Protein AF-A0A9F7TJH6-F1 (afdb_monomer_lite)

Radius of gyration: 40.75 Å; chains: 1; bounding box: 95×87×110 Å

Structure (mmCIF, N/CA/C/O backbone):
data_AF-A0A9F7TJH6-F1
#
_entry.id   AF-A0A9F7TJH6-F1
#
loop_
_atom_site.group_PDB
_atom_site.id
_atom_site.type_symbol
_atom_site.label_atom_id
_atom_site.label_alt_id
_atom_site.label_comp_id
_atom_site.label_asym_id
_atom_site.label_entity_id
_atom_site.label_seq_id
_atom_site.pdbx_PDB_ins_code
_atom_site.Cartn_x
_atom_site.Cartn_y
_atom_site.Cartn_z
_atom_site.occupancy
_atom_site.B_iso_or_equiv
_atom_site.auth_seq_id
_atom_site.auth_comp_id
_atom_site.auth_asym_id
_atom_site.auth_atom_id
_atom_site.pdbx_PDB_model_num
ATOM 1 N N . MET A 1 1 ? 22.920 -51.702 -57.831 1.00 30.45 1 MET A N 1
ATOM 2 C CA . MET A 1 1 ? 23.800 -52.426 -58.777 1.00 30.45 1 MET A CA 1
ATOM 3 C C . MET A 1 1 ? 25.203 -51.847 -58.667 1.00 30.45 1 MET A C 1
ATOM 5 O O . MET A 1 1 ? 25.343 -50.676 -58.365 1.00 30.45 1 MET A O 1
ATOM 9 N N . SER A 1 2 ? 26.194 -52.725 -58.776 1.00 23.16 2 SER A N 1
ATOM 10 C CA . SER A 1 2 ? 27.581 -52.628 -58.297 1.00 23.16 2 SER A CA 1
ATOM 11 C C . SER A 1 2 ? 28.558 -51.893 -59.240 1.00 23.16 2 SER A C 1
ATOM 13 O O . SER A 1 2 ? 28.279 -51.818 -60.434 1.00 23.16 2 SER A O 1
ATOM 15 N N . LYS A 1 3 ? 29.750 -51.573 -58.682 1.00 22.14 3 LYS A N 1
ATOM 16 C CA . LYS A 1 3 ? 31.091 -51.320 -59.286 1.00 22.14 3 LYS A CA 1
ATOM 17 C C . LYS A 1 3 ? 31.429 -49.854 -59.597 1.00 22.14 3 LYS A C 1
ATOM 19 O O . LYS A 1 3 ? 30.578 -49.139 -60.091 1.00 22.14 3 LYS A O 1
ATOM 24 N N . ARG A 1 4 ? 32.663 -49.354 -59.441 1.00 22.66 4 ARG A N 1
ATOM 25 C CA . ARG A 1 4 ? 33.934 -49.752 -58.782 1.00 22.66 4 ARG A CA 1
ATOM 26 C C . ARG A 1 4 ? 34.872 -48.527 -58.894 1.00 22.66 4 ARG A C 1
ATOM 28 O O . ARG A 1 4 ? 34.669 -47.695 -59.770 1.00 22.66 4 ARG A O 1
ATOM 35 N N . CYS A 1 5 ? 35.889 -48.490 -58.035 1.00 21.67 5 CYS A N 1
ATOM 36 C CA . CYS A 1 5 ? 37.024 -47.562 -57.986 1.00 21.67 5 CYS A CA 1
ATOM 37 C C . CYS A 1 5 ? 37.679 -47.192 -59.327 1.00 21.67 5 CYS A C 1
ATOM 39 O O . CYS A 1 5 ? 37.836 -48.039 -60.207 1.00 21.67 5 CYS A O 1
ATOM 41 N N . GLY A 1 6 ? 38.222 -45.973 -59.356 1.00 22.81 6 GLY A N 1
ATOM 42 C CA . GLY A 1 6 ? 39.451 -45.618 -60.060 1.00 22.81 6 GLY A CA 1
ATOM 43 C C . GLY A 1 6 ? 40.259 -44.656 -59.185 1.00 22.81 6 GLY A C 1
ATOM 44 O O . GLY A 1 6 ? 39.892 -43.493 -59.057 1.00 22.81 6 GLY A O 1
ATOM 45 N N . GLU A 1 7 ? 41.310 -45.163 -58.542 1.00 25.50 7 GLU A N 1
ATOM 46 C CA . GLU A 1 7 ? 42.389 -44.361 -57.958 1.00 25.50 7 GLU A CA 1
ATOM 47 C C . GLU A 1 7 ? 43.263 -43.802 -59.089 1.00 25.50 7 GLU A C 1
ATOM 49 O O . GLU A 1 7 ? 43.573 -44.531 -60.032 1.00 25.50 7 GLU A O 1
ATOM 54 N N . ASN A 1 8 ? 43.668 -42.531 -58.990 1.00 24.45 8 ASN A N 1
ATOM 55 C CA . ASN A 1 8 ? 45.073 -42.118 -59.106 1.00 24.45 8 ASN A CA 1
ATOM 56 C C . ASN A 1 8 ? 45.243 -40.605 -58.865 1.00 24.45 8 ASN A C 1
ATOM 58 O O . ASN A 1 8 ? 44.713 -39.779 -59.599 1.00 24.45 8 ASN A O 1
ATOM 62 N N . SER A 1 9 ? 46.010 -40.304 -57.811 1.00 25.22 9 SER A N 1
ATOM 63 C CA . SER A 1 9 ? 47.042 -39.262 -57.684 1.00 25.22 9 SER A CA 1
ATOM 64 C C . SER A 1 9 ? 46.888 -37.936 -58.450 1.00 25.22 9 SER A C 1
ATOM 66 O O . SER A 1 9 ? 47.016 -37.902 -59.671 1.00 25.22 9 SER A O 1
ATOM 68 N N . CYS A 1 10 ? 46.830 -36.820 -57.719 1.00 22.69 10 CYS A N 1
ATOM 69 C CA . CYS A 1 10 ? 47.971 -35.904 -57.549 1.00 22.69 10 CYS A CA 1
ATOM 70 C C . CYS A 1 10 ? 47.529 -34.600 -56.870 1.00 22.69 10 CYS A C 1
ATOM 72 O O . CYS A 1 10 ? 46.511 -34.012 -57.223 1.00 22.69 10 CYS A O 1
ATOM 74 N N . ASN A 1 11 ? 48.354 -34.160 -55.919 1.00 30.48 11 ASN A N 1
ATOM 75 C CA . ASN A 1 11 ? 48.380 -32.829 -55.321 1.00 30.48 11 ASN A CA 1
ATOM 76 C C . ASN A 1 11 ? 48.094 -31.717 -56.336 1.00 30.48 11 ASN A C 1
ATOM 78 O O . ASN A 1 11 ? 48.874 -31.533 -57.267 1.00 30.48 11 ASN A O 1
ATOM 82 N N . LEU A 1 12 ? 47.072 -30.904 -56.078 1.00 25.84 12 LEU A N 1
ATOM 83 C CA . LEU A 1 12 ? 47.042 -29.517 -56.528 1.00 25.84 12 LEU A CA 1
ATOM 84 C C . LEU A 1 12 ? 46.387 -28.677 -55.429 1.00 25.84 12 LEU A C 1
ATOM 86 O O . LEU A 1 12 ? 45.175 -28.724 -55.230 1.00 25.84 12 LEU A O 1
ATOM 90 N N . GLY A 1 13 ? 47.225 -27.934 -54.702 1.00 24.25 13 GLY A N 1
ATOM 91 C CA . GLY A 1 13 ? 46.782 -26.869 -53.815 1.00 24.25 13 GLY A CA 1
ATOM 92 C C . GLY A 1 13 ? 45.976 -25.848 -54.614 1.00 24.25 13 GLY A C 1
ATOM 93 O O . GLY A 1 13 ? 46.418 -25.366 -55.660 1.00 24.25 13 GLY A O 1
ATOM 94 N N . ALA A 1 14 ? 44.769 -25.556 -54.140 1.00 23.94 14 ALA A N 1
ATOM 95 C CA . ALA A 1 14 ? 43.930 -24.518 -54.707 1.00 23.94 14 ALA A CA 1
ATOM 96 C C . ALA A 1 14 ? 44.483 -23.151 -54.280 1.00 23.94 14 ALA A C 1
ATOM 98 O O . ALA A 1 14 ? 44.287 -22.703 -53.157 1.00 23.94 14 ALA A O 1
ATOM 99 N N . ALA A 1 15 ? 45.196 -22.504 -55.198 1.00 23.12 15 ALA A N 1
ATOM 100 C CA . ALA A 1 15 ? 45.537 -21.092 -55.129 1.00 23.12 15 ALA A CA 1
ATOM 101 C C . ALA A 1 15 ? 44.259 -20.240 -55.239 1.00 23.12 15 ALA A C 1
ATOM 103 O O . ALA A 1 15 ? 43.569 -20.294 -56.261 1.00 23.12 15 ALA A O 1
ATOM 104 N N . ILE A 1 16 ? 43.960 -19.428 -54.224 1.00 24.97 16 ILE A N 1
ATOM 105 C CA . ILE A 1 16 ? 42.951 -18.365 -54.322 1.00 24.97 16 ILE A CA 1
ATOM 106 C C . ILE A 1 16 ? 43.626 -17.155 -54.979 1.00 24.97 16 ILE A C 1
ATOM 108 O O . ILE A 1 16 ? 44.626 -16.649 -54.488 1.00 24.97 16 ILE A O 1
ATOM 112 N N . LYS A 1 17 ? 43.108 -16.718 -56.132 1.00 22.62 17 LYS A N 1
ATOM 113 C CA . LYS A 1 17 ? 43.511 -15.473 -56.802 1.00 22.62 17 LYS A CA 1
ATOM 114 C C . LYS A 1 17 ? 42.584 -14.344 -56.364 1.00 22.62 17 LYS A C 1
ATOM 116 O O . LYS A 1 17 ? 41.395 -14.407 -56.671 1.00 22.62 17 LYS A O 1
ATOM 121 N N . PHE A 1 18 ? 43.134 -13.277 -55.794 1.00 23.39 18 PHE A N 1
ATOM 122 C CA . PHE A 1 18 ? 42.458 -11.983 -55.730 1.00 23.39 18 PHE A CA 1
ATOM 123 C C . PHE A 1 18 ? 42.784 -11.190 -57.001 1.00 23.39 18 PHE A C 1
ATOM 125 O O . PHE A 1 18 ? 43.944 -11.004 -57.368 1.00 23.39 18 PHE A O 1
ATOM 132 N N . ARG A 1 19 ? 41.749 -10.797 -57.748 1.00 23.97 19 ARG A N 1
ATOM 133 C CA . ARG A 1 19 ? 41.868 -9.972 -58.956 1.00 23.97 19 ARG A CA 1
ATOM 134 C C . ARG A 1 19 ? 41.352 -8.577 -58.616 1.00 23.97 19 ARG A C 1
ATOM 136 O O . ARG A 1 19 ? 40.186 -8.437 -58.262 1.00 23.97 19 ARG A O 1
ATOM 143 N N . ARG A 1 20 ? 42.215 -7.570 -58.752 1.00 24.77 20 ARG A N 1
ATOM 144 C CA . ARG A 1 20 ? 41.845 -6.151 -58.789 1.00 24.77 20 ARG A CA 1
ATOM 145 C C . ARG A 1 20 ? 41.092 -5.882 -60.098 1.00 24.77 20 ARG A C 1
ATOM 147 O O . ARG A 1 20 ? 41.568 -6.292 -61.158 1.00 24.77 20 ARG A O 1
ATOM 154 N N . CYS A 1 21 ? 39.941 -5.226 -60.024 1.00 26.42 21 CYS A N 1
ATOM 155 C CA . CYS A 1 21 ? 39.325 -4.559 -61.168 1.00 26.42 21 CYS A CA 1
ATOM 156 C C . CYS A 1 21 ? 39.413 -3.057 -60.906 1.00 26.42 21 CYS A C 1
ATOM 158 O O . CYS A 1 21 ? 38.741 -2.558 -60.008 1.00 26.42 21 CYS A O 1
ATOM 160 N N . ASP A 1 22 ? 40.265 -2.389 -61.677 1.00 32.59 22 ASP A N 1
ATOM 161 C CA . ASP A 1 22 ? 40.228 -0.946 -61.887 1.00 32.59 22 ASP A CA 1
ATOM 162 C C . ASP A 1 22 ? 39.278 -0.667 -63.065 1.00 32.59 22 ASP A C 1
ATOM 164 O O . ASP A 1 22 ? 39.278 -1.434 -64.029 1.00 32.59 22 ASP A O 1
ATOM 168 N N . ASP A 1 23 ? 38.459 0.382 -62.959 1.00 31.50 23 ASP A N 1
ATOM 169 C CA . ASP A 1 23 ? 38.243 1.365 -64.029 1.00 31.50 23 ASP A CA 1
ATOM 170 C C . ASP A 1 23 ? 37.479 2.594 -63.492 1.00 31.50 23 ASP A C 1
ATOM 172 O O . ASP A 1 23 ? 36.639 2.511 -62.592 1.00 31.50 23 ASP A O 1
ATOM 176 N N . ASP A 1 24 ? 37.871 3.729 -64.062 1.00 30.55 24 ASP A N 1
ATOM 177 C CA . ASP A 1 24 ? 37.655 5.131 -63.713 1.00 30.55 24 ASP A CA 1
ATOM 178 C C . ASP A 1 24 ? 36.195 5.633 -63.678 1.00 30.55 24 ASP A C 1
ATOM 180 O O . ASP A 1 24 ? 35.386 5.299 -64.538 1.00 30.55 24 ASP A O 1
ATOM 184 N N . ASP A 1 25 ? 35.902 6.567 -62.758 1.00 26.56 25 ASP A N 1
ATOM 185 C CA . ASP A 1 25 ? 35.490 7.919 -63.171 1.00 26.56 25 ASP A CA 1
ATOM 186 C C . ASP A 1 25 ? 35.606 8.956 -62.033 1.00 26.56 25 ASP A C 1
ATOM 188 O O . ASP A 1 25 ? 35.144 8.782 -60.903 1.00 26.56 25 ASP A O 1
ATOM 192 N N . LEU A 1 26 ? 36.266 10.063 -62.374 1.00 24.58 26 LEU A N 1
ATOM 193 C CA . LEU A 1 26 ? 36.592 11.215 -61.539 1.00 24.58 26 LEU A CA 1
ATOM 194 C C . LEU A 1 26 ? 35.361 12.053 -61.157 1.00 24.58 26 LEU A C 1
ATOM 196 O O . LEU A 1 26 ? 34.583 12.457 -62.016 1.00 24.58 26 LEU A O 1
ATOM 200 N N . CYS A 1 27 ? 35.324 12.531 -59.909 1.00 23.00 27 CYS A N 1
ATOM 201 C CA . CYS A 1 27 ? 35.014 13.942 -59.668 1.00 23.00 27 CYS A CA 1
ATOM 202 C C . CYS A 1 27 ? 35.788 14.462 -58.449 1.00 23.00 27 CYS A C 1
ATOM 204 O O . CYS A 1 27 ? 35.629 13.996 -57.323 1.00 23.00 27 CYS A O 1
ATOM 206 N N . THR A 1 28 ? 36.662 15.427 -58.710 1.00 23.83 28 THR A N 1
ATOM 207 C CA . THR A 1 28 ? 37.531 16.123 -57.764 1.00 23.83 28 THR A CA 1
ATOM 208 C C . THR A 1 28 ? 36.760 17.096 -56.870 1.00 23.83 28 THR A C 1
ATOM 210 O O . THR A 1 28 ? 35.855 17.793 -57.324 1.00 23.83 28 THR A O 1
ATOM 213 N N . PHE A 1 29 ? 37.201 17.231 -55.617 1.00 21.52 29 PHE A N 1
ATOM 214 C CA . PHE A 1 29 ? 37.131 18.497 -54.887 1.00 21.52 29 PHE A CA 1
ATOM 215 C C . PHE A 1 29 ? 38.401 18.641 -54.041 1.00 21.52 29 PHE A C 1
ATOM 217 O O . PHE A 1 29 ? 38.622 17.904 -53.083 1.00 21.52 29 PHE A O 1
ATOM 224 N N . GLU A 1 30 ? 39.277 19.559 -54.450 1.00 28.44 30 GLU A N 1
ATOM 225 C CA . GLU A 1 30 ? 40.434 19.982 -53.665 1.00 28.44 30 GLU A CA 1
ATOM 226 C C . GLU A 1 30 ? 39.974 20.780 -52.441 1.00 28.44 30 GLU A C 1
ATOM 228 O O . GLU A 1 30 ? 39.186 21.718 -52.566 1.00 28.44 30 GLU A O 1
ATOM 233 N N . GLN A 1 31 ? 40.593 20.534 -51.286 1.00 26.06 31 GLN A N 1
ATOM 234 C CA . GLN A 1 31 ? 40.914 21.638 -50.388 1.00 26.06 31 GLN A CA 1
ATOM 235 C C . GLN A 1 31 ? 42.221 21.367 -49.639 1.00 26.06 31 GLN A C 1
ATOM 237 O O . GLN A 1 31 ? 42.333 20.466 -48.812 1.00 26.06 31 GLN A O 1
ATOM 242 N N . ARG A 1 32 ? 43.230 22.183 -49.961 1.00 32.03 32 ARG A N 1
ATOM 243 C CA . ARG A 1 32 ? 44.466 22.336 -49.190 1.00 32.03 32 ARG A CA 1
ATOM 244 C C . ARG A 1 32 ? 44.118 22.840 -47.787 1.00 32.03 32 ARG A C 1
ATOM 246 O O . ARG A 1 32 ? 43.429 23.850 -47.667 1.00 32.03 32 ARG A O 1
ATOM 253 N N . CYS A 1 33 ? 44.683 22.227 -46.751 1.00 26.80 33 CYS A N 1
ATOM 254 C CA . CYS A 1 33 ? 44.879 22.898 -45.469 1.00 26.80 33 CYS A CA 1
ATOM 255 C C . CYS A 1 33 ? 46.350 22.780 -45.062 1.00 26.80 33 CYS A C 1
ATOM 257 O O . CYS A 1 33 ? 46.987 21.743 -45.231 1.00 26.80 33 CYS A O 1
ATOM 259 N N . THR A 1 34 ? 46.888 23.912 -44.636 1.00 31.19 34 THR A N 1
ATOM 260 C CA . THR A 1 34 ? 48.297 24.241 -44.441 1.00 31.19 34 THR A CA 1
ATOM 261 C C . THR A 1 34 ? 48.883 23.605 -43.180 1.00 31.19 34 THR A C 1
ATOM 263 O O . THR A 1 34 ? 48.194 23.358 -42.195 1.00 31.19 34 THR A O 1
ATOM 266 N N . THR A 1 35 ? 50.195 23.379 -43.200 1.00 32.41 35 THR A N 1
ATOM 267 C CA . THR A 1 35 ? 51.009 22.698 -42.176 1.00 32.41 35 THR A CA 1
ATOM 268 C C . THR A 1 35 ? 50.968 23.343 -40.775 1.00 32.41 35 THR A C 1
ATOM 270 O O . THR A 1 35 ? 51.407 22.732 -39.805 1.00 32.41 35 THR A O 1
ATOM 273 N N . GLU A 1 36 ? 50.389 24.538 -40.635 1.00 33.50 36 GLU A N 1
ATOM 274 C CA . GLU A 1 36 ? 50.160 25.218 -39.349 1.00 33.50 36 GLU A CA 1
ATOM 275 C C . GLU A 1 36 ? 48.972 24.629 -38.563 1.00 33.50 36 GLU A C 1
ATOM 277 O O . GLU A 1 36 ? 48.973 24.657 -37.332 1.00 33.50 36 GLU A O 1
ATOM 282 N N . THR A 1 37 ? 48.006 23.992 -39.236 1.00 35.41 37 THR A N 1
ATOM 283 C CA . THR A 1 37 ? 46.837 23.376 -38.583 1.00 35.41 37 THR A CA 1
ATOM 284 C C . THR A 1 37 ? 47.195 22.041 -37.911 1.00 35.41 37 THR A C 1
ATOM 286 O O . THR A 1 37 ? 46.639 21.703 -36.870 1.00 35.41 37 THR A O 1
ATOM 289 N N . LEU A 1 38 ? 48.190 21.314 -38.439 1.00 33.00 38 LEU A N 1
ATOM 290 C CA . LEU A 1 38 ? 48.708 20.060 -37.866 1.00 33.00 38 LEU A CA 1
ATOM 291 C C . LEU A 1 38 ? 49.582 20.293 -36.625 1.00 33.00 38 LEU A C 1
ATOM 293 O O . LEU A 1 38 ? 49.484 19.532 -35.668 1.00 33.00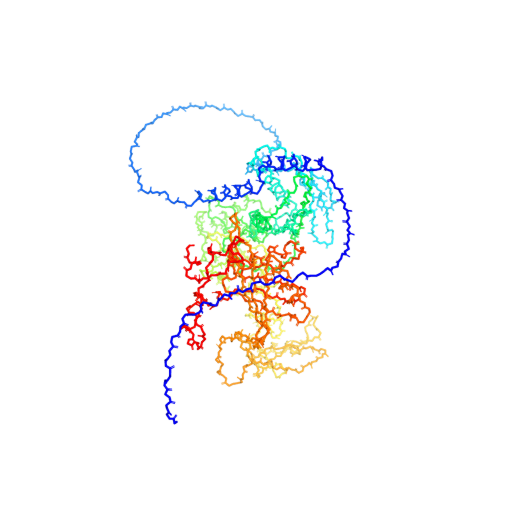 38 LEU A O 1
ATOM 297 N N . GLN A 1 39 ? 50.377 21.368 -36.582 1.00 34.69 39 GLN A N 1
ATOM 298 C CA . GLN A 1 39 ? 51.119 21.743 -35.367 1.00 34.69 39 GLN A CA 1
ATOM 299 C C . GLN A 1 39 ? 50.205 22.335 -34.283 1.00 34.69 39 GLN A C 1
ATOM 301 O O . GLN A 1 39 ? 50.457 22.128 -33.096 1.00 34.69 39 GLN A O 1
ATOM 306 N N . GLY A 1 40 ? 49.111 23.000 -34.676 1.00 33.59 40 GLY A N 1
ATOM 307 C CA . GLY A 1 40 ? 48.028 23.375 -33.766 1.00 33.59 40 GLY A CA 1
ATOM 308 C C . GLY A 1 40 ? 47.312 22.153 -33.185 1.00 33.59 40 GLY A C 1
ATOM 309 O O . GLY A 1 40 ? 47.139 22.075 -31.973 1.00 33.59 40 GLY A O 1
ATOM 310 N N . LEU A 1 41 ? 46.978 21.157 -34.013 1.00 32.38 41 LEU A N 1
ATOM 311 C CA . LEU A 1 41 ? 46.355 19.900 -33.577 1.00 32.38 41 LEU A CA 1
ATOM 312 C C . LEU A 1 41 ? 47.273 19.059 -32.687 1.00 32.38 41 LEU A C 1
ATOM 314 O O . LEU A 1 41 ? 46.792 18.546 -31.689 1.00 32.38 41 LEU A O 1
ATOM 318 N N . ILE A 1 42 ? 48.578 18.978 -32.968 1.00 35.91 42 ILE A N 1
ATOM 319 C CA . ILE A 1 42 ? 49.533 18.253 -32.110 1.00 35.91 42 ILE A CA 1
ATOM 320 C C . ILE A 1 42 ? 49.691 18.946 -30.751 1.00 35.91 42 ILE A C 1
ATOM 322 O O . ILE A 1 42 ? 49.640 18.262 -29.739 1.00 35.91 42 ILE A O 1
ATOM 326 N N . ARG A 1 43 ? 49.767 20.286 -30.686 1.00 35.53 43 ARG A N 1
ATOM 327 C CA . ARG A 1 43 ? 49.758 21.001 -29.391 1.00 35.53 43 ARG A CA 1
ATOM 328 C C . ARG A 1 43 ? 48.430 20.862 -28.653 1.00 35.53 43 ARG A C 1
ATOM 330 O O . ARG A 1 43 ? 48.429 20.717 -27.442 1.00 35.53 43 ARG A O 1
ATOM 337 N N . THR A 1 44 ? 47.312 20.835 -29.379 1.00 34.72 44 THR A N 1
ATOM 338 C CA . THR A 1 44 ? 45.990 20.583 -28.783 1.00 34.72 44 THR A CA 1
ATOM 339 C C . THR A 1 44 ? 45.891 19.142 -28.277 1.00 34.72 44 THR A C 1
ATOM 341 O O . THR A 1 44 ? 45.330 18.913 -27.217 1.00 34.72 44 THR A O 1
ATOM 344 N N . MET A 1 45 ? 46.485 18.171 -28.978 1.00 31.73 45 MET A N 1
ATOM 345 C CA . MET A 1 45 ? 46.561 16.769 -28.557 1.00 31.73 45 MET A CA 1
ATOM 346 C C . MET A 1 45 ? 47.536 16.554 -27.392 1.00 31.73 45 MET A C 1
ATOM 348 O O . MET A 1 45 ? 47.252 15.730 -26.533 1.00 31.73 45 MET A O 1
ATOM 352 N N . GLU A 1 46 ? 48.641 17.300 -27.313 1.00 36.97 46 GLU A N 1
ATOM 353 C CA . GLU A 1 46 ? 49.577 17.284 -26.178 1.00 36.97 46 GLU A CA 1
ATOM 354 C C . GLU A 1 46 ? 49.003 17.995 -24.936 1.00 36.97 46 GLU A C 1
ATOM 356 O O . GLU A 1 46 ? 49.215 17.517 -23.820 1.00 36.97 46 GLU A O 1
ATOM 361 N N . ASP A 1 47 ? 48.213 19.063 -25.110 1.00 34.19 47 ASP A N 1
ATOM 362 C CA . ASP A 1 47 ? 47.447 19.703 -24.027 1.00 34.19 47 ASP A CA 1
ATOM 363 C C . ASP A 1 47 ? 46.256 18.834 -23.573 1.00 34.19 47 ASP A C 1
ATOM 365 O O . ASP A 1 47 ? 45.977 18.755 -22.375 1.00 34.19 47 ASP A O 1
ATOM 369 N N . LEU A 1 48 ? 45.616 18.095 -24.490 1.00 34.03 48 LEU A N 1
ATOM 370 C CA . LEU A 1 48 ? 44.614 17.067 -24.168 1.00 34.03 48 LEU A CA 1
ATOM 371 C C . LEU A 1 48 ? 45.236 15.850 -23.457 1.00 34.03 48 LEU A C 1
ATOM 373 O O . LEU A 1 48 ? 44.574 15.246 -22.622 1.00 34.03 48 LEU A O 1
ATOM 377 N N . ASN A 1 49 ? 46.513 15.529 -23.704 1.00 34.78 49 ASN A N 1
ATOM 378 C CA . ASN A 1 49 ? 47.238 14.454 -23.007 1.00 34.78 49 ASN A CA 1
ATOM 379 C C . ASN A 1 49 ? 47.829 14.871 -21.643 1.00 34.78 49 ASN A C 1
ATOM 381 O O . ASN A 1 49 ? 48.349 14.019 -20.920 1.00 34.78 49 ASN A O 1
ATOM 385 N N . ARG A 1 50 ? 47.768 16.158 -21.262 1.00 36.38 50 ARG A N 1
ATOM 386 C CA . ARG A 1 50 ? 48.086 16.624 -19.893 1.00 36.38 50 ARG A CA 1
ATOM 387 C C . ARG A 1 50 ? 46.875 16.698 -18.971 1.00 36.38 50 ARG A C 1
ATOM 389 O O . ARG A 1 50 ? 47.055 16.865 -17.765 1.00 36.38 50 ARG A O 1
ATOM 396 N N . GLN A 1 51 ? 45.666 16.539 -19.497 1.00 38.44 51 GLN A N 1
ATOM 397 C CA . GLN A 1 51 ? 44.493 16.270 -18.679 1.00 38.44 51 GLN A CA 1
ATOM 398 C C . GLN A 1 51 ? 44.384 14.758 -18.502 1.00 38.44 51 GLN A C 1
ATOM 400 O O . GLN A 1 51 ? 43.875 14.052 -19.367 1.00 38.44 51 GLN A O 1
ATOM 405 N N . GLN A 1 52 ? 44.920 14.257 -17.383 1.00 34.78 52 GLN A N 1
ATOM 406 C CA . GLN A 1 52 ? 44.609 12.910 -16.905 1.00 34.78 52 GLN A CA 1
ATOM 407 C C . GLN A 1 52 ? 43.098 12.697 -16.993 1.00 34.78 52 GLN A C 1
ATOM 409 O O . GLN A 1 52 ? 42.328 13.557 -16.557 1.00 34.78 52 GLN A O 1
ATOM 414 N N . SER A 1 53 ? 42.702 11.581 -17.608 1.00 32.94 53 SER A N 1
ATOM 415 C CA . SER A 1 53 ? 41.307 11.273 -17.878 1.00 32.94 53 SER A CA 1
ATOM 416 C C . SER A 1 53 ? 40.500 11.383 -16.581 1.00 32.94 53 SER A C 1
ATOM 418 O O . SER A 1 53 ? 40.813 10.774 -15.553 1.00 32.94 53 SER A O 1
ATOM 420 N N . THR A 1 54 ? 39.462 12.214 -16.618 1.00 38.62 54 THR A N 1
ATOM 421 C CA . THR A 1 54 ? 38.480 12.361 -15.537 1.00 38.62 54 THR A CA 1
ATOM 422 C C . THR A 1 54 ? 37.708 11.063 -15.297 1.00 38.62 54 THR A C 1
ATOM 424 O O . THR A 1 54 ? 37.074 10.893 -14.260 1.00 38.62 54 THR A O 1
ATOM 427 N N . THR A 1 55 ? 37.787 10.127 -16.244 1.00 36.00 55 THR A N 1
ATOM 428 C CA . THR A 1 55 ? 37.215 8.788 -16.178 1.00 36.00 55 THR A CA 1
ATOM 429 C C . THR A 1 55 ? 37.957 7.912 -15.171 1.00 36.00 55 THR A C 1
ATOM 431 O O . THR A 1 55 ? 37.296 7.267 -14.363 1.00 36.00 55 THR A O 1
ATOM 434 N N . ASP A 1 56 ? 39.294 7.955 -15.134 1.00 35.84 56 ASP A N 1
ATOM 435 C CA . ASP A 1 56 ? 40.098 7.201 -14.156 1.00 35.84 56 ASP A CA 1
ATOM 436 C C . ASP A 1 56 ? 39.910 7.745 -12.733 1.00 35.84 56 ASP A C 1
ATOM 438 O O . ASP A 1 56 ? 39.755 6.991 -11.778 1.00 35.84 56 ASP A O 1
ATOM 442 N N . THR A 1 57 ? 39.801 9.067 -12.592 1.00 38.06 57 THR A N 1
ATOM 443 C CA . THR A 1 57 ? 39.609 9.732 -11.294 1.00 38.06 57 THR A CA 1
ATOM 444 C C . THR A 1 57 ? 38.210 9.485 -10.707 1.00 38.06 57 THR A C 1
ATOM 446 O O . THR A 1 57 ? 38.071 9.317 -9.495 1.00 38.06 57 THR A O 1
ATOM 449 N N . LEU A 1 58 ? 37.164 9.390 -11.538 1.00 37.16 58 LEU A N 1
ATOM 450 C CA . LEU A 1 58 ? 35.808 9.058 -11.078 1.00 37.16 58 LEU A CA 1
ATOM 451 C C . LEU A 1 58 ? 35.633 7.559 -10.769 1.00 37.16 58 LEU A C 1
ATOM 453 O O . LEU A 1 58 ? 34.915 7.205 -9.831 1.00 37.16 58 LEU A O 1
ATOM 457 N N . LEU A 1 59 ? 36.299 6.685 -11.535 1.00 41.53 59 LEU A N 1
ATOM 458 C CA . LEU A 1 59 ? 36.342 5.243 -11.272 1.00 41.53 59 LEU A CA 1
ATOM 459 C C . LEU A 1 59 ? 37.110 4.949 -9.972 1.00 41.53 59 LEU A C 1
ATOM 461 O O . LEU A 1 59 ? 36.663 4.122 -9.179 1.00 41.53 59 LEU A O 1
ATOM 465 N N . ASP A 1 60 ? 38.195 5.681 -9.703 1.00 40.69 60 ASP A N 1
ATOM 466 C CA . ASP A 1 60 ? 38.929 5.631 -8.433 1.00 40.69 60 ASP A CA 1
ATOM 467 C C . ASP A 1 60 ? 38.095 6.169 -7.258 1.00 40.69 60 ASP A C 1
ATOM 469 O O . ASP A 1 60 ? 38.106 5.575 -6.182 1.00 40.69 60 ASP A O 1
ATOM 473 N N . LEU A 1 61 ? 37.282 7.215 -7.458 1.00 36.84 61 LEU A N 1
ATOM 474 C CA . LEU A 1 61 ? 36.313 7.709 -6.464 1.00 36.84 61 LEU A CA 1
ATOM 475 C C . LEU A 1 61 ? 35.249 6.660 -6.105 1.00 36.84 61 LEU A C 1
ATOM 477 O O . LEU A 1 61 ? 34.973 6.440 -4.925 1.00 36.84 61 LEU A O 1
ATOM 481 N N . LEU A 1 62 ? 34.677 5.985 -7.105 1.00 41.91 62 LEU A N 1
ATOM 482 C CA . LEU A 1 62 ? 33.698 4.910 -6.902 1.00 41.91 62 LEU A CA 1
ATOM 483 C C . LEU A 1 62 ? 34.330 3.685 -6.225 1.00 41.91 62 LEU A C 1
ATOM 485 O O . LEU A 1 62 ? 33.701 3.061 -5.370 1.00 41.91 62 LEU A O 1
ATOM 489 N N . ASN A 1 63 ? 35.589 3.373 -6.540 1.00 41.88 63 ASN A N 1
ATOM 490 C CA . ASN A 1 63 ? 36.340 2.295 -5.895 1.00 41.88 63 ASN A CA 1
ATOM 491 C C . ASN A 1 63 ? 36.739 2.634 -4.442 1.00 41.88 63 ASN A C 1
ATOM 493 O O . ASN A 1 63 ? 36.674 1.758 -3.579 1.00 41.88 63 ASN A O 1
ATOM 497 N N . ILE A 1 64 ? 37.069 3.894 -4.132 1.00 38.91 64 ILE A N 1
ATOM 498 C CA . ILE A 1 64 ? 37.362 4.364 -2.765 1.00 38.91 64 ILE A CA 1
ATOM 499 C C . ILE A 1 64 ? 36.095 4.343 -1.898 1.00 38.91 64 ILE A C 1
ATOM 501 O O . ILE A 1 64 ? 36.124 3.773 -0.807 1.00 38.91 64 ILE A O 1
ATOM 505 N N . VAL A 1 65 ? 34.964 4.857 -2.394 1.00 39.12 65 VAL A N 1
ATOM 506 C CA . VAL A 1 65 ? 33.664 4.819 -1.687 1.00 39.12 65 VAL A CA 1
ATOM 507 C C . VAL A 1 65 ? 33.207 3.376 -1.438 1.00 39.12 65 VAL A C 1
ATOM 509 O O . VAL A 1 65 ? 32.732 3.052 -0.348 1.00 39.12 65 VAL A O 1
ATOM 512 N N . ARG A 1 66 ? 33.434 2.479 -2.404 1.00 38.75 66 ARG A N 1
ATOM 513 C CA . ARG A 1 66 ? 33.164 1.042 -2.272 1.00 38.75 66 ARG A CA 1
ATOM 514 C C . ARG A 1 66 ? 34.063 0.366 -1.229 1.00 38.75 66 ARG A C 1
ATOM 516 O O . ARG A 1 66 ? 33.560 -0.407 -0.420 1.00 38.75 66 ARG A O 1
ATOM 523 N N . SER A 1 67 ? 35.351 0.716 -1.169 1.00 35.91 67 SER A N 1
ATOM 524 C CA . SER A 1 67 ? 36.272 0.190 -0.146 1.00 35.91 67 SER A CA 1
ATOM 525 C C . SER A 1 67 ? 35.958 0.673 1.277 1.00 35.91 67 SER A C 1
ATOM 527 O O . SER A 1 67 ? 36.195 -0.052 2.237 1.00 35.91 67 SER A O 1
ATOM 529 N N . MET A 1 68 ? 35.361 1.859 1.440 1.00 32.75 68 MET A N 1
ATOM 530 C CA . MET A 1 68 ? 34.927 2.368 2.749 1.00 32.75 68 MET A CA 1
ATOM 531 C C . MET A 1 68 ? 33.652 1.681 3.267 1.00 32.75 68 MET A C 1
ATOM 533 O O . MET A 1 68 ? 33.473 1.562 4.480 1.00 32.75 68 MET A O 1
ATOM 537 N N . ALA A 1 69 ? 32.788 1.194 2.370 1.00 33.31 69 ALA A N 1
ATOM 538 C CA . ALA A 1 69 ? 31.579 0.442 2.717 1.00 33.31 69 ALA A CA 1
ATOM 539 C C . ALA A 1 69 ? 31.871 -1.011 3.148 1.00 33.31 69 ALA A C 1
ATOM 541 O O . ALA A 1 69 ? 31.116 -1.587 3.930 1.00 33.31 69 ALA A O 1
ATOM 542 N N . GLU A 1 70 ? 32.985 -1.593 2.696 1.00 32.31 70 GLU A N 1
ATOM 543 C CA . GLU A 1 70 ? 33.395 -2.970 3.023 1.00 32.31 70 GLU A CA 1
ATOM 544 C C . GLU A 1 70 ? 34.103 -3.094 4.394 1.00 32.31 70 GLU A C 1
ATOM 546 O O . GLU A 1 70 ? 34.217 -4.190 4.937 1.00 32.31 70 GLU A O 1
ATOM 551 N N . VAL A 1 71 ? 34.500 -1.981 5.028 1.00 30.89 71 VAL A N 1
ATOM 552 C CA . VAL A 1 71 ? 35.210 -1.975 6.330 1.00 30.89 71 VAL A CA 1
ATOM 553 C C . VAL A 1 71 ? 34.279 -2.166 7.546 1.00 30.89 71 VAL A C 1
ATOM 555 O O . VAL A 1 71 ? 34.756 -2.398 8.655 1.00 30.89 71 VAL A O 1
ATOM 558 N N . GLN A 1 72 ? 32.950 -2.137 7.385 1.00 29.83 72 GLN A N 1
ATOM 559 C CA . GLN A 1 72 ? 32.008 -2.282 8.514 1.00 29.83 72 GLN A CA 1
ATOM 560 C C . GLN A 1 72 ? 31.424 -3.692 8.715 1.00 29.83 72 GLN A C 1
ATOM 562 O O . GLN A 1 72 ? 30.582 -3.880 9.595 1.00 29.83 72 GLN A O 1
ATOM 567 N N . THR A 1 73 ? 31.883 -4.707 7.975 1.00 29.75 73 THR A N 1
ATOM 568 C CA . THR A 1 73 ? 31.378 -6.086 8.109 1.00 29.75 73 THR A CA 1
ATOM 569 C C . THR A 1 73 ? 32.491 -7.135 8.166 1.00 29.75 73 THR A C 1
ATOM 571 O O . THR A 1 73 ? 32.573 -8.000 7.304 1.00 29.75 73 THR A O 1
ATOM 574 N N . GLU A 1 74 ? 33.316 -7.109 9.212 1.00 26.17 74 GLU A N 1
ATOM 575 C CA . GLU A 1 74 ? 34.164 -8.243 9.620 1.00 26.17 74 GLU A CA 1
ATOM 576 C C . GLU A 1 74 ? 34.017 -8.430 11.146 1.00 26.17 74 GLU A C 1
ATOM 578 O O . GLU A 1 74 ? 34.218 -7.473 11.902 1.00 26.17 74 GLU A O 1
ATOM 583 N N . PRO A 1 75 ? 33.633 -9.619 11.652 1.00 26.16 75 PRO A N 1
ATOM 584 C CA . PRO A 1 75 ? 33.649 -9.891 13.082 1.00 26.16 75 PRO A CA 1
ATOM 585 C C . PRO A 1 75 ? 35.091 -10.153 13.538 1.00 26.16 75 PRO A C 1
ATOM 587 O O . PRO A 1 75 ? 35.769 -11.040 13.026 1.00 26.16 75 PRO A O 1
ATOM 590 N N . LEU A 1 76 ? 35.550 -9.394 14.535 1.00 25.62 76 LEU A N 1
ATOM 591 C CA . LEU A 1 76 ? 36.862 -9.571 15.164 1.00 25.62 76 LEU A CA 1
ATOM 592 C C . LEU A 1 76 ? 37.081 -11.021 15.663 1.00 25.62 76 LEU A C 1
ATOM 594 O O . LEU A 1 76 ? 36.182 -11.588 16.295 1.00 25.62 76 LEU A O 1
ATOM 598 N N . PRO A 1 77 ? 38.278 -11.613 15.465 1.00 25.28 77 PRO A N 1
ATOM 599 C CA . PRO A 1 77 ? 38.617 -12.920 16.015 1.00 25.28 77 PRO A CA 1
ATOM 600 C C . PRO A 1 77 ? 38.719 -12.892 17.545 1.00 25.28 77 PRO A C 1
ATOM 602 O O . PRO A 1 77 ? 39.399 -12.051 18.133 1.00 25.28 77 PRO A O 1
ATOM 605 N N . ASN A 1 78 ? 38.101 -13.884 18.187 1.00 28.92 78 ASN A N 1
ATOM 606 C CA . ASN A 1 78 ? 38.311 -14.212 19.595 1.00 28.92 78 ASN A CA 1
ATOM 607 C C . ASN A 1 78 ? 39.738 -14.739 19.821 1.00 28.92 78 ASN A C 1
ATOM 609 O O . ASN A 1 78 ? 39.967 -15.946 19.761 1.00 28.92 78 ASN A O 1
ATOM 613 N N . SER A 1 79 ? 40.685 -13.859 20.138 1.00 26.12 79 SER A N 1
ATOM 614 C CA . SER A 1 79 ? 41.895 -14.239 20.875 1.00 26.12 79 SER A CA 1
ATOM 615 C C . SER A 1 79 ? 42.619 -13.010 21.417 1.00 26.12 79 SER A C 1
ATOM 617 O O . SER A 1 79 ? 43.291 -12.322 20.656 1.00 26.12 79 SER A O 1
ATOM 619 N N . LEU A 1 80 ? 42.479 -12.768 22.725 1.00 24.03 80 LEU A N 1
ATOM 620 C CA . LEU A 1 80 ? 43.518 -12.336 23.679 1.00 24.03 80 LEU A CA 1
ATOM 621 C C . LEU A 1 80 ? 42.834 -11.714 24.902 1.00 24.03 80 LEU A C 1
ATOM 623 O O . LEU A 1 80 ? 42.609 -10.511 24.994 1.00 24.03 80 LEU A O 1
ATOM 627 N N . LEU A 1 81 ? 42.480 -12.594 25.837 1.00 24.66 81 LEU A N 1
ATOM 628 C CA . LEU A 1 81 ? 42.418 -12.239 27.245 1.00 24.66 81 LEU A CA 1
ATOM 629 C C . LEU A 1 81 ? 43.853 -12.176 27.787 1.00 24.66 81 LEU A C 1
ATOM 631 O O . LEU A 1 81 ? 44.700 -12.968 27.377 1.00 24.66 81 LEU A O 1
ATOM 635 N N . ASP A 1 82 ? 44.012 -11.284 28.760 1.00 22.48 82 ASP A N 1
ATOM 636 C CA . ASP A 1 82 ? 45.067 -11.137 29.766 1.00 22.48 82 ASP A CA 1
ATOM 637 C C . ASP A 1 82 ? 46.102 -10.015 29.634 1.00 22.48 82 ASP A C 1
ATOM 639 O O . ASP A 1 82 ? 46.678 -9.741 28.586 1.00 22.48 82 ASP A O 1
ATOM 643 N N . ILE A 1 83 ? 46.374 -9.474 30.833 1.00 24.44 83 ILE A N 1
ATOM 644 C CA . ILE A 1 83 ? 47.263 -8.382 31.255 1.00 24.44 83 ILE A CA 1
ATOM 645 C C . ILE A 1 83 ? 46.558 -7.010 31.174 1.00 24.44 83 ILE A C 1
ATOM 647 O O . ILE A 1 83 ? 46.334 -6.473 30.103 1.00 24.44 83 ILE A O 1
ATOM 651 N N . GLY A 1 84 ? 46.130 -6.347 32.250 1.00 22.27 84 GLY A N 1
ATOM 652 C CA . GLY A 1 84 ? 46.574 -6.386 33.638 1.00 22.27 84 GLY A CA 1
ATOM 653 C C . GLY A 1 84 ? 47.136 -5.015 34.035 1.00 22.27 84 GLY A C 1
ATOM 654 O O . GLY A 1 84 ? 48.239 -4.669 33.635 1.00 22.27 84 GLY A O 1
ATOM 655 N N . SER A 1 85 ? 46.394 -4.319 34.904 1.00 22.27 85 SER A N 1
ATOM 656 C CA . SER A 1 85 ? 46.893 -3.391 35.938 1.00 22.27 85 SER A CA 1
ATOM 657 C C . SER A 1 85 ? 47.165 -1.904 35.623 1.00 22.27 85 SER A C 1
ATOM 659 O O . SER A 1 85 ? 48.032 -1.541 34.841 1.00 22.27 85 SER A O 1
ATOM 661 N N . ASN A 1 86 ? 46.534 -1.095 36.491 1.00 22.91 86 ASN A N 1
ATOM 662 C CA . ASN A 1 86 ? 47.005 0.127 37.164 1.00 22.91 86 ASN A CA 1
ATOM 663 C C . ASN A 1 86 ? 46.750 1.531 36.575 1.00 22.91 86 ASN A C 1
ATOM 665 O O . ASN A 1 86 ? 47.442 2.005 35.687 1.00 22.91 86 ASN A O 1
ATOM 669 N N . SER A 1 87 ? 45.832 2.216 37.279 1.00 22.89 87 SER A N 1
ATOM 670 C CA . SER A 1 87 ? 45.992 3.509 37.972 1.00 22.89 87 SER A CA 1
ATOM 671 C C . SER A 1 87 ? 46.550 4.714 37.214 1.00 22.89 87 SER A C 1
ATOM 673 O O . SER A 1 87 ? 47.735 4.759 36.914 1.00 22.89 87 SER A O 1
ATOM 675 N N . LEU A 1 88 ? 45.769 5.802 37.186 1.00 22.69 88 LEU A N 1
ATOM 676 C CA . LEU A 1 88 ? 46.043 6.970 38.039 1.00 22.69 88 LEU A CA 1
ATOM 677 C C . LEU A 1 88 ? 44.872 7.969 38.047 1.00 22.69 88 LEU A C 1
ATOM 679 O O . LEU A 1 88 ? 44.329 8.361 37.020 1.00 22.69 88 LEU A O 1
ATOM 683 N N . LEU A 1 89 ? 44.514 8.331 39.276 1.00 21.98 89 LEU A N 1
ATOM 684 C CA . LEU A 1 89 ? 43.643 9.413 39.727 1.00 21.98 89 LEU A CA 1
ATOM 685 C C . LEU A 1 89 ? 44.145 10.777 39.238 1.00 21.98 89 LEU A C 1
ATOM 687 O O . LEU A 1 89 ? 45.357 10.947 39.229 1.00 21.98 89 LEU A O 1
ATOM 691 N N . VAL A 1 90 ? 43.247 11.750 39.018 1.00 23.23 90 VAL A N 1
ATOM 692 C CA . VAL A 1 90 ? 43.311 13.107 39.614 1.00 23.23 90 VAL A CA 1
ATOM 693 C C . VAL A 1 90 ? 41.896 13.733 39.623 1.00 23.23 90 VAL A C 1
ATOM 695 O O . VAL A 1 90 ? 41.195 13.748 38.614 1.00 23.23 90 VAL A O 1
ATOM 698 N N . SER A 1 91 ? 41.505 14.195 40.812 1.00 21.75 91 SER A N 1
ATOM 699 C CA . SER A 1 91 ? 40.369 15.038 41.222 1.00 21.75 91 SER A CA 1
ATOM 700 C C . SER A 1 91 ? 40.540 16.495 40.722 1.00 21.75 91 SER A C 1
ATOM 702 O O . SER A 1 91 ? 41.636 16.895 40.371 1.00 21.75 91 SER A O 1
ATOM 704 N N . ASP A 1 92 ? 39.537 17.366 40.596 1.00 21.77 92 ASP A N 1
ATOM 705 C CA . ASP A 1 92 ? 38.869 18.010 41.725 1.00 21.77 92 ASP A CA 1
ATOM 706 C C . ASP A 1 92 ? 37.722 18.951 41.303 1.00 21.77 92 ASP A C 1
ATOM 708 O O . ASP A 1 92 ? 37.745 19.645 40.289 1.00 21.77 92 ASP A O 1
ATOM 712 N N . SER A 1 93 ? 36.752 18.957 42.207 1.00 22.44 93 SER A N 1
ATOM 713 C CA . SER A 1 93 ? 35.686 19.890 42.583 1.00 22.44 93 SER A CA 1
ATOM 714 C C . SER A 1 93 ? 35.955 21.402 42.429 1.00 22.44 93 SER A C 1
ATOM 716 O O . SER A 1 93 ? 36.984 21.882 42.892 1.00 22.44 93 SER A O 1
ATOM 718 N N . ASN A 1 94 ? 34.952 22.193 41.999 1.00 22.53 94 ASN A N 1
ATOM 719 C CA . ASN A 1 94 ? 34.237 23.122 42.901 1.00 22.53 94 ASN A CA 1
ATOM 720 C C . ASN A 1 94 ? 33.056 23.890 42.266 1.00 22.53 94 ASN A C 1
ATOM 722 O O . ASN A 1 94 ? 33.026 24.232 41.091 1.00 22.53 94 ASN A O 1
ATOM 726 N N . SER A 1 95 ? 32.092 24.157 43.142 1.00 21.84 95 SER A N 1
ATOM 727 C CA . SER A 1 95 ? 30.774 24.787 43.015 1.00 21.84 95 SER A CA 1
ATOM 728 C C . SER A 1 95 ? 30.756 26.317 42.871 1.00 21.84 95 SER A C 1
ATOM 730 O O . SER A 1 95 ? 31.553 26.974 43.535 1.00 21.84 95 SER A O 1
ATOM 732 N N . GLN A 1 96 ? 29.719 26.875 42.222 1.00 22.47 96 GLN A N 1
ATOM 733 C CA . GLN A 1 96 ? 28.934 28.011 42.756 1.00 22.47 96 GLN A CA 1
ATOM 734 C C . GLN A 1 96 ? 27.613 28.252 41.989 1.00 22.47 96 GLN A C 1
ATOM 736 O O . GLN A 1 96 ? 27.566 28.224 40.764 1.00 22.47 96 GLN A O 1
ATOM 741 N N . GLN A 1 97 ? 26.534 28.470 42.752 1.00 21.44 97 GLN A N 1
ATOM 742 C CA . GLN A 1 97 ? 25.192 28.871 42.309 1.00 21.44 97 GLN A CA 1
ATOM 743 C C . GLN A 1 97 ? 25.104 30.390 42.059 1.00 21.44 97 GLN A C 1
ATOM 745 O O . GLN A 1 97 ? 25.767 31.149 42.761 1.00 21.44 97 GLN A O 1
ATOM 750 N N . VAL A 1 98 ? 24.185 30.803 41.169 1.00 21.27 98 VAL A N 1
ATOM 751 C CA . VAL A 1 98 ? 23.084 31.792 41.356 1.00 21.27 98 VAL A CA 1
ATOM 752 C C . VAL A 1 98 ? 22.784 32.533 40.035 1.00 21.27 98 VAL A C 1
ATOM 754 O O . VAL A 1 98 ? 23.677 33.131 39.453 1.00 21.27 98 VAL A O 1
ATOM 757 N N . GLY A 1 99 ? 21.499 32.592 39.638 1.00 20.03 99 GLY A N 1
ATOM 758 C CA . GLY A 1 99 ? 20.945 33.776 38.953 1.00 20.03 99 GLY A CA 1
ATOM 759 C C . GLY A 1 99 ? 20.308 33.603 37.566 1.00 20.03 99 GLY A C 1
ATOM 760 O O . GLY A 1 99 ? 20.953 33.812 36.553 1.00 20.03 99 GLY A O 1
ATOM 761 N N . CYS A 1 100 ? 19.009 33.296 37.574 1.00 20.16 100 CYS A N 1
ATOM 762 C CA . CYS A 1 100 ? 17.942 33.541 36.588 1.00 20.16 100 CYS A CA 1
ATOM 763 C C . CYS A 1 100 ? 18.222 34.404 35.323 1.00 20.16 100 CYS A C 1
ATOM 765 O O . CYS A 1 100 ? 18.540 35.585 35.438 1.00 20.16 100 CYS A O 1
ATOM 767 N N . GLY A 1 101 ? 17.874 33.847 34.147 1.00 23.55 101 GLY A N 1
ATOM 768 C CA . GLY A 1 101 ? 17.323 34.574 32.989 1.00 23.55 101 GLY A CA 1
ATOM 769 C C . GLY A 1 101 ? 18.143 34.540 31.690 1.00 23.55 101 GLY A C 1
ATOM 770 O O . GLY A 1 101 ? 19.135 35.251 31.585 1.00 23.55 101 GLY A O 1
ATOM 771 N N . SER A 1 102 ? 17.701 33.777 30.679 1.00 21.84 102 SER A N 1
ATOM 772 C CA . SER A 1 102 ? 17.763 34.128 29.238 1.00 21.84 102 SER A CA 1
ATOM 773 C C . SER A 1 102 ? 17.297 32.976 28.335 1.00 21.84 102 SER A C 1
ATOM 775 O O . SER A 1 102 ? 17.353 31.804 28.701 1.00 21.84 102 SER A O 1
ATOM 777 N N . ASP A 1 103 ? 16.795 33.367 27.166 1.00 26.12 103 ASP A N 1
ATOM 778 C CA . ASP A 1 103 ? 16.466 32.548 26.005 1.00 26.12 103 ASP A CA 1
ATOM 779 C C . ASP A 1 103 ? 17.574 31.571 25.561 1.00 26.12 103 ASP A C 1
ATOM 781 O O . ASP A 1 103 ? 18.755 31.763 25.837 1.00 26.12 103 ASP A O 1
ATOM 785 N N . SER A 1 104 ? 17.149 30.630 24.707 1.00 23.84 104 SER A N 1
ATOM 786 C CA . SER A 1 104 ? 17.905 29.855 23.702 1.00 23.84 104 SER A CA 1
ATOM 787 C C . SER A 1 104 ? 18.404 28.432 24.042 1.00 23.84 104 SER A C 1
ATOM 789 O O . SER A 1 104 ? 19.302 28.207 24.839 1.00 23.84 104 SER A O 1
ATOM 791 N N . GLN A 1 105 ? 17.778 27.488 23.320 1.00 28.34 105 GLN A N 1
ATOM 792 C CA . GLN A 1 105 ? 18.338 26.358 22.560 1.00 28.34 105 GLN A CA 1
ATOM 793 C C . GLN A 1 105 ? 19.229 25.296 23.232 1.00 28.34 105 GLN A C 1
ATOM 795 O O . GLN A 1 105 ? 20.341 25.551 23.677 1.00 28.34 105 GLN A O 1
ATOM 800 N N . SER A 1 106 ? 18.821 24.037 23.030 1.00 21.38 106 SER A N 1
ATOM 801 C CA . SER A 1 106 ? 19.749 22.972 22.625 1.00 21.38 106 SER A CA 1
ATOM 802 C C . SER A 1 106 ? 19.092 21.985 21.642 1.00 21.38 106 SER A C 1
ATOM 804 O O . SER A 1 106 ? 18.566 20.932 21.994 1.00 21.38 106 SER A O 1
ATOM 806 N N . PHE A 1 107 ? 19.132 22.364 20.363 1.00 24.88 107 PHE A N 1
ATOM 807 C CA . PHE A 1 107 ? 19.507 21.452 19.273 1.00 24.88 107 PHE A CA 1
ATOM 808 C C . PHE A 1 107 ? 21.017 21.172 19.492 1.00 24.88 107 PHE A C 1
ATOM 810 O O . PHE A 1 107 ? 21.730 22.084 19.900 1.00 24.88 107 PHE A O 1
ATOM 817 N N . ASN A 1 108 ? 21.598 19.977 19.350 1.00 29.06 108 ASN A N 1
ATOM 818 C CA . ASN A 1 108 ? 21.859 19.264 18.096 1.00 29.06 108 ASN A CA 1
ATOM 819 C C . ASN A 1 108 ? 22.962 18.196 18.359 1.00 29.06 108 ASN A C 1
ATOM 821 O O . ASN A 1 108 ? 23.693 18.351 19.343 1.00 29.06 108 ASN A O 1
ATOM 825 N N . PRO A 1 109 ? 23.153 17.153 17.528 1.00 26.58 109 PRO A N 1
ATOM 826 C CA . PRO A 1 109 ? 24.158 17.257 16.448 1.00 26.58 109 PRO A CA 1
ATOM 827 C C . PRO A 1 109 ? 23.730 16.431 15.212 1.00 26.58 109 PRO A C 1
ATOM 829 O O . PRO A 1 109 ? 23.394 15.257 15.322 1.00 26.58 109 PRO A O 1
ATOM 832 N N . SER A 1 110 ? 23.665 16.953 13.995 1.00 27.38 110 SER A N 1
ATOM 833 C CA . SER A 1 110 ? 24.671 17.755 13.303 1.00 27.38 110 SER A CA 1
ATOM 834 C C . SER A 1 110 ? 23.939 18.519 12.189 1.00 27.38 110 SER A C 1
ATOM 836 O O . SER A 1 110 ? 23.326 17.902 11.322 1.00 27.38 110 SER A O 1
ATOM 838 N N . GLU A 1 111 ? 23.888 19.849 12.254 1.00 39.97 111 GLU A N 1
ATOM 839 C CA . GLU A 1 111 ? 22.963 20.671 11.451 1.00 39.97 111 GLU A CA 1
ATOM 840 C C . GLU A 1 111 ? 23.513 21.059 10.075 1.00 39.97 111 GLU A C 1
ATOM 842 O O . GLU A 1 111 ? 24.724 21.089 9.869 1.00 39.97 111 GLU A O 1
ATOM 847 N N . PRO A 1 112 ? 22.598 21.449 9.171 1.00 34.78 112 PRO A N 1
ATOM 848 C CA . PRO A 1 112 ? 22.348 22.880 8.984 1.00 34.78 112 PRO A CA 1
ATOM 849 C C . PRO A 1 112 ? 20.873 23.232 9.264 1.00 34.78 112 PRO A C 1
ATOM 851 O O . PRO A 1 112 ? 20.008 22.963 8.431 1.00 34.78 112 PRO A O 1
ATOM 854 N N . ASN A 1 113 ? 20.550 23.863 10.408 1.00 52.16 113 ASN A N 1
ATOM 855 C CA . ASN A 1 113 ? 19.345 24.689 10.469 1.00 52.16 113 ASN A CA 1
ATOM 856 C C . ASN A 1 113 ? 19.706 25.952 9.709 1.00 52.16 113 ASN A C 1
ATOM 858 O O . ASN A 1 113 ? 20.637 26.667 10.069 1.00 52.16 113 ASN A O 1
ATOM 862 N N . PHE A 1 114 ? 18.913 26.288 8.704 1.00 57.81 114 PHE A N 1
ATOM 863 C CA . PHE A 1 114 ? 19.026 27.536 7.951 1.00 57.81 114 PHE A CA 1
ATOM 864 C C . PHE A 1 114 ? 18.706 28.797 8.791 1.00 57.81 114 PHE A C 1
ATOM 866 O O . PHE A 1 114 ? 18.349 29.834 8.240 1.00 57.81 114 PHE A O 1
ATOM 873 N N . GLY A 1 115 ? 18.760 28.716 10.128 1.00 60.16 115 GLY A N 1
ATOM 874 C CA . GLY A 1 115 ? 18.471 29.813 11.055 1.00 60.16 115 GLY A CA 1
ATOM 875 C C . GLY A 1 115 ? 17.033 30.342 10.995 1.00 60.16 115 GLY A C 1
ATOM 876 O O . GLY A 1 115 ? 16.766 31.436 11.488 1.00 60.16 115 GLY A O 1
ATOM 877 N N . LEU A 1 116 ? 16.105 29.610 10.369 1.00 69.88 116 LEU A N 1
ATOM 878 C CA . LEU A 1 116 ? 14.733 30.065 10.146 1.00 69.88 116 LEU A CA 1
ATOM 879 C C . LEU A 1 116 ? 13.850 29.813 11.373 1.00 69.88 116 LEU A C 1
ATOM 881 O O . LEU A 1 116 ? 13.795 28.703 11.896 1.00 69.88 116 LEU A O 1
ATOM 885 N N . SER A 1 117 ? 13.099 30.835 11.793 1.00 74.00 117 SER A N 1
ATOM 886 C CA . SER A 1 117 ? 12.047 30.680 12.801 1.00 74.00 117 SER A CA 1
ATOM 887 C C . SER A 1 117 ? 10.824 29.954 12.229 1.00 74.00 117 SER A C 1
ATOM 889 O O . SER A 1 117 ? 10.583 29.962 11.020 1.00 74.00 117 SER A O 1
ATOM 891 N N . GLU A 1 118 ? 9.997 29.374 13.100 1.00 67.25 118 GLU A N 1
ATOM 892 C CA . GLU A 1 118 ? 8.766 28.669 12.708 1.00 67.25 118 GLU A CA 1
ATOM 893 C C . GLU A 1 118 ? 7.815 29.570 11.891 1.00 67.25 118 GLU A C 1
ATOM 895 O O . GLU A 1 118 ? 7.286 29.160 10.858 1.00 67.25 118 GLU A O 1
ATOM 900 N N . ALA A 1 119 ? 7.715 30.854 12.254 1.00 66.94 119 ALA A N 1
ATOM 901 C CA . ALA A 1 119 ? 6.951 31.851 11.501 1.00 66.94 119 ALA A CA 1
ATOM 902 C C . ALA A 1 119 ? 7.543 32.153 10.107 1.00 66.94 119 ALA A C 1
ATOM 904 O O . ALA A 1 119 ? 6.799 32.400 9.153 1.00 66.94 119 ALA A O 1
ATOM 905 N N . ALA A 1 120 ? 8.873 32.123 9.962 1.00 71.25 120 ALA A N 1
ATOM 906 C CA . ALA A 1 120 ? 9.534 32.309 8.671 1.00 71.25 120 ALA A CA 1
ATOM 907 C C . ALA A 1 120 ? 9.290 31.108 7.742 1.00 71.25 120 ALA A C 1
ATOM 909 O O . ALA A 1 120 ? 8.993 31.296 6.561 1.00 71.25 120 ALA A O 1
ATOM 910 N N . ILE A 1 121 ? 9.328 29.889 8.288 1.00 74.88 121 ILE A N 1
ATOM 911 C CA . ILE A 1 121 ? 9.016 28.648 7.564 1.00 74.88 121 ILE A CA 1
ATOM 912 C C . ILE A 1 121 ? 7.578 28.686 7.034 1.00 74.88 121 ILE A C 1
ATOM 914 O O . ILE A 1 121 ? 7.352 28.448 5.846 1.00 74.88 121 ILE A O 1
ATOM 918 N N . GLU A 1 122 ? 6.601 29.046 7.870 1.00 73.44 122 GLU A N 1
ATOM 919 C CA . GLU A 1 122 ? 5.198 29.149 7.446 1.00 73.44 122 GLU A CA 1
ATOM 920 C C . GLU A 1 122 ? 4.980 30.191 6.340 1.00 73.44 122 GLU A C 1
ATOM 922 O O . GLU A 1 122 ? 4.203 29.955 5.407 1.00 73.44 122 GLU A O 1
ATOM 927 N N . SER A 1 123 ? 5.691 31.320 6.410 1.00 77.75 123 SER A N 1
ATOM 928 C CA . SER A 1 123 ? 5.653 32.359 5.378 1.00 77.75 123 SER A CA 1
ATOM 929 C C . SER A 1 123 ? 6.189 31.845 4.036 1.00 77.75 123 SER A C 1
ATOM 931 O O . SER A 1 123 ? 5.494 31.917 3.019 1.00 77.75 123 SER A O 1
ATOM 933 N N . ILE A 1 124 ? 7.371 31.215 4.039 1.00 80.56 124 ILE A N 1
ATOM 934 C CA . ILE A 1 124 ? 8.014 30.642 2.843 1.00 80.56 124 ILE A CA 1
ATOM 935 C C . ILE A 1 124 ? 7.137 29.558 2.202 1.00 80.56 124 ILE A C 1
ATOM 937 O O . ILE A 1 124 ? 6.988 29.506 0.981 1.00 80.56 124 ILE A O 1
ATOM 941 N N . VAL A 1 125 ? 6.503 28.711 3.012 1.00 78.06 125 VAL A N 1
ATOM 942 C CA . VAL A 1 125 ? 5.583 27.667 2.539 1.00 78.06 125 VAL A CA 1
ATOM 943 C C . VAL A 1 125 ? 4.341 28.260 1.860 1.00 78.06 125 VAL A C 1
ATOM 945 O O . VAL A 1 125 ? 3.827 27.689 0.894 1.00 78.06 125 VAL A O 1
ATOM 948 N N . ARG A 1 126 ? 3.822 29.384 2.365 1.00 74.25 126 ARG A N 1
ATOM 949 C CA . ARG A 1 126 ? 2.584 30.005 1.868 1.00 74.25 126 ARG A CA 1
ATOM 950 C C . ARG A 1 126 ? 2.820 30.867 0.630 1.00 74.25 126 ARG A C 1
ATOM 952 O O . ARG A 1 126 ? 2.024 30.832 -0.315 1.00 74.25 126 ARG A O 1
ATOM 959 N N . GLU A 1 127 ? 3.883 31.656 0.650 1.00 78.12 127 GLU A N 1
ATOM 960 C CA . GLU A 1 127 ? 4.115 32.749 -0.299 1.00 78.12 127 GLU A CA 1
ATOM 961 C C . GLU A 1 127 ? 5.261 32.453 -1.271 1.00 78.12 127 GLU A C 1
ATOM 963 O O . GLU A 1 127 ? 5.271 33.000 -2.374 1.00 78.12 127 GLU A O 1
ATOM 968 N N . GLY A 1 128 ? 6.135 31.497 -0.939 1.00 81.94 128 GLY A N 1
ATOM 969 C CA . GLY A 1 128 ? 7.394 31.274 -1.644 1.00 81.94 128 GLY A CA 1
ATOM 970 C C . GLY A 1 128 ? 8.445 32.314 -1.265 1.00 81.94 128 GLY A C 1
ATOM 971 O O . GLY A 1 128 ? 8.184 33.225 -0.482 1.00 81.94 128 GLY A O 1
ATOM 972 N N . GLY A 1 129 ? 9.649 32.178 -1.810 1.00 84.94 129 GLY A N 1
ATOM 973 C CA . GLY A 1 129 ? 10.747 33.110 -1.548 1.00 84.94 129 GLY A CA 1
ATOM 974 C C . GLY A 1 129 ? 12.119 32.489 -1.771 1.00 84.94 129 GLY A C 1
ATOM 975 O O . GLY A 1 129 ? 12.224 31.320 -2.142 1.00 84.94 129 GLY A O 1
ATOM 976 N N . SER A 1 130 ? 13.168 33.274 -1.537 1.00 83.25 130 SER A N 1
ATOM 977 C CA . SER A 1 130 ? 14.559 32.818 -1.609 1.00 83.25 130 SER A CA 1
ATOM 978 C C . SER A 1 130 ? 15.150 32.684 -0.208 1.00 83.25 130 SER A C 1
ATOM 980 O O . SER A 1 130 ? 14.975 33.574 0.624 1.00 83.25 130 SER A O 1
ATOM 982 N N . VAL A 1 131 ? 15.850 31.580 0.045 1.00 79.75 131 VAL A N 1
ATOM 983 C CA . VAL A 1 131 ? 16.542 31.274 1.304 1.00 79.75 131 VAL A CA 1
ATOM 984 C C . VAL A 1 131 ? 17.943 30.787 0.951 1.00 79.75 131 VAL A C 1
ATOM 986 O O . VAL A 1 131 ? 18.091 29.694 0.408 1.00 79.75 131 VAL A O 1
ATOM 989 N N . GLY A 1 132 ? 18.968 31.598 1.219 1.00 79.06 132 GLY A N 1
ATOM 990 C CA . GLY A 1 132 ? 20.328 31.310 0.746 1.00 79.06 132 GLY A CA 1
ATOM 991 C C . GLY A 1 132 ? 20.361 31.125 -0.777 1.00 79.06 132 GLY A C 1
ATOM 992 O O . GLY A 1 132 ? 19.803 31.942 -1.510 1.00 79.06 132 GLY A O 1
ATOM 993 N N . ASP A 1 133 ? 20.944 30.015 -1.236 1.00 76.62 133 ASP A N 1
ATOM 994 C CA . ASP A 1 133 ? 21.013 29.633 -2.658 1.00 76.62 133 ASP A CA 1
ATOM 995 C C . ASP A 1 133 ? 19.733 28.952 -3.188 1.00 76.62 133 ASP A C 1
ATOM 997 O O . ASP A 1 133 ? 19.666 28.548 -4.355 1.00 76.62 133 ASP A O 1
ATOM 1001 N N . TYR A 1 134 ? 18.713 28.783 -2.342 1.00 83.81 134 TYR A N 1
ATOM 1002 C CA . TYR A 1 134 ? 17.500 28.036 -2.660 1.00 83.81 134 TYR A CA 1
ATOM 1003 C C . TYR A 1 134 ? 16.337 28.968 -2.987 1.00 83.81 134 TYR A C 1
ATOM 1005 O O . TYR A 1 134 ? 16.049 29.923 -2.270 1.00 83.81 134 TYR A O 1
ATOM 1013 N N . THR A 1 135 ? 15.601 28.649 -4.049 1.00 86.25 135 THR A N 1
ATOM 1014 C CA . THR A 1 135 ? 14.338 29.315 -4.394 1.00 86.25 135 THR A CA 1
ATOM 1015 C C . THR A 1 135 ? 13.169 28.369 -4.151 1.00 86.25 135 THR A C 1
ATOM 1017 O O . THR A 1 135 ? 13.120 27.291 -4.739 1.00 86.25 135 THR A O 1
ATOM 1020 N N . VAL A 1 136 ? 12.209 28.774 -3.320 1.00 87.00 136 VAL A N 1
ATOM 1021 C CA . VAL A 1 136 ? 11.020 27.990 -2.960 1.00 87.00 136 VAL A CA 1
ATOM 1022 C C . VAL A 1 136 ? 9.789 28.536 -3.680 1.00 87.00 136 VAL A C 1
ATOM 1024 O O . VAL A 1 136 ? 9.444 29.712 -3.560 1.00 87.00 136 VAL A O 1
ATOM 1027 N N . VAL A 1 137 ? 9.092 27.665 -4.409 1.00 85.06 137 VAL A N 1
ATOM 1028 C CA . VAL A 1 137 ? 7.909 27.991 -5.212 1.00 85.06 137 VAL A CA 1
ATOM 1029 C C . VAL A 1 137 ? 6.709 27.147 -4.758 1.00 85.06 137 VAL A C 1
ATOM 1031 O O . VAL A 1 137 ? 6.690 25.931 -4.969 1.00 85.06 137 VAL A O 1
ATOM 1034 N N . PRO A 1 138 ? 5.659 27.749 -4.171 1.00 78.25 138 PRO A N 1
ATOM 1035 C CA . PRO A 1 138 ? 4.493 27.004 -3.713 1.00 78.25 138 PRO A CA 1
ATOM 1036 C C . PRO A 1 138 ? 3.569 26.590 -4.866 1.00 78.25 138 PRO A C 1
ATOM 1038 O O . PRO A 1 138 ? 3.103 27.404 -5.668 1.00 78.25 138 PRO A O 1
ATOM 1041 N N . ARG A 1 139 ? 3.203 25.306 -4.914 1.00 74.88 139 ARG A N 1
ATOM 1042 C CA . ARG A 1 139 ? 2.233 24.750 -5.869 1.00 74.88 139 ARG A CA 1
ATOM 1043 C C . ARG A 1 139 ? 0.837 24.764 -5.245 1.00 74.88 139 ARG A C 1
ATOM 1045 O O . ARG A 1 139 ? 0.315 23.737 -4.811 1.00 74.88 139 ARG A O 1
ATOM 1052 N N . ARG A 1 140 ? 0.196 25.942 -5.247 1.00 56.50 140 ARG A N 1
ATOM 1053 C CA . ARG A 1 140 ? -1.089 26.228 -4.559 1.00 56.50 140 ARG A CA 1
ATOM 1054 C C . ARG A 1 140 ? -2.224 25.222 -4.818 1.00 56.50 140 ARG A C 1
ATOM 1056 O O . ARG A 1 140 ? -3.076 25.036 -3.959 1.00 56.50 140 ARG A O 1
ATOM 1063 N N . ARG A 1 141 ? -2.250 24.555 -5.979 1.00 50.41 141 ARG A N 1
ATOM 1064 C CA . ARG A 1 141 ? -3.282 23.555 -6.329 1.00 50.41 141 ARG A CA 1
ATOM 1065 C C . ARG A 1 141 ? -2.998 22.132 -5.820 1.00 50.41 141 ARG A C 1
ATOM 1067 O O . ARG A 1 141 ? -3.907 21.309 -5.843 1.00 50.41 141 ARG A O 1
ATOM 1074 N N . PHE A 1 142 ? -1.778 21.833 -5.367 1.00 49.44 142 PHE A N 1
ATOM 1075 C CA . PHE A 1 142 ? -1.315 20.457 -5.129 1.00 49.44 142 PHE A CA 1
ATOM 1076 C C . PHE A 1 142 ? -0.764 20.174 -3.719 1.00 49.44 142 PHE A C 1
ATOM 1078 O O . PHE A 1 142 ? -0.192 19.112 -3.518 1.00 49.44 142 PHE A O 1
ATOM 1085 N N . ASN A 1 143 ? -0.982 21.049 -2.723 1.00 64.94 143 ASN A N 1
ATOM 1086 C CA . ASN A 1 143 ? -0.399 20.917 -1.369 1.00 64.94 143 ASN A CA 1
ATOM 1087 C C . ASN A 1 143 ? 1.097 20.545 -1.413 1.00 64.94 143 ASN A C 1
ATOM 1089 O O . ASN A 1 143 ? 1.558 19.644 -0.713 1.00 64.94 143 ASN A O 1
ATOM 1093 N N . GLY A 1 144 ? 1.828 21.192 -2.317 1.00 74.62 144 GLY A N 1
ATOM 1094 C CA . GLY A 1 144 ? 3.216 20.874 -2.601 1.00 74.62 144 GLY A CA 1
ATOM 1095 C C . GLY A 1 144 ? 4.051 22.124 -2.801 1.00 74.62 144 GLY A C 1
ATOM 1096 O O . GLY A 1 144 ? 3.520 23.213 -3.034 1.00 74.62 144 GLY A O 1
ATOM 1097 N N . LEU A 1 145 ? 5.358 21.949 -2.697 1.00 81.62 145 LEU A N 1
ATOM 1098 C CA . LEU A 1 145 ? 6.371 22.983 -2.867 1.00 81.62 145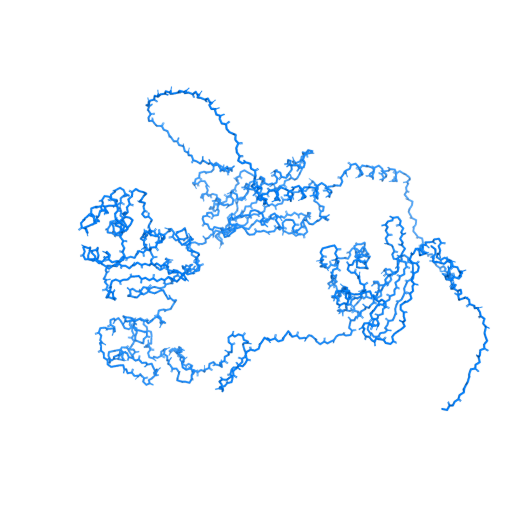 LEU A CA 1
ATOM 1099 C C . LEU A 1 145 ? 7.383 22.490 -3.896 1.00 81.62 145 LEU A C 1
ATOM 1101 O O . LEU A 1 145 ? 7.578 21.288 -4.056 1.00 81.62 145 LEU A O 1
ATOM 1105 N N . GLU A 1 146 ? 8.025 23.413 -4.586 1.00 84.50 146 GLU A N 1
ATOM 1106 C CA . GLU A 1 146 ? 9.170 23.121 -5.435 1.00 84.50 146 GLU A CA 1
ATOM 1107 C C . GLU A 1 146 ? 10.348 23.960 -4.957 1.00 84.50 146 GLU A C 1
ATOM 1109 O O . GLU A 1 146 ? 10.226 25.177 -4.846 1.00 84.50 146 GLU A O 1
ATOM 1114 N N . ILE A 1 147 ? 11.469 23.318 -4.661 1.00 86.62 147 ILE A N 1
ATOM 1115 C CA . ILE A 1 147 ? 12.723 23.980 -4.308 1.00 86.62 147 ILE A CA 1
ATOM 1116 C C . ILE A 1 147 ? 13.644 23.890 -5.515 1.00 86.62 147 ILE A C 1
ATOM 1118 O O . ILE A 1 147 ? 13.717 22.847 -6.162 1.00 86.62 147 ILE A O 1
ATOM 1122 N N . ARG A 1 148 ? 14.334 24.981 -5.829 1.00 84.62 148 ARG A N 1
ATOM 1123 C CA . ARG A 1 148 ? 15.286 25.061 -6.936 1.00 84.62 148 ARG A CA 1
ATOM 1124 C C . ARG A 1 148 ? 16.617 25.581 -6.430 1.00 84.62 148 ARG A C 1
ATOM 1126 O O . ARG A 1 148 ? 16.642 26.634 -5.793 1.00 84.62 148 ARG A O 1
ATOM 1133 N N . ARG A 1 149 ? 17.699 24.880 -6.758 1.00 84.75 149 ARG A N 1
ATOM 1134 C CA . ARG A 1 149 ? 19.081 25.334 -6.577 1.00 84.75 149 ARG A CA 1
ATOM 1135 C C . ARG A 1 149 ? 19.843 25.098 -7.872 1.00 84.75 149 ARG A C 1
ATOM 1137 O O . ARG A 1 149 ? 19.740 24.027 -8.462 1.00 84.75 149 ARG A O 1
ATOM 1144 N N . ARG A 1 150 ? 20.615 26.088 -8.308 1.00 79.38 150 ARG A N 1
ATOM 1145 C CA . ARG A 1 150 ? 21.545 25.929 -9.428 1.00 79.38 150 ARG A CA 1
ATOM 1146 C C . ARG A 1 150 ? 22.943 25.685 -8.877 1.00 79.38 150 ARG A C 1
ATOM 1148 O O . ARG A 1 150 ? 23.426 26.473 -8.072 1.00 79.38 150 ARG A O 1
ATOM 1155 N N . ILE A 1 151 ? 23.575 24.608 -9.316 1.00 73.50 151 ILE A N 1
ATOM 1156 C CA . ILE A 1 151 ? 24.935 24.219 -8.953 1.00 73.50 151 ILE A CA 1
ATOM 1157 C C . ILE A 1 151 ? 25.840 24.606 -10.116 1.00 73.50 151 ILE A C 1
ATOM 1159 O O . ILE A 1 151 ? 25.631 24.158 -11.241 1.00 73.50 151 ILE A O 1
ATOM 1163 N N . ASN A 1 152 ? 26.826 25.460 -9.860 1.00 69.81 152 ASN A N 1
ATOM 1164 C CA . ASN A 1 152 ? 27.814 25.847 -10.857 1.00 69.81 152 ASN A CA 1
ATOM 1165 C C . ASN A 1 152 ? 29.115 25.082 -10.606 1.00 69.81 152 ASN A C 1
ATOM 1167 O O . ASN A 1 152 ? 29.791 25.330 -9.607 1.00 69.81 152 ASN A O 1
ATOM 1171 N N . MET A 1 153 ? 29.479 24.193 -11.529 1.00 62.28 153 MET A N 1
ATOM 1172 C CA . MET A 1 153 ? 30.666 23.348 -11.387 1.00 62.28 153 MET A CA 1
ATOM 1173 C C . MET A 1 153 ? 31.981 24.143 -11.497 1.00 62.28 153 MET A C 1
ATOM 1175 O O . MET A 1 153 ? 33.010 23.691 -11.005 1.00 62.28 153 MET A O 1
ATOM 1179 N N . ARG A 1 154 ? 31.950 25.383 -12.019 1.00 58.31 154 ARG A N 1
ATOM 1180 C CA . ARG A 1 154 ? 33.130 26.269 -12.128 1.00 58.31 154 ARG A CA 1
ATOM 1181 C C . ARG A 1 154 ? 33.639 26.814 -10.796 1.00 58.31 154 ARG A C 1
ATOM 1183 O O . ARG A 1 154 ? 34.762 27.301 -10.735 1.00 58.31 154 ARG A O 1
ATOM 1190 N N . VAL A 1 155 ? 32.816 26.787 -9.746 1.00 53.84 155 VAL A N 1
ATOM 1191 C CA . VAL A 1 155 ? 33.222 27.232 -8.398 1.00 53.84 155 VAL A CA 1
ATOM 1192 C C . VAL A 1 155 ? 34.212 26.237 -7.774 1.00 53.84 155 VAL A C 1
ATOM 1194 O O . VAL A 1 155 ? 34.924 26.567 -6.830 1.00 53.84 155 VAL A O 1
ATOM 1197 N N . ILE A 1 156 ? 34.303 25.029 -8.336 1.00 52.38 156 ILE A N 1
ATOM 1198 C CA . ILE A 1 156 ? 35.077 23.920 -7.798 1.00 52.38 156 ILE A CA 1
ATOM 1199 C C . ILE A 1 156 ? 36.419 23.838 -8.536 1.00 52.38 156 ILE A C 1
ATOM 1201 O O . ILE A 1 156 ? 36.616 23.033 -9.436 1.00 52.38 156 ILE A O 1
ATOM 1205 N N . THR A 1 157 ? 37.363 24.705 -8.171 1.00 52.22 157 THR A N 1
ATOM 1206 C CA . THR A 1 157 ? 38.747 24.682 -8.689 1.00 52.22 157 THR A CA 1
ATOM 1207 C C . THR A 1 157 ? 39.694 23.850 -7.815 1.00 52.22 157 THR A C 1
ATOM 1209 O O . THR A 1 157 ? 40.905 24.062 -7.843 1.00 52.22 157 THR A O 1
ATOM 1212 N N . ALA A 1 158 ? 39.165 22.954 -6.974 1.00 45.88 158 ALA A N 1
ATOM 1213 C CA . ALA A 1 158 ? 39.975 22.212 -6.015 1.00 45.88 158 ALA A CA 1
ATOM 1214 C C . ALA A 1 158 ? 40.768 21.091 -6.721 1.00 45.88 158 ALA A C 1
ATOM 1216 O O . ALA A 1 158 ? 40.163 20.263 -7.398 1.00 45.88 158 ALA A O 1
ATOM 1217 N N . PRO A 1 159 ? 42.098 21.014 -6.539 1.00 48.53 159 PRO A N 1
ATOM 1218 C CA . PRO A 1 159 ? 42.934 19.937 -7.078 1.00 48.53 159 PRO A CA 1
ATOM 1219 C C . PRO A 1 159 ? 42.753 18.595 -6.338 1.00 48.53 159 PRO A C 1
ATOM 1221 O O . PRO A 1 159 ? 43.473 17.643 -6.623 1.00 48.53 159 PRO A O 1
ATOM 1224 N N . ASP A 1 160 ? 41.827 18.526 -5.377 1.00 54.25 160 ASP A N 1
ATOM 1225 C CA . ASP A 1 160 ? 41.576 17.373 -4.515 1.00 54.25 160 ASP A CA 1
ATOM 1226 C C . ASP A 1 160 ? 40.179 16.788 -4.782 1.00 54.25 160 ASP A C 1
ATOM 1228 O O . ASP A 1 160 ? 39.145 17.403 -4.503 1.00 54.25 160 ASP A O 1
ATOM 1232 N N . LEU A 1 161 ? 40.168 15.570 -5.320 1.00 49.34 161 LEU A N 1
ATOM 1233 C CA . LEU A 1 161 ? 38.969 14.805 -5.647 1.00 49.34 161 LEU A CA 1
ATOM 1234 C C . LEU A 1 161 ? 38.133 14.428 -4.410 1.00 49.34 161 LEU A C 1
ATOM 1236 O O . LEU A 1 161 ? 36.915 14.267 -4.512 1.00 49.34 161 LEU A O 1
ATOM 1240 N N . ALA A 1 162 ? 38.762 14.309 -3.238 1.00 46.84 162 ALA A N 1
ATOM 1241 C CA . ALA A 1 162 ? 38.056 14.033 -1.991 1.00 46.84 162 ALA A CA 1
ATOM 1242 C C . ALA A 1 162 ? 37.258 15.263 -1.533 1.00 46.84 162 ALA A C 1
ATOM 1244 O O . ALA A 1 162 ? 36.085 15.145 -1.175 1.00 46.84 162 ALA A O 1
ATOM 1245 N N . ALA A 1 163 ? 37.846 16.459 -1.638 1.00 50.94 163 ALA A N 1
ATOM 1246 C CA . ALA A 1 163 ? 37.155 17.719 -1.363 1.00 50.94 163 ALA A CA 1
ATOM 1247 C C . ALA A 1 163 ? 35.954 17.945 -2.304 1.00 50.94 163 ALA A C 1
ATOM 1249 O O . ALA A 1 163 ? 34.925 18.477 -1.884 1.00 50.94 163 ALA A O 1
ATOM 1250 N N . TYR A 1 164 ? 36.056 17.487 -3.556 1.00 55.12 164 TYR A N 1
ATOM 1251 C CA . TYR A 1 164 ? 34.962 17.501 -4.534 1.00 55.12 164 TYR A CA 1
ATOM 1252 C C . TYR A 1 164 ? 33.776 16.616 -4.111 1.00 55.12 164 TYR A C 1
ATOM 1254 O O . TYR A 1 164 ? 32.626 17.063 -4.131 1.00 55.12 164 TYR A O 1
ATOM 1262 N N . ALA A 1 165 ? 34.045 15.377 -3.691 1.00 54.22 165 ALA A N 1
ATOM 1263 C CA . ALA A 1 165 ? 33.006 14.446 -3.249 1.00 54.22 165 ALA A CA 1
ATOM 1264 C C . ALA A 1 165 ? 32.312 14.920 -1.963 1.00 54.22 165 ALA A C 1
ATOM 1266 O O . ALA A 1 165 ? 31.087 14.844 -1.859 1.00 54.22 165 ALA A O 1
ATOM 1267 N N . ILE A 1 166 ? 33.085 15.471 -1.022 1.00 59.25 166 ILE A N 1
ATOM 1268 C CA . ILE A 1 166 ? 32.565 16.049 0.223 1.00 59.25 166 ILE A CA 1
ATOM 1269 C C . ILE A 1 166 ? 31.631 17.226 -0.086 1.00 59.25 166 ILE A C 1
ATOM 1271 O O . ILE A 1 166 ? 30.506 17.251 0.399 1.00 59.25 166 ILE A O 1
ATOM 1275 N N . PHE A 1 167 ? 32.027 18.142 -0.975 1.00 63.75 167 PHE A N 1
ATOM 1276 C CA . PHE A 1 167 ? 31.205 19.297 -1.350 1.00 63.75 167 PHE A CA 1
ATOM 1277 C C . PHE A 1 167 ? 29.845 18.911 -1.960 1.00 63.75 167 PHE A C 1
ATOM 1279 O O . PHE A 1 167 ? 28.815 19.492 -1.610 1.00 63.75 167 PHE A O 1
ATOM 1286 N N . LEU A 1 168 ? 29.813 17.922 -2.859 1.00 64.62 168 LEU A N 1
ATOM 1287 C CA . LEU A 1 168 ? 28.557 17.442 -3.448 1.00 64.62 168 LEU A CA 1
ATOM 1288 C C . LEU A 1 168 ? 27.681 16.723 -2.420 1.00 64.62 168 LEU A C 1
ATOM 1290 O O . LEU A 1 168 ? 26.471 16.961 -2.374 1.00 64.62 168 LEU A O 1
ATOM 1294 N N . HIS A 1 169 ? 28.287 15.881 -1.583 1.00 66.31 169 HIS A N 1
ATOM 1295 C CA . HIS A 1 169 ? 27.587 15.202 -0.499 1.00 66.31 169 HIS A CA 1
ATOM 1296 C C . HIS A 1 169 ? 26.980 16.206 0.494 1.00 66.31 169 HIS A C 1
ATOM 1298 O O . HIS A 1 169 ? 25.833 16.033 0.915 1.00 66.31 169 HIS A O 1
ATOM 1304 N N . ASP A 1 170 ? 27.696 17.285 0.808 1.00 70.62 170 ASP A N 1
ATOM 1305 C CA . ASP A 1 170 ? 27.229 18.353 1.690 1.00 70.62 170 ASP A CA 1
ATOM 1306 C C . ASP A 1 170 ? 26.046 19.107 1.072 1.00 70.62 170 ASP A C 1
ATOM 1308 O O . ASP A 1 170 ? 25.011 19.228 1.721 1.00 70.62 170 ASP A O 1
ATOM 1312 N N . ILE A 1 171 ? 26.122 19.514 -0.204 1.00 74.19 171 ILE A N 1
ATOM 1313 C CA . ILE A 1 171 ? 24.998 20.149 -0.926 1.00 74.19 171 ILE A CA 1
ATOM 1314 C C . ILE A 1 171 ? 23.757 19.251 -0.935 1.00 74.19 171 ILE A C 1
ATOM 1316 O O . ILE A 1 171 ? 22.628 19.722 -0.757 1.00 74.19 171 ILE A O 1
ATOM 1320 N N . MET A 1 172 ? 23.950 17.955 -1.175 1.00 71.12 172 MET A N 1
ATOM 1321 C CA . MET A 1 172 ? 22.860 16.986 -1.243 1.00 71.12 172 MET A CA 1
ATOM 1322 C C . MET A 1 172 ? 22.251 16.701 0.136 1.00 71.12 172 MET A C 1
ATOM 1324 O O . MET A 1 172 ? 21.029 16.616 0.268 1.00 71.12 172 MET A O 1
ATOM 1328 N N . SER A 1 173 ? 23.074 16.618 1.177 1.00 75.44 173 SER A N 1
ATOM 1329 C CA . SER A 1 173 ? 22.609 16.473 2.560 1.00 75.44 173 SER A CA 1
ATOM 1330 C C . SER A 1 173 ? 21.862 17.725 3.030 1.00 75.44 173 SER A C 1
ATOM 1332 O O . SER A 1 173 ? 20.802 17.628 3.653 1.00 75.44 173 SER A O 1
ATOM 1334 N N . GLU A 1 174 ? 22.366 18.903 2.665 1.00 79.00 174 GLU A N 1
ATOM 1335 C CA . GLU A 1 174 ? 21.797 20.212 2.986 1.00 79.00 174 GLU A CA 1
ATOM 1336 C C . GLU A 1 174 ? 20.432 20.430 2.308 1.00 79.00 174 GLU A C 1
ATOM 1338 O O . GLU A 1 174 ? 19.474 20.871 2.948 1.00 79.00 174 GLU A O 1
ATOM 1343 N N . ILE A 1 175 ? 20.278 20.066 1.026 1.00 79.81 175 ILE A N 1
ATOM 1344 C CA . ILE A 1 175 ? 18.973 20.196 0.364 1.00 79.81 175 ILE A CA 1
ATOM 1345 C C . ILE A 1 175 ? 17.949 19.214 0.938 1.00 79.81 175 ILE A C 1
ATOM 1347 O O . ILE A 1 175 ? 16.763 19.545 1.008 1.00 79.81 175 ILE A O 1
ATOM 1351 N N . VAL A 1 176 ? 18.373 18.019 1.364 1.00 79.06 176 VAL A N 1
ATOM 1352 C CA . VAL A 1 176 ? 17.484 17.039 2.003 1.00 79.06 176 VAL A CA 1
ATOM 1353 C C . VAL A 1 176 ? 17.025 17.538 3.363 1.00 79.06 176 VAL A C 1
ATOM 1355 O O . VAL A 1 176 ? 15.824 17.492 3.636 1.00 79.06 176 VAL A O 1
ATOM 1358 N N . SER A 1 177 ? 17.929 18.058 4.195 1.00 80.00 177 SER A N 1
ATOM 1359 C CA . SER A 1 177 ? 17.567 18.614 5.503 1.00 80.00 177 SER A CA 1
ATOM 1360 C C . SER A 1 177 ? 16.602 19.797 5.357 1.00 80.00 177 SER A C 1
ATOM 1362 O O . SER A 1 177 ? 15.547 19.812 6.002 1.00 80.00 177 SER A O 1
ATOM 1364 N N . PHE A 1 178 ? 16.871 20.713 4.421 1.00 82.25 178 PHE A N 1
ATOM 1365 C CA . PHE A 1 178 ? 15.979 21.832 4.105 1.00 82.25 178 PHE A CA 1
ATOM 1366 C C . PHE A 1 178 ? 14.611 21.364 3.595 1.00 82.25 178 PHE A C 1
ATOM 1368 O O . PHE A 1 178 ? 13.559 21.855 4.015 1.00 82.25 178 PHE A O 1
ATOM 1375 N N . SER A 1 179 ? 14.604 20.367 2.711 1.00 81.00 179 SER A N 1
ATOM 1376 C CA . SER A 1 179 ? 13.372 19.814 2.148 1.00 81.00 179 SER A CA 1
ATOM 1377 C C . SER A 1 179 ? 12.535 19.101 3.206 1.00 81.00 179 SER A C 1
ATOM 1379 O O . SER A 1 179 ? 11.313 19.229 3.188 1.00 81.00 179 SER A O 1
ATOM 1381 N N . ARG A 1 180 ? 13.163 18.399 4.158 1.00 77.94 180 ARG A N 1
ATOM 1382 C CA . ARG A 1 180 ? 12.488 17.765 5.304 1.00 77.94 180 ARG A CA 1
ATOM 1383 C C . ARG A 1 180 ? 11.840 18.802 6.216 1.00 77.94 180 ARG A C 1
ATOM 1385 O O . ARG A 1 180 ? 10.683 18.622 6.597 1.00 77.94 180 ARG A O 1
ATOM 1392 N N . LEU A 1 181 ? 12.540 19.905 6.489 1.00 79.88 181 LEU A N 1
ATOM 1393 C CA . LEU A 1 181 ? 12.017 21.028 7.270 1.00 79.88 181 LEU A CA 1
ATOM 1394 C C . LEU A 1 181 ? 10.735 21.606 6.641 1.00 79.88 181 LEU A C 1
ATOM 1396 O O . LEU A 1 181 ? 9.745 21.830 7.334 1.00 79.88 181 LEU A O 1
ATOM 1400 N N . LEU A 1 182 ? 10.717 21.782 5.314 1.00 77.06 182 LEU A N 1
ATOM 1401 C CA . LEU A 1 182 ? 9.557 22.308 4.577 1.00 77.06 182 LEU A CA 1
ATOM 1402 C C . LEU A 1 182 ? 8.448 21.263 4.337 1.00 77.06 182 LEU A C 1
ATOM 1404 O O . LEU A 1 182 ? 7.264 21.608 4.242 1.00 77.06 182 LEU A O 1
ATOM 1408 N N . ALA A 1 183 ? 8.806 19.982 4.236 1.00 71.19 183 ALA A N 1
ATOM 1409 C CA . ALA A 1 183 ? 7.876 18.876 4.030 1.00 71.19 183 ALA A CA 1
ATOM 1410 C C . ALA A 1 183 ? 7.008 18.604 5.270 1.00 71.19 183 ALA A C 1
ATOM 1412 O O . ALA A 1 183 ? 5.800 18.370 5.123 1.00 71.19 183 ALA A O 1
ATOM 1413 N N . GLY A 1 184 ? 7.588 18.722 6.471 1.00 66.25 184 GLY A N 1
ATOM 1414 C CA . GLY A 1 184 ? 6.968 18.344 7.744 1.00 66.25 184 GLY A CA 1
ATOM 1415 C C . GLY A 1 184 ? 6.866 16.823 7.933 1.00 66.25 184 GLY A C 1
ATOM 1416 O O . GLY A 1 184 ? 7.325 16.044 7.094 1.00 66.25 184 GLY A O 1
ATOM 1417 N N . ASP A 1 185 ? 6.233 16.389 9.026 1.00 55.78 185 ASP A N 1
ATOM 1418 C CA . ASP A 1 185 ? 6.097 14.966 9.363 1.00 55.78 185 ASP A CA 1
ATOM 1419 C C . ASP A 1 185 ? 5.350 14.184 8.268 1.00 55.78 185 ASP A C 1
ATOM 1421 O O . ASP A 1 185 ? 4.138 14.321 8.076 1.00 55.78 185 ASP A O 1
ATOM 1425 N N . GLY A 1 186 ? 6.071 13.316 7.556 1.00 57.91 186 GLY A N 1
ATOM 1426 C CA . GLY A 1 186 ? 5.486 12.399 6.578 1.00 57.91 186 GLY A CA 1
ATOM 1427 C C . GLY A 1 186 ? 5.349 12.927 5.147 1.00 57.91 186 GLY A C 1
ATOM 1428 O O . GLY A 1 186 ? 4.613 12.323 4.362 1.00 57.91 186 GLY A O 1
ATOM 1429 N N . GLY A 1 187 ? 5.993 14.043 4.796 1.00 65.50 187 GLY A N 1
ATOM 1430 C CA . GLY A 1 187 ? 6.012 14.530 3.415 1.00 65.50 187 GLY A CA 1
ATOM 1431 C C . GLY A 1 187 ? 6.873 13.663 2.488 1.00 65.50 187 GLY A C 1
ATOM 1432 O O . GLY A 1 187 ? 7.872 13.085 2.901 1.00 65.50 187 GLY A O 1
ATOM 1433 N N . LEU A 1 188 ? 6.473 13.562 1.221 1.00 73.75 188 LEU A N 1
ATOM 1434 C CA . LEU A 1 188 ? 7.258 12.901 0.179 1.00 73.75 188 LEU A CA 1
ATOM 1435 C C . LEU A 1 188 ? 8.128 13.937 -0.525 1.00 73.75 188 LEU A C 1
ATOM 1437 O O . LEU A 1 188 ? 7.644 15.011 -0.893 1.00 73.75 188 LEU A O 1
ATOM 1441 N N . ILE A 1 189 ? 9.393 13.600 -0.737 1.00 81.94 189 ILE A N 1
ATOM 1442 C CA . ILE A 1 189 ? 10.391 14.467 -1.351 1.00 81.94 189 ILE A CA 1
ATOM 1443 C C . ILE A 1 189 ? 10.882 13.759 -2.609 1.00 81.94 189 ILE A C 1
ATOM 1445 O O . ILE A 1 189 ? 11.468 12.692 -2.524 1.00 81.94 189 ILE A O 1
ATOM 1449 N N . ASN A 1 190 ? 10.639 14.323 -3.785 1.00 81.06 190 ASN A N 1
ATOM 1450 C CA . ASN A 1 190 ? 11.248 13.840 -5.019 1.00 81.06 190 ASN A CA 1
ATOM 1451 C C . ASN A 1 190 ? 12.381 14.784 -5.411 1.00 81.06 190 ASN A C 1
ATOM 1453 O O . ASN A 1 190 ? 12.118 15.934 -5.770 1.00 81.06 190 ASN A O 1
ATOM 1457 N N . ILE A 1 191 ? 13.616 14.304 -5.329 1.00 82.00 191 ILE A N 1
ATOM 1458 C CA . ILE A 1 191 ? 14.805 15.045 -5.753 1.00 82.00 191 ILE A CA 1
ATOM 1459 C C . ILE A 1 191 ? 15.040 14.741 -7.220 1.00 82.00 191 ILE A C 1
ATOM 1461 O O . ILE A 1 191 ? 14.934 13.596 -7.651 1.00 82.00 191 ILE A O 1
ATOM 1465 N N . THR A 1 192 ? 15.324 15.769 -8.005 1.00 79.44 192 THR A N 1
ATOM 1466 C CA . THR A 1 192 ? 15.589 15.659 -9.432 1.00 79.44 192 THR A CA 1
ATOM 1467 C C . THR A 1 192 ? 16.784 16.523 -9.800 1.00 79.44 192 THR A C 1
ATOM 1469 O O . THR A 1 192 ? 16.749 17.738 -9.621 1.00 79.44 192 THR A O 1
ATOM 1472 N N . LEU A 1 193 ? 17.829 15.906 -10.339 1.00 78.19 193 LEU A N 1
ATOM 1473 C CA . LEU A 1 193 ? 18.977 16.600 -10.906 1.00 78.19 193 LEU A CA 1
ATOM 1474 C C . LEU A 1 193 ? 18.847 16.599 -12.426 1.00 78.19 193 LEU A C 1
ATOM 1476 O O . LEU A 1 193 ? 18.685 15.549 -13.051 1.00 78.19 193 LEU A O 1
ATOM 1480 N N . ARG A 1 194 ? 18.900 17.795 -13.007 1.00 76.69 194 ARG A N 1
ATOM 1481 C CA . ARG A 1 194 ? 18.786 18.021 -14.444 1.00 76.69 194 ARG A CA 1
ATOM 1482 C C . ARG A 1 194 ? 19.966 18.850 -14.921 1.00 76.69 194 ARG A C 1
ATOM 1484 O O . ARG A 1 194 ? 20.320 19.855 -14.314 1.00 76.69 194 ARG A O 1
ATOM 1491 N N . GLY A 1 195 ? 20.531 18.468 -16.054 1.00 72.06 195 GLY A N 1
ATOM 1492 C CA . GLY A 1 195 ? 21.610 19.203 -16.692 1.00 72.06 195 GLY A CA 1
ATOM 1493 C C . GLY A 1 195 ? 21.756 18.785 -18.149 1.00 72.06 195 GLY A C 1
ATOM 1494 O O . GLY A 1 195 ? 21.365 17.670 -18.489 1.00 72.06 195 GLY A O 1
ATOM 1495 N N . PRO A 1 196 ? 22.290 19.659 -19.013 1.00 63.38 196 PRO A N 1
ATOM 1496 C CA . PRO A 1 196 ? 22.487 19.344 -20.424 1.00 63.38 196 PRO A CA 1
ATOM 1497 C C . PRO A 1 196 ? 23.465 18.179 -20.653 1.00 63.38 196 PRO A C 1
ATOM 1499 O O . PRO A 1 196 ? 23.250 17.416 -21.590 1.00 63.38 196 PRO A O 1
ATOM 1502 N N . SER A 1 197 ? 24.459 17.984 -19.775 1.00 61.97 197 SER A N 1
ATOM 1503 C CA . SER A 1 197 ? 25.352 16.807 -19.790 1.00 61.97 197 SER A CA 1
ATOM 1504 C C . SER A 1 197 ? 24.738 15.509 -19.243 1.00 61.97 197 SER A C 1
ATOM 1506 O O . SER A 1 197 ? 25.363 14.456 -19.352 1.00 61.97 197 SER A O 1
ATOM 1508 N N . LEU A 1 198 ? 23.548 15.533 -18.627 1.00 63.09 198 LEU A N 1
ATOM 1509 C CA . LEU A 1 198 ? 22.930 14.306 -18.112 1.00 63.09 198 LEU A CA 1
ATOM 1510 C C . LEU A 1 198 ? 22.106 13.622 -19.217 1.00 63.09 198 LEU A C 1
ATOM 1512 O O . LEU A 1 198 ? 21.256 14.270 -19.829 1.00 63.09 198 LEU A O 1
ATOM 1516 N N . PRO A 1 199 ? 22.281 12.305 -19.448 1.00 62.22 199 PRO A N 1
ATOM 1517 C CA . PRO A 1 199 ? 21.546 11.581 -20.491 1.00 62.22 199 PRO A CA 1
ATOM 1518 C C . PRO A 1 199 ? 20.033 11.518 -20.216 1.00 62.22 199 PRO A C 1
ATOM 1520 O O . PRO A 1 199 ? 19.226 11.382 -21.137 1.00 62.22 199 PRO A O 1
ATOM 1523 N N . SER A 1 200 ? 19.638 11.636 -18.948 1.00 67.31 200 SER A N 1
ATOM 1524 C CA . SER A 1 200 ? 18.258 11.806 -18.495 1.00 67.31 200 SER A CA 1
ATOM 1525 C C . SER A 1 200 ? 18.234 12.442 -17.106 1.00 67.31 200 SER A C 1
ATOM 1527 O O . SER A 1 200 ? 19.211 12.331 -16.368 1.00 67.31 200 SER A O 1
ATOM 1529 N N . ASP A 1 201 ? 17.107 13.046 -16.723 1.00 71.88 201 ASP A N 1
ATOM 1530 C CA . ASP A 1 201 ? 16.899 13.538 -15.357 1.00 71.88 201 ASP A CA 1
ATOM 1531 C C . ASP A 1 201 ? 17.122 12.411 -14.332 1.00 71.88 201 ASP A C 1
ATOM 1533 O O . ASP A 1 201 ? 16.409 11.401 -14.342 1.00 71.88 201 ASP A O 1
ATOM 1537 N N . VAL A 1 202 ? 18.065 12.609 -13.409 1.00 72.38 202 VAL A N 1
ATOM 1538 C CA . VAL A 1 202 ? 18.257 11.711 -12.264 1.00 72.38 202 VAL A CA 1
ATOM 1539 C C . VAL A 1 202 ? 17.179 12.049 -11.254 1.00 72.38 202 VAL A C 1
ATOM 1541 O O . VAL A 1 202 ? 17.127 13.182 -10.779 1.00 72.38 202 VAL A O 1
ATOM 1544 N N . ASN A 1 203 ? 16.311 11.098 -10.921 1.00 76.25 203 ASN A N 1
ATOM 1545 C CA . ASN A 1 203 ? 15.269 11.306 -9.923 1.00 76.25 203 ASN A CA 1
ATOM 1546 C C . ASN A 1 203 ? 15.290 10.219 -8.851 1.00 76.25 203 ASN A C 1
ATOM 1548 O O . ASN A 1 203 ? 15.551 9.055 -9.143 1.00 76.25 203 ASN A O 1
ATOM 1552 N N . ALA A 1 204 ? 14.985 10.605 -7.614 1.00 76.69 204 ALA A N 1
ATOM 1553 C CA . ALA A 1 204 ? 14.716 9.657 -6.545 1.00 76.69 204 ALA A CA 1
ATOM 1554 C C . ALA A 1 204 ? 13.689 10.209 -5.562 1.00 76.69 204 ALA A C 1
ATOM 1556 O O . ALA A 1 204 ? 13.698 11.389 -5.198 1.00 76.69 204 ALA A O 1
ATOM 1557 N N . VAL A 1 205 ? 12.820 9.311 -5.102 1.00 76.12 205 VAL A N 1
ATOM 1558 C CA . VAL A 1 205 ? 11.790 9.618 -4.114 1.00 76.12 205 VAL A CA 1
ATOM 1559 C C . VAL A 1 205 ? 12.289 9.231 -2.726 1.00 76.12 205 VAL A C 1
ATOM 1561 O O . VAL A 1 205 ? 12.450 8.055 -2.404 1.00 76.12 205 VAL A O 1
ATOM 1564 N N . LEU A 1 206 ? 12.485 10.241 -1.891 1.00 75.06 206 LEU A N 1
ATOM 1565 C CA . LEU A 1 206 ? 12.794 10.136 -0.476 1.00 75.06 206 LEU A CA 1
ATOM 1566 C C . LEU A 1 206 ? 11.506 10.275 0.341 1.00 75.06 206 LEU A C 1
ATOM 1568 O O . LEU A 1 206 ? 10.649 11.128 0.085 1.00 75.06 206 LEU A O 1
ATOM 1572 N N . SER A 1 207 ? 11.344 9.397 1.318 1.00 72.50 207 SER A N 1
ATOM 1573 C CA . SER A 1 207 ? 10.126 9.244 2.103 1.00 72.50 207 SER A CA 1
ATOM 1574 C C . SER A 1 207 ? 10.456 8.789 3.527 1.00 72.50 207 SER A C 1
ATOM 1576 O O . SER A 1 207 ? 11.544 8.286 3.781 1.00 72.50 207 SER A O 1
ATOM 1578 N N . PRO A 1 208 ? 9.509 8.864 4.472 1.00 67.00 208 PRO A N 1
ATOM 1579 C CA . PRO A 1 208 ? 9.720 8.299 5.804 1.00 67.00 208 PRO A CA 1
ATOM 1580 C C . PRO A 1 208 ? 10.006 6.793 5.799 1.00 67.00 208 PRO A C 1
ATOM 1582 O O . PRO A 1 208 ? 10.657 6.298 6.708 1.00 67.00 208 PRO A O 1
ATOM 1585 N N . ASP A 1 209 ? 9.484 6.058 4.813 1.00 64.62 209 ASP A N 1
ATOM 1586 C CA . ASP A 1 209 ? 9.593 4.596 4.770 1.00 64.62 209 ASP A CA 1
ATOM 1587 C C . ASP A 1 209 ? 10.986 4.130 4.314 1.00 64.62 209 ASP A C 1
ATOM 1589 O O . ASP A 1 209 ? 11.355 2.987 4.561 1.00 64.62 209 ASP A O 1
ATOM 1593 N N . ASN A 1 210 ? 11.764 5.022 3.692 1.00 69.38 210 ASN A N 1
ATOM 1594 C CA . ASN A 1 210 ? 13.179 4.811 3.393 1.00 69.38 210 ASN A CA 1
ATOM 1595 C C . ASN A 1 210 ? 14.094 5.732 4.213 1.00 69.38 210 ASN A C 1
ATOM 1597 O O . ASN A 1 210 ? 15.214 5.978 3.798 1.00 69.38 210 ASN A O 1
ATOM 1601 N N . ASP A 1 211 ? 13.600 6.268 5.336 1.00 70.62 211 ASP A N 1
ATOM 1602 C CA . ASP A 1 211 ? 14.306 7.209 6.224 1.00 70.62 211 ASP A CA 1
ATOM 1603 C C . ASP A 1 211 ? 14.925 8.431 5.516 1.00 70.62 211 ASP A C 1
ATOM 1605 O O . ASP A 1 211 ? 15.878 9.048 5.986 1.00 70.62 211 ASP A O 1
ATOM 1609 N N . TYR A 1 212 ? 14.358 8.812 4.368 1.00 70.94 212 TYR A N 1
ATOM 1610 C CA . TYR A 1 212 ? 14.930 9.812 3.467 1.00 70.94 212 TYR A CA 1
ATOM 1611 C C . TYR A 1 212 ? 16.387 9.517 3.079 1.00 70.94 212 TYR A C 1
ATOM 1613 O O . TYR A 1 212 ? 17.182 10.444 2.922 1.00 70.94 212 TYR A O 1
ATOM 1621 N N . ASP A 1 213 ? 16.720 8.237 2.923 1.00 73.94 213 ASP A N 1
ATOM 1622 C CA . ASP A 1 213 ? 18.066 7.770 2.626 1.00 73.94 213 ASP A CA 1
ATOM 1623 C C . ASP A 1 213 ? 18.561 8.318 1.281 1.00 73.94 213 ASP A C 1
ATOM 1625 O O . ASP A 1 213 ? 18.089 7.946 0.199 1.00 73.94 213 ASP A O 1
ATOM 1629 N N . LEU A 1 214 ? 19.539 9.219 1.366 1.00 69.62 214 LEU A N 1
ATOM 1630 C CA . LEU A 1 214 ? 20.171 9.856 0.220 1.00 69.62 214 LEU A CA 1
ATOM 1631 C C . LEU A 1 214 ? 20.910 8.840 -0.660 1.00 69.62 214 LEU A C 1
ATOM 1633 O O . LEU A 1 214 ? 21.043 9.076 -1.862 1.00 69.62 214 LEU A O 1
ATOM 1637 N N . HIS A 1 215 ? 21.313 7.691 -0.108 1.00 72.38 215 HIS A N 1
ATOM 1638 C CA . HIS A 1 215 ? 21.967 6.623 -0.858 1.00 72.38 215 HIS A CA 1
ATOM 1639 C C . HIS A 1 215 ? 21.098 6.113 -2.011 1.00 72.38 215 HIS A C 1
ATOM 1641 O O . HIS A 1 215 ? 21.621 5.750 -3.058 1.00 72.38 215 HIS A O 1
ATOM 1647 N N . ILE A 1 216 ? 19.769 6.185 -1.892 1.00 70.81 216 ILE A N 1
ATOM 1648 C CA . ILE A 1 216 ? 18.848 5.831 -2.982 1.00 70.81 216 ILE A CA 1
ATOM 1649 C C . ILE A 1 216 ? 19.025 6.777 -4.171 1.00 70.81 216 ILE A C 1
ATOM 1651 O O . ILE A 1 216 ? 19.021 6.339 -5.320 1.00 70.81 216 ILE A O 1
ATOM 1655 N N . PHE A 1 217 ? 19.186 8.076 -3.912 1.00 71.56 217 PHE A N 1
ATOM 1656 C CA . PHE A 1 217 ? 19.452 9.050 -4.966 1.00 71.56 217 PHE A CA 1
ATOM 1657 C C . PHE A 1 217 ? 20.861 8.873 -5.537 1.00 71.56 217 PHE A C 1
ATOM 1659 O O . PHE A 1 217 ? 21.012 8.886 -6.756 1.00 71.56 217 PHE A O 1
ATOM 1666 N N . THR A 1 218 ? 21.862 8.627 -4.688 1.00 66.75 218 THR A N 1
ATOM 1667 C CA . THR A 1 218 ? 23.237 8.331 -5.121 1.00 66.75 218 THR A CA 1
ATOM 1668 C C . THR A 1 218 ? 23.290 7.086 -6.003 1.00 66.75 218 THR A C 1
ATOM 1670 O O . THR A 1 218 ? 23.900 7.124 -7.059 1.00 66.75 218 THR A O 1
ATOM 1673 N N . GLN A 1 219 ? 22.553 6.028 -5.670 1.00 67.81 219 GLN A N 1
ATOM 1674 C CA . GLN A 1 219 ? 22.472 4.811 -6.476 1.00 67.81 219 GLN A CA 1
ATOM 1675 C C . GLN A 1 219 ? 21.786 5.053 -7.830 1.00 67.81 219 GLN A C 1
ATOM 1677 O O . GLN A 1 219 ? 22.180 4.482 -8.844 1.00 67.81 219 GLN A O 1
ATOM 1682 N N . GLN A 1 220 ? 20.754 5.904 -7.890 1.00 62.16 220 GLN A N 1
ATOM 1683 C CA . GLN A 1 220 ? 20.158 6.308 -9.174 1.00 62.16 220 GLN A CA 1
ATOM 1684 C C . GLN A 1 220 ? 21.124 7.158 -10.001 1.00 62.16 220 GLN A C 1
ATOM 1686 O O . GLN A 1 220 ? 21.189 6.999 -11.219 1.00 62.16 220 GLN A O 1
ATOM 1691 N N . LEU A 1 221 ? 21.889 8.024 -9.339 1.00 65.38 221 LEU A N 1
ATOM 1692 C CA . LEU A 1 221 ? 22.938 8.814 -9.960 1.00 65.38 221 LEU A CA 1
ATOM 1693 C C . LEU A 1 221 ? 24.051 7.906 -10.501 1.00 65.38 221 LEU A C 1
ATOM 1695 O O . LEU A 1 221 ? 24.400 8.065 -11.656 1.00 65.38 221 LEU A O 1
ATOM 1699 N N . GLU A 1 222 ? 24.505 6.893 -9.760 1.00 59.69 222 GLU A N 1
ATOM 1700 C CA . GLU A 1 222 ? 25.469 5.865 -10.200 1.00 59.69 222 GLU A CA 1
ATOM 1701 C C . GLU A 1 222 ? 24.942 5.019 -11.369 1.00 59.69 222 GLU A C 1
ATOM 1703 O O . GLU A 1 222 ? 25.657 4.747 -12.330 1.00 59.69 222 GLU A O 1
ATOM 1708 N N . ASN A 1 223 ? 23.665 4.631 -11.331 1.00 60.12 223 ASN A N 1
ATOM 1709 C CA . ASN A 1 223 ? 23.043 3.869 -12.415 1.00 60.12 223 ASN A CA 1
ATOM 1710 C C . ASN A 1 223 ? 22.959 4.672 -13.722 1.00 60.12 223 ASN A C 1
ATOM 1712 O O . ASN A 1 223 ? 22.978 4.080 -14.803 1.00 60.12 223 ASN A O 1
ATOM 1716 N N . ILE A 1 224 ? 22.836 6.000 -13.616 1.00 58.47 224 ILE A N 1
ATOM 1717 C CA . ILE A 1 224 ? 22.771 6.932 -14.749 1.00 58.47 224 ILE A CA 1
ATOM 1718 C C . ILE A 1 224 ? 24.180 7.379 -15.175 1.00 58.47 224 ILE A C 1
ATOM 1720 O O . ILE A 1 224 ? 24.442 7.523 -16.369 1.00 58.47 224 ILE A O 1
ATOM 1724 N N . MET A 1 225 ? 25.091 7.546 -14.218 1.00 51.97 225 MET A N 1
ATOM 1725 C CA . MET A 1 225 ? 26.506 7.869 -14.393 1.00 51.97 225 MET A CA 1
ATOM 1726 C C . MET A 1 225 ? 27.330 6.583 -14.494 1.00 51.97 225 MET A C 1
ATOM 1728 O O . MET A 1 225 ? 28.114 6.240 -13.614 1.00 51.97 225 MET A O 1
ATOM 1732 N N . GLN A 1 226 ? 27.147 5.849 -15.588 1.00 49.03 226 GLN A N 1
ATOM 1733 C CA . GLN A 1 226 ? 28.090 4.795 -15.970 1.00 49.03 226 GLN A CA 1
ATOM 1734 C C . GLN A 1 226 ? 29.314 5.429 -16.648 1.00 49.03 226 GLN A C 1
ATOM 1736 O O . GLN A 1 226 ? 29.230 6.551 -17.138 1.00 49.03 226 GLN A O 1
ATOM 1741 N N . SER A 1 227 ? 30.443 4.712 -16.688 1.00 38.03 227 SER A N 1
ATOM 1742 C CA . SER A 1 227 ? 31.816 5.175 -16.999 1.00 38.03 227 SER A CA 1
ATOM 1743 C C . SER A 1 227 ? 32.068 5.844 -18.367 1.00 38.03 227 SER A C 1
ATOM 1745 O O . SER A 1 227 ? 33.214 5.950 -18.788 1.00 38.03 227 SER A O 1
ATOM 1747 N N . ASN A 1 228 ? 31.032 6.269 -19.086 1.00 40.78 228 ASN A N 1
ATOM 1748 C CA . ASN A 1 228 ? 31.111 6.983 -20.358 1.00 40.78 228 ASN A CA 1
ATOM 1749 C C . ASN A 1 228 ? 30.238 8.258 -20.375 1.00 40.78 228 ASN A C 1
ATOM 1751 O O . ASN A 1 228 ? 29.767 8.683 -21.429 1.00 40.78 228 ASN A O 1
ATOM 1755 N N . SER A 1 229 ? 29.949 8.834 -19.204 1.00 45.12 229 SER A N 1
ATOM 1756 C CA . SER A 1 229 ? 29.254 10.119 -19.078 1.00 45.12 229 SER A CA 1
ATOM 1757 C C . SER A 1 229 ? 30.255 11.260 -18.874 1.00 45.12 229 SER A C 1
ATOM 1759 O O . SER A 1 229 ? 30.800 11.407 -17.780 1.00 45.12 229 SER A O 1
ATOM 1761 N N . ASP A 1 230 ? 30.459 12.085 -19.903 1.00 47.88 230 ASP A N 1
ATOM 1762 C CA . ASP A 1 230 ? 31.229 13.328 -19.803 1.00 47.88 230 ASP A CA 1
ATOM 1763 C C . ASP A 1 230 ? 30.368 14.428 -19.170 1.00 47.88 230 ASP A C 1
ATOM 1765 O O . ASP A 1 230 ? 29.441 14.950 -19.790 1.00 47.88 230 ASP A O 1
ATOM 1769 N N . VAL A 1 231 ? 30.682 14.805 -17.929 1.00 47.97 231 VAL A N 1
ATOM 1770 C CA . VAL A 1 231 ? 30.141 16.021 -17.310 1.00 47.97 231 VAL A CA 1
ATOM 1771 C C . VAL A 1 231 ? 31.150 17.135 -17.538 1.00 47.97 231 VAL A C 1
ATOM 1773 O O . VAL A 1 231 ? 32.243 17.127 -16.969 1.00 47.97 231 VAL A O 1
ATOM 1776 N N . ARG A 1 232 ? 30.805 18.109 -18.380 1.00 50.00 232 ARG A N 1
ATOM 1777 C CA . ARG A 1 232 ? 31.690 19.249 -18.627 1.00 50.00 232 ARG A CA 1
ATOM 1778 C C . ARG A 1 232 ? 31.839 20.079 -17.349 1.00 50.00 232 ARG A C 1
ATOM 1780 O O . ARG A 1 232 ? 30.851 20.552 -16.791 1.00 50.00 232 ARG A O 1
ATOM 1787 N N . ALA A 1 233 ? 33.077 20.319 -16.915 1.00 49.59 233 ALA A N 1
ATOM 1788 C CA . ALA A 1 233 ? 33.381 21.103 -15.709 1.00 49.59 233 ALA A CA 1
ATOM 1789 C C . ALA A 1 233 ? 32.856 22.555 -15.759 1.00 49.59 233 ALA A C 1
ATOM 1791 O O . ALA A 1 233 ? 32.796 23.242 -14.740 1.00 49.59 233 ALA A O 1
ATOM 1792 N N . ASP A 1 234 ? 32.474 23.037 -16.944 1.00 54.38 234 ASP A N 1
ATOM 1793 C CA . ASP A 1 234 ? 31.993 24.392 -17.164 1.00 54.38 234 ASP A CA 1
ATOM 1794 C C . ASP A 1 234 ? 30.461 24.539 -17.154 1.00 54.38 234 ASP A C 1
ATOM 1796 O O . ASP A 1 234 ? 29.973 25.664 -17.314 1.00 54.38 234 ASP A O 1
ATOM 1800 N N . GLU A 1 235 ? 29.722 23.447 -16.925 1.00 60.94 235 GLU A N 1
ATOM 1801 C CA . GLU A 1 235 ? 28.258 23.410 -16.933 1.00 60.94 235 GLU A CA 1
ATOM 1802 C C . GLU A 1 235 ? 27.604 23.668 -15.567 1.00 60.94 235 GLU A C 1
ATOM 1804 O O . GLU A 1 235 ? 28.172 23.454 -14.495 1.00 60.94 235 GLU A O 1
ATOM 1809 N N . CYS A 1 236 ? 26.361 24.158 -15.616 1.00 66.31 236 CYS A N 1
ATOM 1810 C CA . CYS A 1 236 ? 25.508 24.320 -14.444 1.00 66.31 236 CYS A CA 1
ATOM 1811 C C . CYS A 1 236 ? 24.481 23.187 -14.393 1.00 66.31 236 CYS A C 1
ATOM 1813 O O . CYS A 1 236 ? 23.746 22.977 -15.360 1.00 66.31 236 CYS A O 1
ATOM 1815 N N . LEU A 1 237 ? 24.392 22.511 -13.250 1.00 72.38 237 LEU A N 1
ATOM 1816 C CA . LEU A 1 237 ? 23.349 21.532 -12.969 1.00 72.38 237 LEU A CA 1
ATOM 1817 C C . LEU A 1 237 ? 22.224 22.211 -12.194 1.00 72.38 237 LEU A C 1
ATOM 1819 O O . LEU A 1 237 ? 22.462 22.951 -11.240 1.00 72.38 237 LEU A O 1
ATOM 1823 N N . ASP A 1 238 ? 20.986 21.960 -12.588 1.00 76.94 238 ASP A N 1
ATOM 1824 C CA . ASP A 1 238 ? 19.823 22.437 -11.864 1.00 76.94 238 ASP A CA 1
ATOM 1825 C C . ASP A 1 238 ? 19.274 21.300 -10.988 1.00 76.94 238 ASP A C 1
ATOM 1827 O O . ASP A 1 238 ? 18.840 20.248 -11.470 1.00 76.94 238 ASP A O 1
ATOM 1831 N N . LEU A 1 239 ? 19.277 21.532 -9.681 1.00 80.25 239 LEU A N 1
ATOM 1832 C CA . LEU A 1 239 ? 18.730 20.639 -8.677 1.00 80.25 239 LEU A CA 1
ATOM 1833 C C . LEU A 1 239 ? 17.331 21.124 -8.284 1.00 80.25 239 LEU A C 1
ATOM 1835 O O . LEU A 1 239 ? 17.153 22.213 -7.728 1.00 80.25 239 LEU A O 1
ATOM 1839 N N . TYR A 1 240 ? 16.329 20.306 -8.585 1.00 81.81 240 TYR A N 1
ATOM 1840 C CA . TYR A 1 240 ? 14.925 20.554 -8.290 1.00 81.81 240 TYR A CA 1
ATOM 1841 C C . TYR A 1 240 ? 14.441 19.559 -7.245 1.00 81.81 240 TYR A C 1
ATOM 1843 O O . TYR A 1 240 ? 14.639 18.357 -7.385 1.00 81.81 240 TYR A O 1
ATOM 1851 N N . VAL A 1 241 ? 13.732 20.034 -6.228 1.00 82.00 241 VAL A N 1
ATOM 1852 C CA . VAL A 1 241 ? 13.068 19.162 -5.259 1.00 82.00 241 VAL A CA 1
ATOM 1853 C C . VAL A 1 241 ? 11.581 19.436 -5.267 1.00 82.00 241 VAL A C 1
ATOM 1855 O O . VAL A 1 241 ? 11.132 20.533 -4.947 1.00 82.00 241 VAL A O 1
ATOM 1858 N N . SER A 1 242 ? 10.805 18.424 -5.634 1.00 81.31 242 SER A N 1
ATOM 1859 C CA . SER A 1 242 ? 9.349 18.455 -5.562 1.00 81.31 242 SER A CA 1
ATOM 1860 C C . SER A 1 242 ? 8.894 17.851 -4.242 1.00 81.31 242 SER A C 1
ATOM 1862 O O . SER A 1 242 ? 9.025 16.650 -4.016 1.00 81.31 242 SER A O 1
ATOM 1864 N N . ILE A 1 243 ? 8.325 18.680 -3.378 1.00 80.25 243 ILE A N 1
ATOM 1865 C CA . ILE A 1 243 ? 7.784 18.270 -2.087 1.00 80.25 243 ILE A CA 1
ATOM 1866 C C . ILE A 1 243 ? 6.282 18.084 -2.238 1.00 80.25 243 ILE A C 1
ATOM 1868 O O . ILE A 1 243 ? 5.548 19.037 -2.506 1.00 80.25 243 ILE A O 1
ATOM 1872 N N . ALA A 1 244 ? 5.808 16.866 -2.011 1.00 73.69 244 ALA A N 1
ATOM 1873 C CA . ALA A 1 244 ? 4.399 16.589 -1.793 1.00 73.69 244 ALA A CA 1
ATOM 1874 C C . ALA A 1 244 ? 4.161 16.494 -0.287 1.00 73.69 244 ALA A C 1
ATOM 1876 O O . ALA A 1 244 ? 4.477 15.489 0.356 1.00 73.69 244 ALA A O 1
ATOM 1877 N N . ARG A 1 245 ? 3.595 17.553 0.297 1.00 66.00 245 ARG A N 1
ATOM 1878 C CA . ARG A 1 245 ? 3.256 17.533 1.718 1.00 66.00 245 ARG A CA 1
ATOM 1879 C C . ARG A 1 245 ? 2.071 16.603 1.910 1.00 66.00 245 ARG A C 1
ATOM 1881 O O . ARG A 1 245 ? 1.089 16.671 1.157 1.00 66.00 245 ARG A O 1
ATOM 1888 N N . GLY A 1 246 ? 2.146 15.757 2.934 1.00 55.06 246 GLY A N 1
ATOM 1889 C CA . GLY A 1 246 ? 1.023 14.922 3.329 1.00 55.06 246 GLY A CA 1
ATOM 1890 C C . GLY A 1 246 ? -0.224 15.793 3.460 1.00 55.06 246 GLY A C 1
ATOM 1891 O O . GLY A 1 246 ? -0.279 16.719 4.273 1.00 55.06 246 GLY A O 1
ATOM 1892 N N . LYS A 1 247 ? -1.246 15.533 2.634 1.00 47.34 247 LYS A N 1
ATOM 1893 C CA . LYS A 1 247 ? -2.578 16.047 2.951 1.00 47.34 247 LYS A CA 1
ATOM 1894 C C . LYS A 1 247 ? -2.901 15.495 4.333 1.00 47.34 247 LYS A C 1
ATOM 1896 O O . LYS A 1 247 ? -2.726 14.299 4.558 1.00 47.34 247 LYS A O 1
ATOM 1901 N N . HIS A 1 248 ? -3.431 16.321 5.225 1.00 43.91 248 HIS A N 1
ATOM 1902 C CA . HIS A 1 248 ? -4.026 15.872 6.489 1.00 43.91 248 HIS A CA 1
ATOM 1903 C C . HIS A 1 248 ? -5.320 15.047 6.248 1.00 43.91 248 HIS A C 1
ATOM 1905 O O . HIS A 1 248 ? -6.317 15.178 6.946 1.00 43.91 248 HIS A O 1
ATOM 1911 N N . GLY A 1 249 ? -5.342 14.212 5.209 1.00 47.84 249 GLY A N 1
ATOM 1912 C CA . GLY A 1 249 ? -6.503 13.516 4.686 1.00 47.84 249 GLY A CA 1
ATOM 1913 C C . GLY A 1 249 ? -6.097 12.606 3.530 1.00 47.84 249 GLY A C 1
ATOM 1914 O O . GLY A 1 249 ? -6.225 12.970 2.364 1.00 47.84 249 GLY A O 1
ATOM 1915 N N . GLY A 1 250 ? -5.597 11.422 3.868 1.00 39.53 250 GLY A N 1
ATOM 1916 C CA . GLY A 1 250 ? -5.399 10.281 2.976 1.00 39.53 250 GLY A CA 1
ATOM 1917 C C . GLY A 1 250 ? -5.884 9.027 3.700 1.00 39.53 250 GLY A C 1
ATOM 1918 O O . GLY A 1 250 ? -5.897 9.020 4.927 1.00 39.53 250 GLY A O 1
ATOM 1919 N N . ALA A 1 251 ? -6.370 8.032 2.955 1.00 50.69 251 ALA A N 1
ATOM 1920 C CA . ALA A 1 251 ? -7.095 6.858 3.450 1.00 50.69 251 ALA A CA 1
ATOM 1921 C C . ALA A 1 251 ? -6.606 6.325 4.810 1.00 50.69 251 ALA A C 1
ATOM 1923 O O . ALA A 1 251 ? -5.406 6.253 5.065 1.00 50.69 251 ALA A O 1
ATOM 1924 N N . TYR A 1 252 ? -7.552 5.920 5.663 1.00 52.28 252 TYR A N 1
ATOM 1925 C CA . TYR A 1 252 ? -7.248 5.369 6.979 1.00 52.28 252 TYR A CA 1
ATOM 1926 C C . TYR A 1 252 ? -6.157 4.289 6.895 1.00 52.28 252 TYR A C 1
ATOM 1928 O O . TYR A 1 252 ? -6.377 3.228 6.305 1.00 52.28 252 TYR A O 1
ATOM 1936 N N . ARG A 1 253 ? -4.995 4.550 7.502 1.00 70.50 253 ARG A N 1
ATOM 1937 C CA . ARG A 1 253 ? -3.934 3.552 7.645 1.00 70.50 253 ARG A CA 1
ATOM 1938 C C . ARG A 1 253 ? -4.428 2.482 8.610 1.00 70.50 253 ARG A C 1
ATOM 1940 O O . ARG A 1 253 ? -4.660 2.779 9.779 1.00 70.50 253 ARG A O 1
ATOM 1947 N N . LYS A 1 254 ? -4.642 1.259 8.124 1.00 79.62 254 LYS A N 1
ATOM 1948 C CA . LYS A 1 254 ? -5.149 0.177 8.972 1.00 79.62 254 LYS A CA 1
ATOM 1949 C C . LYS A 1 254 ? -4.059 -0.222 9.942 1.00 79.62 254 LYS A C 1
ATOM 1951 O O . LYS A 1 254 ? -2.945 -0.535 9.537 1.00 79.62 254 LYS A O 1
ATOM 1956 N N . ILE A 1 255 ? -4.413 -0.300 11.217 1.00 83.19 255 ILE A N 1
ATOM 1957 C CA . ILE A 1 255 ? -3.477 -0.743 12.246 1.00 83.19 255 ILE A CA 1
ATOM 1958 C C . ILE A 1 255 ? -2.884 -2.109 11.928 1.00 83.19 255 ILE A C 1
ATOM 1960 O O . ILE A 1 255 ? -1.717 -2.318 12.201 1.00 83.19 255 ILE A O 1
ATOM 1964 N N . ARG A 1 256 ? -3.644 -3.016 11.305 1.00 77.31 256 ARG A N 1
ATOM 1965 C CA . ARG A 1 256 ? -3.170 -4.362 10.959 1.00 77.31 256 ARG A CA 1
ATOM 1966 C C . ARG A 1 256 ? -2.016 -4.386 9.950 1.00 77.31 256 ARG A C 1
ATOM 1968 O O . ARG A 1 256 ? -1.342 -5.401 9.868 1.00 77.31 256 ARG A O 1
ATOM 1975 N N . ASP A 1 257 ? -1.827 -3.296 9.211 1.00 79.50 257 ASP A N 1
ATOM 1976 C CA . ASP A 1 257 ? -0.784 -3.166 8.194 1.00 79.50 257 ASP A CA 1
ATOM 1977 C C . ASP A 1 257 ? 0.509 -2.570 8.795 1.00 79.50 257 ASP A C 1
ATOM 1979 O O . ASP A 1 257 ? 1.521 -2.491 8.113 1.00 79.50 257 ASP A O 1
ATOM 1983 N N . LEU A 1 258 ? 0.489 -2.148 10.069 1.00 80.88 258 LEU A N 1
ATOM 1984 C CA . LEU A 1 258 ? 1.658 -1.622 10.783 1.00 80.88 258 LEU A CA 1
ATOM 1985 C C . LEU A 1 258 ? 2.451 -2.739 11.468 1.00 80.88 258 LEU A C 1
ATOM 1987 O O . LEU A 1 258 ? 1.853 -3.642 12.074 1.00 80.88 258 LEU A O 1
ATOM 1991 N N . ALA A 1 259 ? 3.779 -2.621 11.480 1.00 78.25 259 ALA A N 1
ATOM 1992 C CA . ALA A 1 259 ? 4.625 -3.440 12.342 1.00 78.25 259 ALA A CA 1
ATOM 1993 C C . ALA A 1 259 ? 4.345 -3.135 13.826 1.00 78.25 259 ALA A C 1
ATOM 1995 O O . ALA A 1 259 ? 3.895 -2.043 14.177 1.00 78.25 259 ALA A O 1
ATOM 1996 N N . HIS A 1 260 ? 4.572 -4.111 14.714 1.00 79.31 260 HIS A N 1
ATOM 1997 C CA . HIS A 1 260 ? 4.227 -3.994 16.142 1.00 79.31 260 HIS A CA 1
ATOM 1998 C C . HIS A 1 260 ? 4.876 -2.762 16.793 1.00 79.31 260 HIS A C 1
ATOM 2000 O O . HIS A 1 260 ? 4.180 -1.981 17.436 1.00 79.31 260 HIS A O 1
ATOM 2006 N N . ASN A 1 261 ? 6.170 -2.546 16.551 1.00 79.88 261 ASN A N 1
ATOM 2007 C CA . ASN A 1 261 ? 6.963 -1.413 17.044 1.00 79.88 261 ASN A CA 1
ATOM 2008 C C . ASN A 1 261 ? 6.555 -0.052 16.448 1.00 79.88 261 ASN A C 1
ATOM 2010 O O . ASN A 1 261 ? 6.740 0.980 17.088 1.00 79.88 261 ASN A O 1
ATOM 2014 N N . GLU A 1 262 ? 5.960 -0.023 15.256 1.00 84.62 262 GLU A N 1
ATOM 2015 C CA . GLU A 1 262 ? 5.541 1.225 14.609 1.00 84.62 262 GLU A CA 1
ATOM 2016 C C . GLU A 1 262 ? 4.191 1.754 15.109 1.00 84.62 262 GLU A C 1
ATOM 2018 O O . GLU A 1 262 ? 3.875 2.928 14.893 1.00 84.62 262 GLU A O 1
ATOM 2023 N N . VAL A 1 263 ? 3.370 0.914 15.759 1.00 85.69 263 VAL A N 1
ATOM 2024 C CA . VAL A 1 263 ? 1.980 1.265 16.101 1.00 85.69 263 VAL A CA 1
ATOM 2025 C C . VAL A 1 263 ? 1.909 2.557 16.906 1.00 85.69 263 VAL A C 1
ATOM 2027 O O . VAL A 1 263 ? 1.094 3.419 16.577 1.00 85.69 263 VAL A O 1
ATOM 2030 N N . ILE A 1 264 ? 2.760 2.706 17.925 1.00 88.31 264 ILE A N 1
ATOM 2031 C CA . ILE A 1 264 ? 2.758 3.879 18.808 1.00 88.31 264 ILE A CA 1
ATOM 2032 C C . ILE A 1 264 ? 3.231 5.124 18.057 1.00 88.31 264 ILE A C 1
ATOM 2034 O O . ILE A 1 264 ? 2.522 6.131 18.046 1.00 88.31 264 ILE A O 1
ATOM 2038 N N . ALA A 1 265 ? 4.378 5.040 17.376 1.00 84.06 265 ALA A N 1
ATOM 2039 C CA . ALA A 1 265 ? 4.960 6.160 16.638 1.00 84.06 265 ALA A CA 1
ATOM 2040 C C . ALA A 1 265 ? 3.995 6.697 15.569 1.00 84.06 265 ALA A C 1
ATOM 2042 O O . ALA A 1 265 ? 3.716 7.895 15.512 1.00 84.06 265 ALA A O 1
ATOM 2043 N N . ARG A 1 266 ? 3.394 5.801 14.776 1.00 81.38 266 ARG A N 1
ATOM 2044 C CA . ARG A 1 266 ? 2.492 6.166 13.673 1.00 81.38 266 ARG A CA 1
ATOM 2045 C C . ARG A 1 266 ? 1.068 6.533 14.139 1.00 81.38 266 ARG A C 1
ATOM 2047 O O . ARG A 1 266 ? 0.310 7.066 13.332 1.00 81.38 266 ARG A O 1
ATOM 2054 N N . ASN A 1 267 ? 0.688 6.283 15.402 1.00 84.12 267 ASN A N 1
ATOM 2055 C CA . ASN A 1 267 ? -0.625 6.647 15.975 1.00 84.12 267 ASN A CA 1
ATOM 2056 C C . ASN A 1 267 ? -0.557 7.671 17.118 1.00 84.12 267 ASN A C 1
ATOM 2058 O O . ASN A 1 267 ? -1.557 7.867 17.813 1.00 84.12 267 ASN A O 1
ATOM 2062 N N . ARG A 1 268 ? 0.569 8.367 17.305 1.00 85.00 268 ARG A N 1
ATOM 2063 C CA . ARG A 1 268 ? 0.775 9.312 18.418 1.00 85.00 268 ARG A CA 1
ATOM 2064 C C . ARG A 1 268 ? -0.330 10.370 18.538 1.00 85.00 268 ARG A C 1
ATOM 2066 O O . ARG A 1 268 ? -0.748 10.704 19.640 1.00 85.00 268 ARG A O 1
ATOM 2073 N N . MET A 1 269 ? -0.886 10.830 17.418 1.00 84.44 269 MET A N 1
ATOM 2074 C CA . MET A 1 269 ? -2.000 11.791 17.416 1.00 84.44 269 MET A CA 1
ATOM 2075 C C . MET A 1 269 ? -3.313 11.207 17.955 1.00 84.44 269 MET A C 1
ATOM 2077 O O . MET A 1 269 ? -4.106 11.926 18.563 1.00 84.44 269 MET A O 1
ATOM 2081 N N . ASN A 1 270 ? -3.525 9.901 17.791 1.00 91.19 270 ASN A N 1
ATOM 2082 C CA . ASN A 1 270 ? -4.736 9.187 18.203 1.00 91.19 270 ASN A CA 1
ATOM 2083 C C . ASN A 1 270 ? -4.610 8.539 19.586 1.00 91.19 270 ASN A C 1
ATOM 2085 O O . ASN A 1 270 ? -5.606 8.043 20.114 1.00 91.19 270 ASN A O 1
ATOM 2089 N N . LEU A 1 271 ? -3.413 8.563 20.171 1.00 93.50 271 LEU A N 1
ATOM 2090 C CA . LEU A 1 271 ? -3.101 8.006 21.480 1.00 93.50 271 LEU A CA 1
ATOM 2091 C C . LEU A 1 271 ? -2.725 9.120 22.465 1.00 93.50 271 LEU A C 1
ATOM 2093 O O . LEU A 1 271 ? -2.205 10.171 22.091 1.00 93.50 271 LEU A O 1
ATOM 2097 N N . PHE A 1 272 ? -3.007 8.906 23.739 1.00 94.19 272 PHE A N 1
ATOM 2098 C CA . PHE A 1 272 ? -2.344 9.603 24.830 1.00 94.19 272 PHE A CA 1
ATOM 2099 C C . PHE A 1 272 ? -1.365 8.619 25.472 1.00 94.19 272 PHE A C 1
ATOM 2101 O O . PHE A 1 272 ? -1.734 7.491 25.807 1.00 94.19 272 PHE A O 1
ATOM 2108 N N . CYS A 1 273 ? -0.106 9.043 25.562 1.00 90.94 273 CYS A N 1
ATOM 2109 C CA . CYS A 1 273 ? 0.996 8.249 26.081 1.00 90.94 273 CYS A CA 1
ATOM 2110 C C . CYS A 1 273 ? 1.267 8.694 27.520 1.00 90.94 273 CYS A C 1
ATOM 2112 O O . CYS A 1 273 ? 1.845 9.769 27.702 1.00 90.94 273 CYS A O 1
ATOM 2114 N N . PRO A 1 274 ? 0.847 7.921 28.534 1.00 89.50 274 PRO A N 1
ATOM 2115 C CA . PRO A 1 274 ? 1.200 8.235 29.908 1.00 89.50 274 PRO A CA 1
ATOM 2116 C C . PRO A 1 274 ? 2.715 8.102 30.083 1.00 89.50 274 PRO A C 1
ATOM 2118 O O . PRO A 1 274 ? 3.328 7.165 29.565 1.00 89.50 274 PRO A O 1
ATOM 2121 N N . ASN A 1 275 ? 3.309 9.053 30.801 1.00 82.06 275 ASN A N 1
ATOM 2122 C CA . ASN A 1 275 ? 4.705 8.998 31.214 1.00 82.06 275 ASN A CA 1
ATOM 2123 C C . ASN A 1 275 ? 4.765 8.415 32.632 1.00 82.06 275 ASN A C 1
ATOM 2125 O O . ASN A 1 275 ? 4.150 8.976 33.535 1.00 82.06 275 ASN A O 1
ATOM 2129 N N . ASN A 1 276 ? 5.440 7.282 32.824 1.00 75.25 276 ASN A N 1
ATOM 2130 C CA . ASN A 1 276 ? 5.506 6.588 34.115 1.00 75.25 276 ASN A CA 1
ATOM 2131 C C . ASN A 1 276 ? 6.863 5.891 34.333 1.00 75.25 276 ASN A C 1
ATOM 2133 O O . ASN A 1 276 ? 6.934 4.711 34.658 1.00 75.25 276 ASN A O 1
ATOM 2137 N N . ILE A 1 277 ? 7.962 6.630 34.164 1.00 72.25 277 ILE A N 1
ATOM 2138 C CA . ILE A 1 277 ? 9.336 6.096 34.270 1.00 72.25 277 ILE A CA 1
ATOM 2139 C C . ILE A 1 277 ? 9.623 5.461 35.646 1.00 72.25 277 ILE A C 1
ATOM 2141 O O . ILE A 1 277 ? 10.391 4.508 35.740 1.00 72.25 277 ILE A O 1
ATOM 2145 N N . SER A 1 278 ? 9.015 5.974 36.718 1.00 80.56 278 SER A N 1
ATOM 2146 C CA . SER A 1 278 ? 9.321 5.595 38.106 1.00 80.56 278 SER A CA 1
ATOM 2147 C C . SER A 1 278 ? 8.236 4.755 38.796 1.00 80.56 278 SER A C 1
ATOM 2149 O O . SER A 1 278 ? 8.392 4.390 39.967 1.00 80.56 278 SER A O 1
ATOM 2151 N N . ASN A 1 279 ? 7.119 4.475 38.115 1.00 88.25 279 ASN A N 1
ATOM 2152 C CA . ASN A 1 279 ? 5.963 3.800 38.705 1.00 88.25 279 ASN A CA 1
ATOM 2153 C C . ASN A 1 279 ? 5.124 3.025 37.678 1.00 88.25 279 ASN A C 1
ATOM 2155 O O . ASN A 1 279 ? 5.258 3.188 36.469 1.00 88.25 279 ASN A O 1
ATOM 2159 N N . ASN A 1 280 ? 4.201 2.192 38.156 1.00 93.25 280 ASN A N 1
ATOM 2160 C CA . ASN A 1 280 ? 3.333 1.367 37.312 1.00 93.25 280 ASN A CA 1
ATOM 2161 C C . ASN A 1 280 ? 1.917 1.957 37.181 1.00 93.25 280 ASN A C 1
ATOM 2163 O O . ASN A 1 280 ? 0.927 1.228 37.217 1.00 93.25 280 ASN A O 1
ATOM 2167 N N . LEU A 1 281 ? 1.811 3.285 37.027 1.00 95.12 281 LEU A N 1
ATOM 2168 C CA . LEU A 1 281 ? 0.527 3.997 36.976 1.00 95.12 281 LEU A CA 1
ATOM 2169 C C . LEU A 1 281 ? -0.038 4.202 35.565 1.00 95.12 281 LEU A C 1
ATOM 2171 O O . LEU A 1 281 ? -1.096 4.810 35.439 1.00 95.12 281 LEU A O 1
ATOM 2175 N N . CYS A 1 282 ? 0.601 3.722 34.493 1.00 95.56 282 CYS A N 1
ATOM 2176 C CA . CYS A 1 282 ? 0.170 4.006 33.115 1.00 95.56 282 CYS A CA 1
ATOM 2177 C C . CYS A 1 282 ? -1.319 3.736 32.846 1.00 95.56 282 CYS A C 1
ATOM 2179 O O . CYS A 1 282 ? -1.997 4.556 32.222 1.00 95.56 282 CYS A O 1
ATOM 2181 N N . PHE A 1 283 ? -1.847 2.635 33.384 1.00 96.94 283 PHE A N 1
ATOM 2182 C CA . PHE A 1 283 ? -3.265 2.296 33.320 1.00 96.94 283 PHE A CA 1
ATOM 2183 C C . PHE A 1 283 ? -4.134 3.351 34.021 1.00 96.94 283 PHE A C 1
ATOM 2185 O O . PHE A 1 283 ? -5.045 3.916 33.415 1.00 96.94 283 PHE A O 1
ATOM 2192 N N . ALA A 1 284 ? -3.826 3.665 35.282 1.00 96.69 284 ALA A N 1
ATOM 2193 C CA . ALA A 1 284 ? -4.579 4.632 36.071 1.00 96.69 284 ALA A CA 1
ATOM 2194 C C . ALA A 1 284 ? -4.455 6.064 35.520 1.00 96.69 284 ALA A C 1
ATOM 2196 O O . ALA A 1 284 ? -5.444 6.790 35.523 1.00 96.69 284 ALA A O 1
ATOM 2197 N N . ILE A 1 285 ? -3.303 6.456 34.964 1.00 96.75 285 ILE A N 1
ATOM 2198 C CA . ILE A 1 285 ? -3.107 7.756 34.299 1.00 96.75 285 ILE A CA 1
ATOM 2199 C C . ILE A 1 285 ? -4.012 7.861 33.068 1.00 96.75 285 ILE A C 1
ATOM 2201 O O . ILE A 1 285 ? -4.655 8.892 32.873 1.00 96.75 285 ILE A O 1
ATOM 2205 N N . CYS A 1 286 ? -4.132 6.797 32.266 1.00 97.31 286 CYS A N 1
ATOM 2206 C CA . CYS A 1 286 ? -5.069 6.774 31.141 1.00 97.31 286 CYS A CA 1
ATOM 2207 C C . CYS A 1 286 ? -6.523 6.988 31.593 1.00 97.31 286 CYS A C 1
ATOM 2209 O O . CYS A 1 286 ? -7.265 7.729 30.946 1.00 97.31 286 CYS A O 1
ATOM 2211 N N . LEU A 1 287 ? -6.932 6.375 32.709 1.00 97.00 287 LEU A N 1
ATOM 2212 C CA . LEU A 1 287 ? -8.272 6.559 33.276 1.00 97.00 287 LEU A CA 1
ATOM 2213 C C . LEU A 1 287 ? -8.474 7.973 33.832 1.00 97.00 287 LEU A C 1
ATOM 2215 O O . LEU A 1 287 ? -9.491 8.600 33.535 1.00 97.00 287 LEU A O 1
ATOM 2219 N N . SER A 1 288 ? -7.501 8.503 34.575 1.00 96.31 288 SER A N 1
ATOM 2220 C CA . SER A 1 288 ? -7.523 9.878 35.084 1.00 96.31 288 SER A CA 1
ATOM 2221 C C . SER A 1 288 ? -7.638 10.887 33.945 1.00 96.31 288 SER A C 1
ATOM 2223 O O . SER A 1 288 ? -8.482 11.776 34.009 1.00 96.31 288 SER A O 1
ATOM 2225 N N . HIS A 1 289 ? -6.881 10.705 32.859 1.00 95.94 289 HIS A N 1
ATOM 2226 C CA . HIS A 1 289 ? -6.952 11.570 31.680 1.00 95.94 289 HIS A CA 1
ATOM 2227 C C . HIS A 1 289 ? -8.304 11.453 30.967 1.00 95.94 289 HIS A C 1
ATOM 2229 O O . HIS A 1 289 ? -8.834 12.440 30.466 1.00 95.94 289 HIS A O 1
ATOM 2235 N N . PHE A 1 290 ? -8.899 10.261 30.904 1.00 95.62 290 PHE A N 1
ATOM 2236 C CA . PHE A 1 290 ? -10.244 10.107 30.347 1.00 95.62 290 PHE A CA 1
ATOM 2237 C C . PHE A 1 290 ? -11.304 10.866 31.166 1.00 95.62 290 PHE A C 1
ATOM 2239 O O . PHE A 1 290 ? -12.235 11.433 30.595 1.00 95.62 290 PHE A O 1
ATOM 2246 N N . LEU A 1 291 ? -11.172 10.886 32.496 1.00 93.81 291 LEU A N 1
ATOM 2247 C CA . LEU A 1 291 ? -12.095 11.587 33.392 1.00 93.81 291 LEU A CA 1
ATOM 2248 C C . LEU A 1 291 ? -11.846 13.100 33.440 1.00 93.81 291 LEU A C 1
ATOM 2250 O O . LEU A 1 291 ? -12.805 13.863 33.540 1.00 93.81 291 LEU A O 1
ATOM 2254 N N . GLN A 1 292 ? -10.583 13.523 33.369 1.00 94.00 292 GLN A N 1
ATOM 2255 C CA . GLN A 1 292 ? -10.146 14.918 33.434 1.00 94.00 292 GLN A CA 1
ATOM 2256 C C . GLN A 1 292 ? -9.143 15.230 32.306 1.00 94.00 292 GLN A C 1
ATOM 2258 O O . GLN A 1 292 ? -7.941 15.327 32.550 1.00 94.00 292 GLN A O 1
ATOM 2263 N N . PRO A 1 293 ? -9.613 15.424 31.057 1.00 90.88 293 PRO A N 1
ATOM 2264 C CA . PRO A 1 293 ? -8.736 15.587 29.890 1.00 90.88 293 PRO A CA 1
ATOM 2265 C C . PRO A 1 293 ? -7.871 16.853 29.891 1.00 90.88 293 PRO A C 1
ATOM 2267 O O . PRO A 1 293 ? -6.949 16.962 29.090 1.00 90.88 293 PRO A O 1
ATOM 2270 N N . HIS A 1 294 ? -8.201 17.829 30.739 1.00 91.00 294 HIS A N 1
ATOM 2271 C CA . HIS A 1 294 ? -7.514 19.121 30.824 1.00 91.00 294 HIS A CA 1
ATOM 2272 C C . HIS A 1 294 ? -6.520 19.207 31.988 1.00 91.00 294 HIS A C 1
ATOM 2274 O O . HIS A 1 294 ? -5.877 20.240 32.147 1.00 91.00 294 HIS A O 1
ATOM 2280 N N . ALA A 1 295 ? -6.409 18.155 32.803 1.00 90.06 295 ALA A N 1
ATOM 2281 C CA . ALA A 1 295 ? -5.467 18.122 33.913 1.00 90.06 295 ALA A CA 1
ATOM 2282 C C . ALA A 1 295 ? -4.019 18.031 33.401 1.00 90.06 295 ALA A C 1
ATOM 2284 O O . ALA A 1 295 ? -3.726 17.360 32.407 1.00 90.06 295 ALA A O 1
ATOM 2285 N N . SER A 1 296 ? -3.107 18.703 34.097 1.00 90.38 296 SER A N 1
ATOM 2286 C CA . SER A 1 296 ? -1.667 18.643 33.840 1.00 90.38 296 SER A CA 1
ATOM 2287 C C . SER A 1 296 ? -1.090 17.261 34.167 1.00 90.38 296 SER A C 1
ATOM 2289 O O . SER A 1 296 ? -1.677 16.481 34.916 1.00 90.38 296 SER A O 1
ATOM 2291 N N . CYS A 1 297 ? 0.103 16.944 33.651 1.00 85.69 297 CYS A N 1
ATOM 2292 C CA . CYS A 1 297 ? 0.740 15.645 33.900 1.00 85.69 297 CYS A CA 1
ATOM 2293 C C . CYS A 1 297 ? 0.899 15.325 35.399 1.00 85.69 297 CYS A C 1
ATOM 2295 O O . CYS A 1 297 ? 0.618 14.201 35.805 1.00 85.69 297 CYS A O 1
ATOM 2297 N N . GLY A 1 298 ? 1.291 16.305 36.223 1.00 86.00 298 GLY A N 1
ATOM 2298 C CA . GLY A 1 298 ? 1.458 16.105 37.669 1.00 86.00 298 GLY A CA 1
ATOM 2299 C C . GLY A 1 298 ? 0.134 15.885 38.412 1.00 86.00 298 GLY A C 1
ATOM 2300 O O . GLY A 1 298 ? 0.057 15.069 39.335 1.00 86.00 298 GLY A O 1
ATOM 2301 N N . GLU A 1 299 ? -0.937 16.557 37.979 1.00 91.25 299 GLU A N 1
ATOM 2302 C CA . GLU A 1 299 ? -2.288 16.324 38.504 1.00 91.25 299 GLU A CA 1
ATOM 2303 C C . GLU A 1 299 ? -2.791 14.932 38.119 1.00 91.25 299 GLU A C 1
ATOM 2305 O O . GLU A 1 299 ? -3.302 14.203 38.970 1.00 91.25 299 GLU A O 1
ATOM 2310 N N . LEU A 1 300 ? -2.594 14.528 36.861 1.00 93.38 300 LEU A N 1
ATOM 2311 C CA . LEU A 1 300 ? -2.974 13.204 36.371 1.00 93.38 300 LEU A CA 1
ATOM 2312 C C . LEU A 1 300 ? -2.264 12.085 37.127 1.00 93.38 300 LEU A C 1
ATOM 2314 O O . LEU A 1 300 ? -2.904 11.092 37.468 1.00 93.38 300 LEU A O 1
ATOM 2318 N N . GLU A 1 301 ? -0.974 12.244 37.414 1.00 92.44 301 GLU A N 1
ATOM 2319 C CA . GLU A 1 301 ? -0.197 11.278 38.189 1.00 92.44 301 GLU A CA 1
ATOM 2320 C C . GLU A 1 301 ? -0.690 11.187 39.640 1.00 92.44 301 GLU A C 1
ATOM 2322 O O . GLU A 1 301 ? -0.893 10.087 40.159 1.00 92.44 301 GLU A O 1
ATOM 2327 N N . SER A 1 302 ? -0.990 12.326 40.271 1.00 92.75 302 SER A N 1
ATOM 2328 C CA . SER A 1 302 ? -1.551 12.372 41.629 1.00 92.75 302 SER A CA 1
ATOM 2329 C C . SER A 1 302 ? -2.934 11.712 41.703 1.00 92.75 302 SER A C 1
ATOM 2331 O O . SER A 1 302 ? -3.204 10.901 42.596 1.00 92.75 302 SER A O 1
ATOM 2333 N N . LEU A 1 303 ? -3.802 12.003 40.729 1.00 94.56 303 LEU A N 1
ATOM 2334 C CA . LEU A 1 303 ? -5.120 11.382 40.589 1.00 94.56 303 LEU A CA 1
ATOM 2335 C C . LEU A 1 303 ? -5.006 9.883 40.317 1.00 94.56 303 LEU A C 1
ATOM 2337 O O . LEU A 1 303 ? -5.726 9.099 40.928 1.00 94.56 303 LEU A O 1
ATOM 2341 N N . ALA A 1 304 ? -4.084 9.475 39.444 1.00 94.88 304 ALA A N 1
ATOM 2342 C CA . ALA A 1 304 ? -3.835 8.076 39.117 1.00 94.88 304 ALA A CA 1
ATOM 2343 C C . ALA A 1 304 ? -3.330 7.288 40.328 1.00 94.88 304 ALA A C 1
ATOM 2345 O O . ALA A 1 304 ? -3.824 6.194 40.600 1.00 94.88 304 ALA A O 1
ATOM 2346 N N . ALA A 1 305 ? -2.397 7.856 41.094 1.00 95.06 305 ALA A N 1
ATOM 2347 C CA . ALA A 1 305 ? -1.896 7.252 42.321 1.00 95.06 305 ALA A CA 1
ATOM 2348 C C . ALA A 1 305 ? -3.012 7.081 43.360 1.00 95.06 305 ALA A C 1
ATOM 2350 O O . ALA A 1 305 ? -3.093 6.035 44.005 1.00 95.06 305 ALA A O 1
ATOM 2351 N N . SER A 1 306 ? -3.884 8.084 43.507 1.00 95.75 306 SER A N 1
ATOM 2352 C CA . SER A 1 306 ? -5.062 8.002 44.377 1.00 95.75 306 SER A CA 1
ATOM 2353 C C . SER A 1 306 ? -6.034 6.921 43.894 1.00 95.75 306 SER A C 1
ATOM 2355 O O . SER A 1 306 ? -6.364 6.012 44.650 1.00 95.75 306 SER A O 1
ATOM 2357 N N . LEU A 1 307 ? -6.397 6.939 42.607 1.00 96.06 307 LEU A N 1
ATOM 2358 C CA . LEU A 1 307 ? -7.311 5.982 41.980 1.00 96.06 307 LEU A CA 1
ATOM 2359 C C . LEU A 1 307 ? -6.828 4.533 42.129 1.00 96.06 307 LEU A C 1
ATOM 2361 O O . LEU A 1 307 ? -7.607 3.655 42.502 1.00 96.06 307 LEU A O 1
ATOM 2365 N N . GLN A 1 308 ? -5.545 4.276 41.868 1.00 96.75 308 GLN A N 1
ATOM 2366 C CA . GLN A 1 308 ? -4.958 2.942 41.975 1.00 96.75 308 GLN A CA 1
ATOM 2367 C C . GLN A 1 308 ? -4.942 2.444 43.427 1.00 96.75 308 GLN A C 1
ATOM 2369 O O . GLN A 1 308 ? -5.315 1.297 43.685 1.00 96.75 308 GLN A O 1
ATOM 2374 N N . LYS A 1 309 ? -4.627 3.325 44.388 1.00 96.50 309 LYS A N 1
ATOM 2375 C CA . LYS A 1 309 ? -4.721 3.022 45.826 1.00 96.50 309 LYS A CA 1
ATOM 2376 C C . LYS A 1 309 ? -6.158 2.741 46.261 1.00 96.50 309 LYS A C 1
ATOM 2378 O O . LYS A 1 309 ? -6.384 1.770 46.978 1.00 96.50 309 LYS A O 1
ATOM 2383 N N . THR A 1 310 ? -7.137 3.523 45.801 1.00 96.25 310 THR A N 1
ATOM 2384 C CA . THR A 1 310 ? -8.567 3.286 46.074 1.00 96.25 310 THR A CA 1
ATOM 2385 C C . THR A 1 310 ? -9.044 1.951 45.499 1.00 96.25 310 THR A C 1
ATOM 2387 O O . THR A 1 310 ? -9.865 1.275 46.114 1.00 96.25 310 THR A O 1
ATOM 2390 N N . ALA A 1 311 ? -8.488 1.523 44.364 1.00 94.94 311 ALA A N 1
ATOM 2391 C CA . ALA A 1 311 ? -8.723 0.197 43.790 1.00 94.94 311 ALA A CA 1
ATOM 2392 C C . ALA A 1 311 ? -8.018 -0.955 44.538 1.00 94.94 311 ALA A C 1
ATOM 2394 O O . ALA A 1 311 ? -8.232 -2.125 44.203 1.00 94.94 311 ALA A O 1
ATOM 2395 N N . GLY A 1 312 ? -7.234 -0.640 45.575 1.00 95.50 312 GLY A N 1
ATOM 2396 C CA . GLY A 1 312 ? -6.540 -1.604 46.426 1.00 95.50 312 GLY A CA 1
ATOM 2397 C C . GLY A 1 312 ? -5.173 -2.036 45.896 1.00 95.50 312 GLY A C 1
ATOM 2398 O O . GLY A 1 312 ? -4.684 -3.089 46.296 1.00 95.50 312 GLY A O 1
ATOM 2399 N N . TYR A 1 313 ? -4.565 -1.258 44.997 1.00 96.31 313 TYR A N 1
ATOM 2400 C CA . TYR A 1 313 ? -3.267 -1.558 44.392 1.00 96.31 313 TYR A CA 1
ATOM 2401 C C . TYR A 1 313 ? -2.216 -0.524 44.796 1.00 96.31 313 TYR A C 1
ATOM 2403 O O . TYR A 1 313 ? -2.497 0.669 44.929 1.00 96.31 313 TYR A O 1
ATOM 2411 N N . SER A 1 314 ? -0.971 -0.968 44.971 1.00 94.94 314 SER A N 1
ATOM 2412 C CA . SER A 1 314 ? 0.142 -0.040 45.183 1.00 94.94 314 SER A CA 1
ATOM 2413 C C . SER A 1 314 ? 0.516 0.668 43.876 1.00 94.94 314 SER A C 1
ATOM 2415 O O . SER A 1 314 ? 0.244 0.167 42.784 1.00 94.94 314 SER A O 1
ATOM 2417 N N . VAL A 1 315 ? 1.199 1.811 43.973 1.00 93.31 315 VAL A N 1
ATOM 2418 C CA . VAL A 1 315 ? 1.683 2.562 42.795 1.00 93.31 315 VAL A CA 1
ATOM 2419 C C . VAL A 1 315 ? 2.752 1.807 41.993 1.00 93.31 315 VAL A C 1
ATOM 2421 O O . VAL A 1 315 ? 3.021 2.157 40.849 1.00 93.31 315 VAL A O 1
ATOM 2424 N N . GLN A 1 316 ? 3.353 0.769 42.586 1.00 93.88 316 GLN A N 1
ATOM 2425 C CA . GLN A 1 316 ? 4.355 -0.080 41.944 1.00 93.88 316 GLN A CA 1
ATOM 2426 C C . GLN A 1 316 ? 3.783 -1.392 41.411 1.00 93.88 316 GLN A C 1
ATOM 2428 O O . GLN A 1 316 ? 4.512 -2.181 40.817 1.00 93.88 316 GLN A O 1
ATOM 2433 N N . GLN A 1 317 ? 2.487 -1.642 41.575 1.00 93.44 317 GLN A N 1
ATOM 2434 C CA . GLN A 1 317 ? 1.858 -2.840 41.042 1.00 93.44 317 GLN A CA 1
ATOM 2435 C C . GLN A 1 317 ? 1.348 -2.594 39.619 1.00 93.44 317 GLN A C 1
ATOM 2437 O O . GLN A 1 317 ? 0.666 -1.604 39.364 1.00 93.44 317 GLN A O 1
ATOM 2442 N N . LYS A 1 318 ? 1.674 -3.500 38.691 1.00 92.62 318 LYS A N 1
ATOM 2443 C CA . LYS A 1 318 ? 1.113 -3.492 37.334 1.00 92.62 318 LYS A CA 1
ATOM 2444 C C . LYS A 1 318 ? -0.342 -3.957 37.367 1.00 92.62 318 LYS A C 1
ATOM 2446 O O . LYS A 1 318 ? -0.680 -4.856 38.132 1.00 92.62 318 LYS A O 1
ATOM 2451 N N . ILE A 1 319 ? -1.172 -3.357 36.519 1.00 95.31 319 ILE A N 1
ATOM 2452 C CA . ILE A 1 319 ? -2.594 -3.692 36.393 1.00 95.31 319 ILE A CA 1
ATOM 2453 C C . ILE A 1 319 ? -2.784 -4.653 35.215 1.00 95.31 319 ILE A C 1
ATOM 2455 O O . ILE A 1 319 ? -2.540 -4.292 34.059 1.00 95.31 319 ILE A O 1
ATOM 2459 N N . GLY A 1 320 ? -3.197 -5.883 35.515 1.00 93.62 320 GLY A N 1
ATOM 2460 C CA . GLY A 1 320 ? -3.530 -6.907 34.524 1.00 93.62 320 GLY A CA 1
ATOM 2461 C C . GLY A 1 320 ? -4.998 -6.859 34.099 1.00 93.62 320 GLY A C 1
ATOM 2462 O O . GLY A 1 320 ? -5.779 -6.042 34.584 1.00 93.62 320 GLY A O 1
ATOM 2463 N N . PHE A 1 321 ? -5.401 -7.762 33.203 1.00 95.25 321 PHE A N 1
ATOM 2464 C CA . PHE A 1 321 ? -6.790 -7.843 32.734 1.00 95.25 321 PHE A CA 1
ATOM 2465 C C . PHE A 1 321 ? -7.782 -8.210 33.846 1.00 95.25 321 PHE A C 1
ATOM 2467 O O . PHE A 1 321 ? -8.848 -7.600 33.931 1.00 95.25 321 PHE A O 1
ATOM 2474 N N . ASP A 1 322 ? -7.402 -9.109 34.756 1.00 94.06 322 ASP A N 1
ATOM 2475 C CA . ASP A 1 322 ? -8.254 -9.537 35.877 1.00 94.06 322 ASP A CA 1
ATOM 2476 C C . ASP A 1 322 ? -8.575 -8.392 36.858 1.00 94.06 322 ASP A C 1
ATOM 2478 O O . ASP A 1 322 ? -9.620 -8.376 37.516 1.00 94.06 322 ASP A O 1
ATOM 2482 N N . ASP A 1 323 ? -7.704 -7.383 36.919 1.00 95.00 323 ASP A N 1
ATOM 2483 C CA . ASP A 1 323 ? -7.837 -6.231 37.810 1.00 95.00 323 A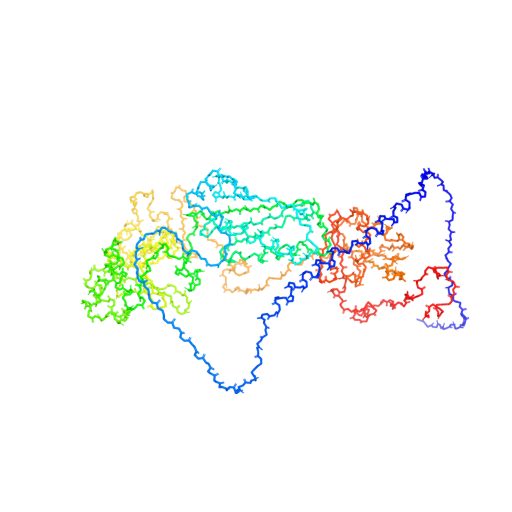SP A CA 1
ATOM 2484 C C . ASP A 1 323 ? -8.840 -5.187 37.287 1.00 95.00 323 ASP A C 1
ATOM 2486 O O . ASP A 1 323 ? -9.422 -4.422 38.067 1.00 95.00 323 ASP A O 1
ATOM 2490 N N . ILE A 1 324 ? -9.098 -5.170 35.972 1.00 96.06 324 ILE A N 1
ATOM 2491 C CA . ILE A 1 324 ? -9.897 -4.140 35.282 1.00 96.06 324 ILE A CA 1
ATOM 2492 C C . ILE A 1 324 ? -11.311 -4.029 35.867 1.00 96.06 324 ILE A C 1
ATOM 2494 O O . ILE A 1 324 ? -11.833 -2.922 36.017 1.00 96.06 324 ILE A O 1
ATOM 2498 N N . THR A 1 325 ? -11.907 -5.150 36.292 1.00 95.12 325 THR A N 1
ATOM 2499 C CA . THR A 1 325 ? -13.264 -5.188 36.877 1.00 95.12 325 THR A CA 1
ATOM 2500 C C . THR A 1 325 ? -13.404 -4.280 38.106 1.00 95.12 325 THR A C 1
ATOM 2502 O O . THR A 1 325 ? -14.487 -3.764 38.399 1.00 95.12 325 THR A O 1
ATOM 2505 N N . ARG A 1 326 ? -12.326 -4.070 38.877 1.00 95.50 326 ARG A N 1
ATOM 2506 C CA . ARG A 1 326 ? -12.361 -3.171 40.044 1.00 95.50 326 ARG A CA 1
ATOM 2507 C C . ARG A 1 326 ? -12.482 -1.713 39.616 1.00 95.50 326 ARG A C 1
ATOM 2509 O O . ARG A 1 326 ? -13.295 -0.987 40.181 1.00 95.50 326 ARG A O 1
ATOM 2516 N N . PHE A 1 327 ? -11.738 -1.313 38.591 1.00 96.94 327 PHE A N 1
ATOM 2517 C CA . PHE A 1 327 ? -11.761 0.051 38.067 1.00 96.94 327 PHE A CA 1
ATOM 2518 C C . PHE A 1 327 ? -13.071 0.374 37.344 1.00 96.94 327 PHE A C 1
ATOM 2520 O O . PHE A 1 327 ? -13.616 1.458 37.544 1.00 96.94 327 PHE A O 1
ATOM 2527 N N . GLU A 1 328 ? -13.624 -0.572 36.580 1.00 96.12 328 GLU A N 1
ATOM 2528 C CA . GLU A 1 328 ? -14.947 -0.415 35.956 1.00 96.12 328 GLU A CA 1
ATOM 2529 C C . GLU A 1 328 ? -16.038 -0.128 36.996 1.00 96.12 328 GLU A C 1
ATOM 2531 O O . GLU A 1 328 ? -16.825 0.806 36.830 1.00 96.12 328 GLU A O 1
ATOM 2536 N N . ARG A 1 329 ? -16.045 -0.881 38.108 1.00 94.44 329 ARG A N 1
ATOM 2537 C CA . ARG A 1 329 ? -16.998 -0.680 39.212 1.00 94.44 329 ARG A CA 1
ATOM 2538 C C . ARG A 1 329 ? -16.799 0.650 39.930 1.00 94.44 329 ARG A C 1
ATOM 2540 O O . ARG A 1 329 ? -17.786 1.312 40.224 1.00 94.44 329 ARG A O 1
ATOM 2547 N N . LEU A 1 330 ? -15.552 1.033 40.205 1.00 95.69 330 LEU A N 1
ATOM 2548 C CA . LEU A 1 330 ? -15.236 2.281 40.909 1.00 95.69 330 LEU A CA 1
ATOM 2549 C C . LEU A 1 330 ? -15.625 3.525 40.111 1.00 95.69 330 LEU A C 1
ATOM 2551 O O . LEU A 1 330 ? -16.070 4.513 40.686 1.00 95.69 330 LEU A O 1
ATOM 2555 N N . LEU A 1 331 ? -15.436 3.488 38.793 1.00 95.06 331 LEU A N 1
ATOM 2556 C CA . LEU A 1 331 ? -15.636 4.648 37.928 1.00 95.06 331 LEU A CA 1
ATOM 2557 C C . LEU A 1 331 ? -16.996 4.660 37.224 1.00 95.06 331 LEU A C 1
ATOM 2559 O O . LEU A 1 331 ? -17.326 5.654 36.575 1.00 95.06 331 LEU A O 1
ATOM 2563 N N . HIS A 1 332 ? -17.764 3.571 37.329 1.00 94.88 332 HIS A N 1
ATOM 2564 C CA . HIS A 1 332 ? -18.991 3.343 36.565 1.00 94.88 332 HIS A CA 1
ATOM 2565 C C . HIS A 1 332 ? -18.767 3.562 35.059 1.00 94.88 332 HIS A C 1
ATOM 2567 O O . HIS A 1 332 ? -19.443 4.363 34.408 1.00 94.88 332 HIS A O 1
ATOM 2573 N N . VAL A 1 333 ? -17.758 2.880 34.512 1.00 95.50 333 VAL A N 1
ATOM 2574 C CA . VAL A 1 333 ? -17.399 2.904 33.084 1.00 95.50 333 VAL A CA 1
ATOM 2575 C C . VAL A 1 333 ? -17.144 1.492 32.577 1.00 95.50 333 VAL A C 1
ATOM 2577 O O . VAL A 1 333 ? -16.824 0.599 33.357 1.00 95.50 333 VAL A O 1
ATOM 2580 N N . LYS A 1 334 ? -17.212 1.312 31.258 1.00 95.44 334 LYS A N 1
ATOM 2581 C CA . LYS A 1 334 ? -16.687 0.123 30.581 1.00 95.44 334 LYS A CA 1
ATOM 2582 C C . LYS A 1 334 ? -15.277 0.387 30.078 1.00 95.44 334 LYS A C 1
ATOM 2584 O O . LYS A 1 334 ? -15.036 1.446 29.503 1.00 95.44 334 LYS A O 1
ATOM 2589 N N . ILE A 1 335 ? -14.367 -0.559 30.251 1.00 97.38 335 ILE A N 1
ATOM 2590 C CA . ILE A 1 335 ? -12.984 -0.467 29.782 1.00 97.38 335 ILE A CA 1
ATOM 2591 C C . ILE A 1 335 ? -12.767 -1.542 28.718 1.00 97.38 335 ILE A C 1
ATOM 2593 O O . ILE A 1 335 ? -12.967 -2.731 28.950 1.00 97.38 335 ILE A O 1
ATOM 2597 N N . VAL A 1 336 ? -12.360 -1.110 27.528 1.00 97.44 336 VAL A N 1
ATOM 2598 C CA . VAL A 1 336 ? -12.040 -1.980 26.394 1.00 97.44 336 VAL A CA 1
ATOM 2599 C C . VAL A 1 336 ? -10.553 -1.847 26.119 1.00 97.44 336 VAL A C 1
ATOM 2601 O O . VAL A 1 336 ? -10.089 -0.764 25.752 1.00 97.44 336 VAL A O 1
ATOM 2604 N N . VAL A 1 337 ? -9.806 -2.936 26.280 1.00 97.69 337 VAL A N 1
ATOM 2605 C CA . VAL A 1 337 ? -8.355 -2.932 26.060 1.00 97.69 337 VAL A CA 1
ATOM 2606 C C . VAL A 1 337 ? -8.031 -3.639 24.759 1.00 97.69 337 VAL A C 1
ATOM 2608 O O . VAL A 1 337 ? -8.203 -4.845 24.645 1.00 97.69 337 VAL A O 1
ATOM 2611 N N . PHE A 1 338 ? -7.539 -2.899 23.777 1.00 96.44 338 PHE A N 1
ATOM 2612 C CA . PHE A 1 338 ? -6.986 -3.453 22.552 1.00 96.44 338 PHE A CA 1
ATOM 2613 C C . PHE A 1 338 ? -5.565 -3.961 22.784 1.00 96.44 338 PHE A C 1
ATOM 2615 O O . PHE A 1 338 ? -4.770 -3.309 23.453 1.00 96.44 338 PHE A O 1
ATOM 2622 N N . HIS A 1 339 ? -5.225 -5.091 22.182 1.00 93.88 339 HIS A N 1
ATOM 2623 C CA . HIS A 1 339 ? -3.888 -5.681 22.228 1.00 93.88 339 HIS A CA 1
ATOM 2624 C C . HIS A 1 339 ? -3.624 -6.492 20.958 1.00 93.88 339 HIS A C 1
ATOM 2626 O O . HIS A 1 339 ? -4.562 -6.876 20.252 1.00 93.88 339 HIS A O 1
ATOM 2632 N N . ARG A 1 340 ? -2.350 -6.740 20.649 1.00 90.19 340 ARG A N 1
ATOM 2633 C CA . ARG A 1 340 ? -1.971 -7.659 19.573 1.00 90.19 340 ARG A CA 1
ATOM 2634 C C . ARG A 1 340 ? -1.640 -9.030 20.136 1.00 90.19 340 ARG A C 1
ATOM 2636 O O . ARG A 1 340 ? -0.864 -9.131 21.082 1.00 90.19 340 ARG A O 1
ATOM 2643 N N . THR A 1 341 ? -2.194 -10.069 19.522 1.00 85.00 341 THR A N 1
ATOM 2644 C CA . THR A 1 341 ? -1.805 -11.453 19.802 1.00 85.00 341 THR A CA 1
ATOM 2645 C C . THR A 1 341 ? -0.406 -11.746 19.254 1.00 85.00 341 THR A C 1
ATOM 2647 O O . THR A 1 341 ? 0.137 -10.981 18.452 1.00 85.00 341 THR A O 1
ATOM 2650 N N . CYS A 1 342 ? 0.169 -12.894 19.624 1.00 76.69 342 CYS A N 1
ATOM 2651 C CA . CYS A 1 342 ? 1.444 -13.368 19.073 1.00 76.69 342 CYS A CA 1
ATOM 2652 C C . CYS A 1 342 ? 1.428 -13.523 17.540 1.00 76.69 342 CYS A C 1
ATOM 2654 O O . CYS A 1 342 ? 2.464 -13.384 16.901 1.00 76.69 342 CYS A O 1
ATOM 2656 N N . SER A 1 343 ? 0.255 -13.737 16.935 1.00 77.00 343 SER A N 1
ATOM 2657 C CA . SER A 1 343 ? 0.076 -13.785 15.479 1.00 77.00 343 SER A CA 1
ATOM 2658 C C . SER A 1 343 ? -0.097 -12.399 14.837 1.00 77.00 343 SER A C 1
ATOM 2660 O O . SER A 1 343 ? -0.448 -12.305 13.662 1.00 77.00 343 SER A O 1
ATOM 2662 N N . GLY A 1 344 ? 0.062 -11.317 15.605 1.00 76.69 344 GLY A N 1
ATOM 2663 C CA . GLY A 1 344 ? -0.084 -9.935 15.145 1.00 76.69 344 GLY A CA 1
ATOM 2664 C C . GLY A 1 344 ? -1.531 -9.477 14.925 1.00 76.69 344 GLY A C 1
ATOM 2665 O O . GLY A 1 344 ? -1.746 -8.375 14.415 1.00 76.69 344 GLY A O 1
ATOM 2666 N N . LEU A 1 345 ? -2.533 -10.283 15.300 1.00 84.50 345 LEU A N 1
ATOM 2667 C CA . LEU A 1 345 ? -3.942 -9.906 15.162 1.00 84.50 345 LEU A CA 1
ATOM 2668 C C . LEU A 1 345 ? -4.324 -8.898 16.243 1.00 84.50 345 LEU A C 1
ATOM 2670 O O . LEU A 1 345 ? -4.030 -9.097 17.417 1.00 84.50 345 LEU A O 1
ATOM 2674 N N . LEU A 1 346 ? -5.007 -7.822 15.843 1.00 90.38 346 LEU A N 1
ATOM 2675 C CA . LEU A 1 346 ? -5.590 -6.886 16.795 1.00 90.38 346 LEU A CA 1
ATOM 2676 C C . LEU A 1 346 ? -6.870 -7.482 17.385 1.00 90.38 346 LEU A C 1
ATOM 2678 O O . LEU A 1 346 ? -7.878 -7.625 16.689 1.00 90.38 346 LEU A O 1
ATOM 2682 N N . GLU A 1 347 ? -6.833 -7.741 18.680 1.00 92.50 347 GLU A N 1
ATOM 2683 C CA . GLU A 1 347 ? -7.961 -8.200 19.479 1.00 92.50 347 GLU A CA 1
ATOM 2684 C C . GLU A 1 347 ? -8.254 -7.206 20.602 1.00 92.50 347 GLU A C 1
ATOM 2686 O O . GLU A 1 347 ? -7.480 -6.277 20.845 1.00 92.50 347 GLU A O 1
ATOM 2691 N N . HIS A 1 348 ? -9.382 -7.383 21.285 1.00 94.44 348 HIS A N 1
ATOM 2692 C CA . HIS A 1 348 ? -9.713 -6.591 22.460 1.00 94.44 348 HIS A CA 1
ATOM 2693 C C . HIS A 1 348 ? -10.224 -7.466 23.599 1.00 94.44 348 HIS A C 1
ATOM 2695 O O . HIS A 1 348 ? -10.938 -8.439 23.374 1.00 94.44 348 HIS A O 1
ATOM 2701 N N . PHE A 1 349 ? -9.880 -7.061 24.813 1.00 95.69 349 PHE A N 1
ATOM 2702 C CA . PHE A 1 349 ? -10.387 -7.593 26.063 1.00 95.69 349 PHE A CA 1
ATOM 2703 C C . PHE A 1 349 ? -11.551 -6.737 26.579 1.00 95.69 349 PHE A C 1
ATOM 2705 O O . PHE A 1 349 ? -11.500 -5.502 26.531 1.00 95.69 349 PHE A O 1
ATOM 2712 N N . THR A 1 350 ? -12.575 -7.407 27.106 1.00 93.81 350 THR A N 1
ATOM 2713 C CA . THR A 1 350 ? -13.688 -6.825 27.870 1.00 93.81 350 THR A CA 1
ATOM 2714 C C . THR A 1 350 ? -14.135 -7.807 28.945 1.00 93.81 350 THR A C 1
ATOM 2716 O O . THR A 1 350 ? -14.252 -8.994 28.651 1.00 93.81 350 THR A O 1
ATOM 2719 N N . ASN A 1 351 ? -14.495 -7.324 30.137 1.00 90.62 351 ASN A N 1
ATOM 2720 C CA . ASN A 1 351 ? -15.042 -8.187 31.196 1.00 90.62 351 ASN A CA 1
ATOM 2721 C C . ASN A 1 351 ? -16.430 -8.749 30.867 1.00 90.62 351 ASN A C 1
ATOM 2723 O O . ASN A 1 351 ? -16.796 -9.830 31.321 1.00 90.62 351 ASN A O 1
ATOM 2727 N N . ASN A 1 352 ? -17.229 -8.007 30.098 1.00 87.12 352 ASN A N 1
ATOM 2728 C CA . ASN A 1 352 ? -18.536 -8.445 29.626 1.00 87.12 352 ASN A CA 1
ATOM 2729 C C . ASN A 1 352 ? -18.866 -7.834 28.258 1.00 87.12 352 ASN A C 1
ATOM 2731 O O . ASN A 1 352 ? -18.322 -6.801 27.856 1.00 87.12 352 ASN A O 1
ATOM 2735 N N . ASP A 1 353 ? -19.822 -8.446 27.564 1.00 85.12 353 ASP A N 1
ATOM 2736 C CA . ASP A 1 353 ? -20.308 -7.983 26.262 1.00 85.12 353 ASP A CA 1
ATOM 2737 C C . ASP A 1 353 ? -21.397 -6.905 26.366 1.00 85.12 353 ASP A C 1
ATOM 2739 O O . ASP A 1 353 ? -21.927 -6.473 25.339 1.00 85.12 353 ASP A O 1
ATOM 2743 N N . GLU A 1 354 ? -21.802 -6.494 27.568 1.00 87.81 354 GLU A N 1
ATOM 2744 C CA . GLU A 1 354 ? -22.922 -5.570 27.746 1.00 87.81 354 GLU A CA 1
ATOM 2745 C C . GLU A 1 354 ? -22.525 -4.145 27.337 1.00 87.81 354 GLU A C 1
ATOM 2747 O O . GLU A 1 354 ? -21.441 -3.673 27.696 1.00 87.81 354 GLU A O 1
ATOM 2752 N N . PRO A 1 355 ? -23.347 -3.439 26.543 1.00 86.94 355 PRO A N 1
ATOM 2753 C CA . PRO A 1 355 ? -23.050 -2.069 26.151 1.00 86.94 355 PRO A CA 1
ATOM 2754 C C . PRO A 1 355 ? -23.076 -1.130 27.354 1.00 86.94 355 PRO A C 1
ATOM 2756 O O . PRO A 1 355 ? -23.941 -1.246 28.217 1.00 86.94 355 PRO A O 1
ATOM 2759 N N . HIS A 1 356 ? -22.188 -0.140 27.360 1.00 90.88 356 HIS A N 1
ATOM 2760 C CA . HIS A 1 356 ? -22.173 0.909 28.372 1.00 90.88 356 HIS A CA 1
ATOM 2761 C C . HIS A 1 356 ? -22.091 2.279 27.695 1.00 90.88 356 HIS A C 1
ATOM 2763 O O . HIS A 1 356 ? -21.349 2.459 26.728 1.00 90.88 356 HIS A O 1
ATOM 2769 N N . ASN A 1 357 ? -22.841 3.259 28.204 1.00 88.38 357 ASN A N 1
ATOM 2770 C CA . ASN A 1 357 ? -22.896 4.610 27.629 1.00 88.38 357 ASN A CA 1
ATOM 2771 C C . ASN A 1 357 ? -21.564 5.374 27.757 1.00 88.38 357 ASN A C 1
ATOM 2773 O O . ASN A 1 357 ? -21.275 6.256 26.953 1.00 88.38 357 ASN A O 1
ATOM 2777 N N . LYS A 1 358 ? -20.741 5.019 28.748 1.00 93.38 358 LYS A N 1
ATOM 2778 C CA . LYS A 1 358 ? -19.419 5.594 29.010 1.00 93.38 358 LYS A CA 1
ATOM 2779 C C . LYS A 1 358 ? -18.351 4.510 28.873 1.00 93.38 358 LYS A C 1
ATOM 2781 O O . LYS A 1 358 ? -18.199 3.685 29.772 1.00 93.38 358 LYS A O 1
ATOM 2786 N N . THR A 1 359 ? -17.662 4.482 27.734 1.00 95.62 359 THR A N 1
ATOM 2787 C CA . THR A 1 359 ? -16.654 3.460 27.407 1.00 95.62 359 THR A CA 1
ATOM 2788 C C . THR A 1 359 ? -15.278 4.100 27.218 1.00 95.62 359 THR A C 1
ATOM 2790 O O . THR A 1 359 ? -15.146 5.063 26.463 1.00 95.62 359 THR A O 1
ATOM 2793 N N . VAL A 1 360 ? -14.266 3.552 27.889 1.00 96.75 360 VAL A N 1
ATOM 2794 C CA . VAL A 1 360 ? -12.851 3.918 27.773 1.00 96.75 360 VAL A CA 1
ATOM 2795 C C . VAL A 1 360 ? -12.152 2.920 26.861 1.00 96.75 360 VAL A C 1
ATOM 2797 O O . VAL A 1 360 ? -12.301 1.712 27.032 1.00 96.75 360 VAL A O 1
ATOM 2800 N N . PHE A 1 361 ? -11.364 3.423 25.915 1.00 97.88 361 PHE A N 1
ATOM 2801 C CA . PHE A 1 361 ? -10.589 2.602 24.992 1.00 97.88 361 PHE A CA 1
ATOM 2802 C C . PHE A 1 361 ? -9.108 2.718 25.323 1.00 97.88 361 PHE A C 1
ATOM 2804 O O . PHE A 1 361 ? -8.545 3.809 25.250 1.00 97.88 361 PHE A O 1
ATOM 2811 N N . LEU A 1 362 ? -8.475 1.604 25.670 1.00 98.00 362 LEU A N 1
ATOM 2812 C CA . LEU A 1 362 ? -7.043 1.529 25.938 1.00 98.00 362 LEU A CA 1
ATOM 2813 C C . LEU A 1 362 ? -6.362 0.647 24.892 1.00 98.00 362 LEU A C 1
ATOM 2815 O O . LEU A 1 362 ? -6.991 -0.236 24.315 1.00 98.00 362 LEU A O 1
ATOM 2819 N N . TYR A 1 363 ? -5.076 0.869 24.662 1.00 97.06 363 TYR A N 1
ATOM 2820 C CA . TYR A 1 363 ? -4.208 -0.016 23.895 1.00 97.06 363 TYR A CA 1
ATOM 2821 C C . TYR A 1 363 ? -3.073 -0.498 24.793 1.00 97.06 363 TYR A C 1
ATOM 2823 O O . TYR A 1 363 ? -2.409 0.323 25.419 1.00 97.06 363 TYR A O 1
ATOM 2831 N N . LEU A 1 364 ? -2.862 -1.809 24.863 1.00 95.44 364 LEU A N 1
ATOM 2832 C CA . LEU A 1 364 ? -1.761 -2.437 25.583 1.00 95.44 364 LEU A CA 1
ATOM 2833 C C . LEU A 1 364 ? -0.654 -2.808 24.594 1.00 95.44 364 LEU A C 1
ATOM 2835 O O . LEU A 1 364 ? -0.873 -3.583 23.659 1.00 95.44 364 LEU A O 1
ATOM 2839 N N . HIS A 1 365 ? 0.542 -2.270 24.816 1.00 91.94 365 HIS A N 1
ATOM 2840 C CA . HIS A 1 365 ? 1.716 -2.532 23.993 1.00 91.94 365 HIS A CA 1
ATOM 2841 C C . HIS A 1 365 ? 2.968 -2.600 24.864 1.00 91.94 365 HIS A C 1
ATOM 2843 O O . HIS A 1 365 ? 3.264 -1.652 25.582 1.00 91.94 365 HIS A O 1
ATOM 2849 N N . ASN A 1 366 ? 3.690 -3.724 24.797 1.00 88.75 366 ASN A N 1
ATOM 2850 C CA . ASN A 1 366 ? 4.888 -3.998 25.601 1.00 88.75 366 ASN A CA 1
ATOM 2851 C C . ASN A 1 366 ? 4.670 -3.709 27.098 1.00 88.75 366 ASN A C 1
ATOM 2853 O O . ASN A 1 366 ? 5.428 -2.970 27.714 1.00 88.75 366 ASN A O 1
ATOM 2857 N N . GLU A 1 367 ? 3.583 -4.258 27.652 1.00 89.38 367 GLU A N 1
ATOM 2858 C CA . GLU A 1 367 ? 3.156 -4.072 29.051 1.00 89.38 367 GLU A CA 1
ATOM 2859 C C . GLU A 1 367 ? 2.825 -2.626 29.465 1.00 89.38 367 GLU A C 1
ATOM 2861 O O . GLU A 1 367 ? 2.606 -2.354 30.645 1.00 89.38 367 GLU A O 1
ATOM 2866 N N . HIS A 1 368 ? 2.726 -1.702 28.506 1.00 92.62 368 HIS A N 1
ATOM 2867 C CA . HIS A 1 368 ? 2.371 -0.306 28.740 1.00 92.62 368 HIS A CA 1
ATOM 2868 C C . HIS A 1 368 ? 0.999 0.032 28.153 1.00 92.62 368 HIS A C 1
ATOM 2870 O O . HIS A 1 368 ? 0.679 -0.352 27.024 1.00 92.62 368 HIS A O 1
ATOM 2876 N N . TYR A 1 369 ? 0.182 0.754 28.921 1.00 96.31 369 TYR A N 1
ATOM 2877 C CA . TYR A 1 369 ? -1.151 1.177 28.495 1.00 96.31 369 TYR A CA 1
ATOM 2878 C C . TYR A 1 369 ? -1.119 2.569 27.871 1.00 96.31 369 TYR A C 1
ATOM 2880 O O . TYR A 1 369 ? -0.501 3.491 28.393 1.00 96.31 369 TYR A O 1
ATOM 2888 N N . PHE A 1 370 ? -1.869 2.727 26.787 1.00 96.56 370 PHE A N 1
ATOM 2889 C CA . PHE A 1 370 ? -2.080 3.983 26.080 1.00 96.56 370 PHE A CA 1
ATOM 2890 C C . PHE A 1 370 ? -3.577 4.260 25.991 1.00 96.56 370 PHE A C 1
ATOM 2892 O O . PHE A 1 370 ? -4.359 3.361 25.682 1.00 96.56 370 PHE A O 1
ATOM 2899 N N . LEU A 1 371 ? -3.997 5.505 26.201 1.00 97.38 371 LEU A N 1
ATOM 2900 C CA . LEU A 1 371 ? -5.399 5.887 26.039 1.00 97.38 371 LEU A CA 1
ATOM 2901 C C . LEU A 1 371 ? -5.679 6.160 24.559 1.00 97.38 371 LEU A C 1
ATOM 2903 O O . LEU A 1 371 ? -5.042 7.015 23.946 1.00 97.38 371 LEU A O 1
ATOM 2907 N N . ILE A 1 372 ? -6.658 5.472 23.980 1.00 97.06 372 ILE A N 1
ATOM 2908 C CA . ILE A 1 372 ? -7.101 5.707 22.605 1.00 97.06 372 ILE A CA 1
ATOM 2909 C C . ILE A 1 372 ? -8.087 6.879 22.600 1.00 97.06 372 ILE A C 1
ATOM 2911 O O . ILE A 1 372 ? -9.234 6.753 23.026 1.00 97.06 372 ILE A O 1
ATOM 2915 N N . LYS A 1 373 ? -7.654 8.022 22.061 1.00 94.44 373 LYS A N 1
ATOM 2916 C CA . LYS A 1 373 ? -8.467 9.245 21.936 1.00 94.44 373 LYS A CA 1
ATOM 2917 C C . LYS A 1 373 ? -9.460 9.164 20.775 1.00 94.44 373 LYS A C 1
ATOM 2919 O O . LYS A 1 373 ? -10.559 9.700 20.853 1.00 94.44 373 LYS A O 1
ATOM 2924 N N . ASN A 1 374 ? -9.076 8.497 19.683 1.00 93.19 374 ASN A N 1
ATOM 2925 C CA . ASN A 1 374 ? -9.915 8.333 18.496 1.00 93.19 374 ASN A CA 1
ATOM 2926 C C . ASN A 1 374 ? -9.854 6.893 17.978 1.00 93.19 374 ASN A C 1
ATOM 2928 O O . ASN A 1 374 ? -8.938 6.518 17.247 1.00 93.19 374 ASN A O 1
ATOM 2932 N N . LEU A 1 375 ? -10.869 6.098 18.322 1.00 93.88 375 LEU A N 1
ATOM 2933 C CA . LEU A 1 375 ? -10.910 4.675 17.990 1.00 93.88 375 LEU A CA 1
ATOM 2934 C C . LEU A 1 375 ? -10.964 4.396 16.479 1.00 93.88 375 LEU A C 1
ATOM 2936 O O . LEU A 1 375 ? -10.336 3.454 16.002 1.00 93.88 375 LEU A O 1
ATOM 2940 N N . LYS A 1 376 ? -11.684 5.220 15.705 1.00 92.81 376 LYS A N 1
ATOM 2941 C CA . LYS A 1 376 ? -11.796 5.048 14.243 1.00 92.81 376 LYS A CA 1
ATOM 2942 C C . LYS A 1 376 ? -10.451 5.255 13.559 1.00 92.81 376 LYS A C 1
ATOM 2944 O O . LYS A 1 376 ? -10.052 4.444 12.723 1.00 92.81 376 LYS A O 1
ATOM 2949 N N . ALA A 1 377 ? -9.762 6.329 13.942 1.00 90.44 377 ALA A N 1
ATOM 2950 C CA . ALA A 1 377 ? -8.447 6.659 13.417 1.00 90.44 377 ALA A CA 1
ATOM 2951 C C . ALA A 1 377 ? -7.390 5.644 13.872 1.00 90.44 377 ALA A C 1
ATOM 2953 O O . ALA A 1 377 ? -6.601 5.206 13.045 1.00 90.44 377 ALA A O 1
ATOM 2954 N N . PHE A 1 378 ? -7.444 5.202 15.134 1.00 92.25 378 PHE A N 1
ATOM 2955 C CA . PHE A 1 378 ? -6.554 4.173 15.673 1.00 92.25 378 PHE A CA 1
ATOM 2956 C C . PHE A 1 378 ? -6.691 2.826 14.950 1.00 92.25 378 PHE A C 1
ATOM 2958 O O . PHE A 1 378 ? -5.691 2.243 14.551 1.00 92.25 378 PHE A O 1
ATOM 2965 N N . ILE A 1 379 ? -7.917 2.330 14.738 1.00 91.25 379 ILE A N 1
ATOM 2966 C CA . ILE A 1 379 ? -8.139 1.068 14.004 1.00 91.25 379 ILE A CA 1
ATOM 2967 C C . ILE A 1 379 ? -7.806 1.234 12.513 1.00 91.25 379 ILE A C 1
ATOM 2969 O O . ILE A 1 379 ? -7.392 0.284 11.841 1.00 91.25 379 ILE A O 1
ATOM 2973 N N . GLY A 1 380 ? -8.007 2.437 11.982 1.00 89.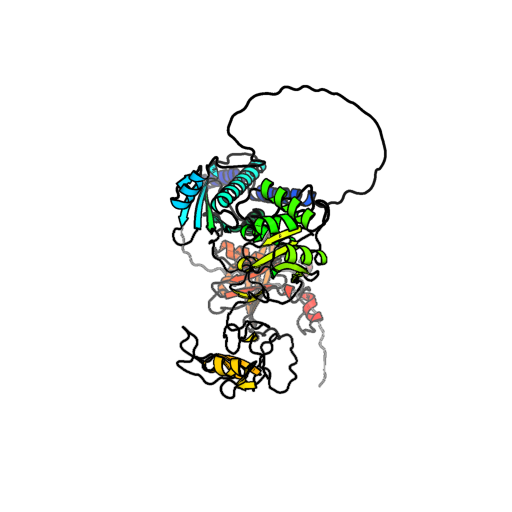62 380 GLY A N 1
ATOM 2974 C CA . GLY A 1 380 ? -7.832 2.730 10.571 1.00 89.62 380 GLY A CA 1
ATOM 2975 C C . GLY A 1 380 ? -9.028 2.284 9.731 1.00 89.62 380 GLY A C 1
ATOM 2976 O O . GLY A 1 380 ? -8.872 1.666 8.678 1.00 89.62 380 GLY A O 1
ATOM 2977 N N . THR A 1 381 ? -10.244 2.590 10.187 1.00 88.94 381 THR A N 1
ATOM 2978 C CA . THR A 1 381 ? -11.479 2.302 9.438 1.00 88.94 381 THR A CA 1
ATOM 2979 C C . THR A 1 381 ? -12.453 3.480 9.492 1.00 88.94 381 THR A C 1
ATOM 2981 O O . THR A 1 381 ? -12.476 4.208 10.485 1.00 88.94 381 THR A O 1
ATOM 2984 N N . PRO A 1 382 ? -13.294 3.679 8.455 1.00 87.69 382 PRO A N 1
ATOM 2985 C CA . PRO A 1 382 ? -14.235 4.804 8.418 1.00 87.69 382 PRO A CA 1
ATOM 2986 C C . PRO A 1 382 ? -15.333 4.695 9.480 1.00 87.69 382 PRO A C 1
ATOM 2988 O O . PRO A 1 382 ? -15.855 5.706 9.960 1.00 87.69 382 PRO A O 1
ATOM 2991 N N . TYR A 1 383 ? -15.674 3.471 9.878 1.00 90.56 383 TYR A N 1
ATOM 2992 C CA . TYR A 1 383 ? -16.677 3.205 10.892 1.00 90.56 383 TYR A CA 1
ATOM 2993 C C . TYR A 1 383 ? -16.185 2.136 11.858 1.00 90.56 383 TYR A C 1
ATOM 2995 O O . TYR A 1 383 ? -15.553 1.167 11.454 1.00 90.56 383 TYR A O 1
ATOM 3003 N N . VAL A 1 384 ? -16.538 2.299 13.130 1.00 92.38 384 VAL A N 1
ATOM 3004 C CA . VAL A 1 384 ? -16.319 1.312 14.186 1.00 92.38 384 VAL A CA 1
ATOM 3005 C C . VAL A 1 384 ? -17.644 1.116 14.905 1.00 92.38 384 VAL A C 1
ATOM 3007 O O . VAL A 1 384 ? -18.376 2.083 15.129 1.00 92.38 384 VAL A O 1
ATOM 3010 N N . CYS A 1 385 ? -17.979 -0.133 15.211 1.00 90.69 385 CYS A N 1
ATOM 3011 C CA . CYS A 1 385 ? -19.202 -0.460 15.933 1.00 90.69 385 CYS A CA 1
ATOM 3012 C C . CYS A 1 385 ? -19.062 -0.064 17.402 1.00 90.69 385 CYS A C 1
ATOM 3014 O O . CYS A 1 385 ? -18.109 -0.476 18.053 1.00 90.69 385 CYS A O 1
ATOM 3016 N N . GLU A 1 386 ? -20.028 0.677 17.939 1.00 88.88 386 GLU A N 1
ATOM 3017 C CA . GLU A 1 386 ? -20.029 1.106 19.347 1.00 88.88 386 GLU A CA 1
ATOM 3018 C C . GLU A 1 386 ? -20.233 -0.045 20.343 1.00 88.88 386 GLU A C 1
ATOM 3020 O O . GLU A 1 386 ? -19.955 0.110 21.525 1.00 88.88 386 GLU A O 1
ATOM 3025 N N . TYR A 1 387 ? -20.689 -1.206 19.862 1.00 90.44 387 TYR A N 1
ATOM 3026 C CA . TYR A 1 387 ? -20.995 -2.353 20.712 1.00 90.44 387 TYR A CA 1
ATOM 3027 C C . TYR A 1 387 ? -19.931 -3.445 20.678 1.00 90.44 387 TYR A C 1
ATOM 3029 O O . TYR A 1 387 ? -19.585 -3.997 21.712 1.00 90.44 387 TYR A O 1
ATOM 3037 N N . CYS A 1 388 ? -19.451 -3.806 19.484 1.00 90.69 388 CYS A N 1
ATOM 3038 C CA . CYS A 1 388 ? -18.468 -4.883 19.324 1.00 90.69 388 CYS A CA 1
ATOM 3039 C C . CYS A 1 388 ? -17.076 -4.372 18.940 1.00 90.69 388 CYS A C 1
ATOM 3041 O O . CYS A 1 388 ? -16.203 -5.175 18.621 1.00 90.69 388 CYS A O 1
ATOM 3043 N N . TYR A 1 389 ? -16.911 -3.050 18.840 1.00 92.44 389 TYR A N 1
ATOM 3044 C CA . TYR A 1 389 ? -15.636 -2.357 18.634 1.00 92.44 389 TYR A CA 1
ATOM 3045 C C . TYR A 1 389 ? -14.848 -2.767 17.378 1.00 92.44 389 TYR A C 1
ATOM 3047 O O . TYR A 1 389 ? -13.672 -2.447 17.231 1.00 92.44 389 TYR A O 1
ATOM 3055 N N . ARG A 1 390 ? -15.505 -3.442 16.423 1.00 89.88 390 ARG A N 1
ATOM 3056 C CA . ARG A 1 390 ? -14.910 -3.845 15.141 1.00 89.88 390 ARG A CA 1
ATOM 3057 C C . ARG A 1 390 ? -15.023 -2.719 14.122 1.00 89.88 390 ARG A C 1
ATOM 3059 O O . ARG A 1 390 ? -16.098 -2.137 13.959 1.00 89.88 390 ARG A O 1
ATOM 3066 N N . GLY A 1 391 ? -13.926 -2.470 13.412 1.00 89.94 391 GLY A N 1
ATOM 3067 C CA . GLY A 1 391 ? -13.884 -1.578 12.259 1.00 89.94 391 GLY A CA 1
ATOM 3068 C C . GLY A 1 391 ? -14.553 -2.184 11.023 1.00 89.94 391 GLY A C 1
ATOM 3069 O O . GLY A 1 391 ? -14.471 -3.391 10.794 1.00 89.94 391 GLY A O 1
ATOM 3070 N N . PHE A 1 392 ? -15.219 -1.362 10.217 1.00 88.75 392 PHE A N 1
ATOM 3071 C CA . PHE A 1 392 ? -15.861 -1.771 8.966 1.00 88.75 392 PHE A CA 1
ATOM 3072 C C . PHE A 1 392 ? -15.908 -0.619 7.953 1.00 88.75 392 PHE A C 1
ATOM 3074 O O . PHE A 1 392 ? -15.819 0.556 8.304 1.00 88.75 392 PHE A O 1
ATOM 3081 N N . THR A 1 393 ? -16.042 -0.955 6.669 1.00 86.38 393 THR A N 1
ATOM 3082 C CA . THR A 1 393 ? -16.025 0.014 5.557 1.00 86.38 393 THR A CA 1
ATOM 3083 C C . THR A 1 393 ? -17.414 0.487 5.142 1.00 86.38 393 THR A C 1
ATOM 3085 O O . THR A 1 393 ? -17.565 1.601 4.652 1.00 86.38 393 THR A O 1
ATOM 3088 N N . SER A 1 394 ? -18.440 -0.331 5.373 1.00 83.81 394 SER A N 1
ATOM 3089 C CA . SER A 1 394 ? -19.817 -0.066 4.965 1.00 83.81 394 SER A CA 1
ATOM 3090 C C . SER A 1 394 ? -20.779 -0.354 6.111 1.00 83.81 394 SER A C 1
ATOM 3092 O O . SER A 1 394 ? -20.802 -1.451 6.671 1.00 83.81 394 SER A O 1
ATOM 3094 N N . ARG A 1 395 ? -21.614 0.637 6.444 1.00 78.19 395 ARG A N 1
ATOM 3095 C CA . ARG A 1 395 ? -22.643 0.532 7.495 1.00 78.19 395 ARG A CA 1
ATOM 3096 C C . ARG A 1 395 ? -23.648 -0.593 7.259 1.00 78.19 395 ARG A C 1
ATOM 3098 O O . ARG A 1 395 ? -24.239 -1.069 8.217 1.00 78.19 395 ARG A O 1
ATOM 3105 N N . ARG A 1 396 ? -23.833 -1.018 6.008 1.00 74.12 396 ARG A N 1
ATOM 3106 C CA . ARG A 1 396 ? -24.810 -2.049 5.625 1.00 74.12 396 ARG A CA 1
ATOM 3107 C C . ARG A 1 396 ? -24.281 -3.469 5.797 1.00 74.12 396 ARG A C 1
ATOM 3109 O O . ARG A 1 396 ? -25.064 -4.409 5.879 1.00 74.12 396 ARG A O 1
ATOM 3116 N N . ASP A 1 397 ? -22.962 -3.624 5.844 1.00 74.75 397 ASP A N 1
ATOM 3117 C CA . ASP A 1 397 ? -22.323 -4.936 5.879 1.00 74.75 397 ASP A CA 1
ATOM 3118 C C . ASP A 1 397 ? -21.970 -5.378 7.300 1.00 74.75 397 ASP A C 1
ATOM 3120 O O . ASP A 1 397 ? -21.714 -6.559 7.536 1.00 74.75 397 ASP A O 1
ATOM 3124 N N . HIS A 1 398 ? -22.000 -4.450 8.260 1.00 87.69 398 HIS A N 1
ATOM 3125 C CA . HIS A 1 398 ? -21.706 -4.757 9.648 1.00 87.69 398 HIS A CA 1
ATOM 3126 C C . HIS A 1 398 ? -22.879 -5.458 10.344 1.00 87.69 398 HIS A C 1
ATOM 3128 O O . HIS A 1 398 ? -23.985 -4.930 10.438 1.00 87.69 398 HIS A O 1
ATOM 3134 N N . ARG A 1 399 ? -22.601 -6.632 10.911 1.00 88.69 399 ARG A N 1
ATOM 3135 C CA . ARG A 1 399 ? -23.535 -7.411 11.724 1.00 88.69 399 ARG A CA 1
ATOM 3136 C C . ARG A 1 399 ? -22.860 -7.796 13.033 1.00 88.69 399 ARG A C 1
ATOM 3138 O O . ARG A 1 399 ? -21.794 -8.404 13.021 1.00 88.69 399 ARG A O 1
ATOM 3145 N N . CYS A 1 400 ? -23.518 -7.520 14.153 1.00 89.81 400 CYS A N 1
ATOM 3146 C CA . CYS A 1 400 ? -23.109 -8.031 15.461 1.00 89.81 400 CYS A CA 1
ATOM 3147 C C . CYS A 1 400 ? -24.335 -8.368 16.325 1.00 89.81 400 CYS A C 1
ATOM 3149 O O . CYS A 1 400 ? -25.479 -8.272 15.865 1.00 89.81 400 CYS A O 1
ATOM 3151 N N . LYS A 1 401 ? -24.114 -8.777 17.579 1.00 88.62 401 LYS A N 1
ATOM 3152 C CA . LYS A 1 401 ? -25.183 -9.071 18.549 1.00 88.62 401 LYS A CA 1
ATOM 3153 C C . LYS A 1 401 ? -26.181 -7.908 18.670 1.00 88.62 401 LYS A C 1
ATOM 3155 O O . LYS A 1 401 ? -27.385 -8.129 18.580 1.00 88.62 401 LYS A O 1
ATOM 3160 N N . TYR A 1 402 ? -25.678 -6.676 18.734 1.00 89.44 402 TYR A N 1
ATOM 3161 C CA . TYR A 1 402 ? -26.472 -5.465 18.972 1.00 89.44 402 TYR A CA 1
ATOM 3162 C C . TYR A 1 402 ? -26.921 -4.735 17.695 1.00 89.44 402 TYR A C 1
ATOM 3164 O O . TYR A 1 402 ? -27.944 -4.051 17.710 1.00 89.44 402 TYR A O 1
ATOM 3172 N N . VAL A 1 403 ? -26.217 -4.936 16.572 1.00 89.69 403 VAL A N 1
ATOM 3173 C CA . VAL A 1 403 ? -26.511 -4.307 15.270 1.00 89.69 403 VAL A CA 1
ATOM 3174 C C . VAL A 1 403 ? -27.083 -5.328 14.293 1.00 89.69 403 VAL A C 1
ATOM 3176 O O . VAL A 1 403 ? -26.466 -6.364 14.020 1.00 89.69 403 VAL A O 1
ATOM 3179 N N . CYS A 1 404 ? -28.261 -5.033 13.744 1.00 89.62 404 CYS A N 1
ATOM 3180 C CA . CYS A 1 404 ? -28.940 -5.876 12.766 1.00 89.62 404 CYS A CA 1
ATOM 3181 C C . CYS A 1 404 ? -28.768 -5.329 11.347 1.00 89.62 404 CYS A C 1
ATOM 3183 O O . CYS A 1 404 ? -29.366 -4.315 11.015 1.00 89.62 404 CYS A O 1
ATOM 3185 N N . ASP A 1 405 ? -28.052 -6.057 10.491 1.00 88.12 405 ASP A N 1
ATOM 3186 C CA . ASP A 1 405 ? -27.857 -5.727 9.072 1.00 88.12 405 ASP A CA 1
ATOM 3187 C C . ASP A 1 405 ? -29.119 -5.947 8.213 1.00 88.12 405 ASP A C 1
ATOM 3189 O O . ASP A 1 405 ? -29.143 -5.608 7.028 1.00 88.12 405 ASP A O 1
ATOM 3193 N N . VAL A 1 406 ? -30.157 -6.587 8.770 1.00 90.69 406 VAL A N 1
ATOM 3194 C CA . VAL A 1 406 ? -31.410 -6.908 8.066 1.00 90.69 406 VAL A CA 1
ATOM 3195 C C . VAL A 1 406 ? -32.375 -5.739 8.103 1.00 90.69 406 VAL A C 1
ATOM 3197 O O . VAL A 1 406 ? -32.784 -5.270 7.046 1.00 90.69 406 VAL A O 1
ATOM 3200 N N . CYS A 1 407 ? -32.729 -5.269 9.300 1.00 89.31 407 CYS A N 1
ATOM 3201 C CA . CYS A 1 407 ? -33.647 -4.145 9.455 1.00 89.31 407 CYS A CA 1
ATOM 3202 C C . CYS A 1 407 ? -32.949 -2.804 9.655 1.00 89.31 407 CYS A C 1
ATOM 3204 O O . CYS A 1 407 ? -33.604 -1.791 9.460 1.00 89.31 407 CYS A O 1
ATOM 3206 N N . ASN A 1 408 ? -31.674 -2.781 10.068 1.00 86.12 408 ASN A N 1
ATOM 3207 C CA . ASN A 1 408 ? -30.947 -1.583 10.506 1.00 86.12 408 ASN A CA 1
ATOM 3208 C C . ASN A 1 408 ? -31.683 -0.760 11.581 1.00 86.12 408 ASN A C 1
ATOM 3210 O O . ASN A 1 408 ? -31.385 0.417 11.760 1.00 86.12 408 ASN A O 1
ATOM 3214 N N . ALA A 1 409 ? -32.684 -1.330 12.262 1.00 86.50 409 ALA A N 1
ATOM 3215 C CA . ALA A 1 409 ? -33.453 -0.618 13.273 1.00 86.50 409 ALA A CA 1
ATOM 3216 C C . ALA A 1 409 ? -32.620 -0.473 14.556 1.00 86.50 409 ALA A C 1
ATOM 3218 O O . ALA A 1 409 ? -32.021 -1.472 14.989 1.00 86.50 409 ALA A O 1
ATOM 3219 N N . PRO A 1 410 ? -32.601 0.722 15.183 1.00 82.19 410 PRO A N 1
ATOM 3220 C CA . PRO A 1 410 ? -32.058 0.885 16.526 1.00 82.19 410 PRO A CA 1
ATOM 3221 C C . PRO A 1 410 ? -32.709 -0.124 17.471 1.00 82.19 410 PRO A C 1
ATOM 3223 O O . PRO A 1 410 ? -33.881 -0.460 17.308 1.00 82.19 410 PRO A O 1
ATOM 3226 N N . ASP A 1 411 ? -31.951 -0.646 18.432 1.00 85.88 411 ASP A N 1
ATOM 3227 C CA . ASP A 1 411 ? -32.480 -1.535 19.472 1.00 85.88 411 ASP A CA 1
ATOM 3228 C C . ASP A 1 411 ? -33.184 -2.816 18.995 1.00 85.88 411 ASP A C 1
ATOM 3230 O O . ASP A 1 411 ? -33.809 -3.516 19.791 1.00 85.88 411 ASP A O 1
ATOM 3234 N N . CYS A 1 412 ? -33.020 -3.218 17.728 1.00 89.06 412 CYS A N 1
ATOM 3235 C CA . CYS A 1 412 ? -33.565 -4.485 17.225 1.00 89.06 412 CYS A CA 1
ATOM 3236 C C . CYS A 1 412 ? -33.170 -5.688 18.103 1.00 89.06 412 CYS A C 1
ATOM 3238 O O . CYS A 1 412 ? -33.903 -6.672 18.173 1.00 89.06 412 CYS A O 1
ATOM 3240 N N . HIS A 1 413 ? -32.011 -5.619 18.759 1.00 88.00 413 HIS A N 1
ATOM 3241 C CA . HIS A 1 413 ? -31.506 -6.652 19.656 1.00 88.00 413 HIS A CA 1
ATOM 3242 C C . HIS A 1 413 ? -32.317 -6.809 20.956 1.00 88.00 413 HIS A C 1
ATOM 3244 O O . HIS A 1 413 ? -32.278 -7.888 21.538 1.00 88.00 413 HIS A O 1
ATOM 3250 N N . LYS A 1 414 ? -33.062 -5.782 21.400 1.00 89.50 414 LYS A N 1
ATOM 3251 C CA . LYS A 1 414 ? -33.902 -5.836 22.613 1.00 89.50 414 LYS A CA 1
ATOM 3252 C C . LYS A 1 414 ? -35.156 -6.692 22.414 1.00 89.50 414 LYS A C 1
ATOM 3254 O O . LYS A 1 414 ? -35.701 -7.235 23.368 1.00 89.50 414 LYS A O 1
ATOM 3259 N N . TYR A 1 415 ? -35.600 -6.848 21.168 1.00 89.62 415 TYR A N 1
ATOM 3260 C CA . TYR A 1 415 ? -36.795 -7.612 20.813 1.00 89.62 415 TYR A CA 1
ATOM 3261 C C . TYR A 1 415 ? -36.429 -9.045 20.427 1.00 89.62 415 TYR A C 1
ATOM 3263 O O . TYR A 1 415 ? -36.311 -9.376 19.239 1.00 89.62 415 TYR A O 1
ATOM 3271 N N . ALA A 1 416 ? -36.252 -9.895 21.439 1.00 82.75 416 ALA A N 1
ATOM 3272 C CA . ALA A 1 416 ? -36.029 -11.323 21.250 1.00 82.75 416 ALA A CA 1
ATOM 3273 C C . ALA A 1 416 ? -37.223 -11.987 20.539 1.00 82.75 416 ALA A C 1
ATOM 3275 O O . ALA A 1 416 ? -38.381 -11.604 20.707 1.00 82.75 416 ALA A O 1
ATOM 3276 N N . GLY A 1 417 ? -36.949 -12.993 19.714 1.00 86.69 417 GLY A N 1
ATOM 3277 C CA . GLY A 1 417 ? -37.985 -13.744 19.018 1.00 86.69 417 GLY A CA 1
ATOM 3278 C C . GLY A 1 417 ? -37.408 -14.864 18.166 1.00 86.69 417 GLY A C 1
ATOM 3279 O O . GLY A 1 417 ? -36.194 -15.012 18.046 1.00 86.69 417 GLY A O 1
ATOM 3280 N N . LYS A 1 418 ? -38.292 -15.666 17.567 1.00 88.94 418 LYS A N 1
ATOM 3281 C CA . LYS A 1 418 ? -37.877 -16.713 16.631 1.00 88.94 418 LYS A CA 1
ATOM 3282 C C . LYS A 1 418 ? -37.403 -16.083 15.322 1.00 88.94 418 LYS A C 1
ATOM 3284 O O . LYS A 1 418 ? -38.056 -15.188 14.778 1.00 88.94 418 LYS A O 1
ATOM 3289 N N . THR A 1 419 ? -36.274 -16.582 14.821 1.00 92.25 419 THR A N 1
ATOM 3290 C CA . THR A 1 419 ? -35.757 -16.198 13.505 1.00 92.25 419 THR A CA 1
ATOM 3291 C C . THR A 1 419 ? -36.751 -16.627 12.430 1.00 92.25 419 THR A C 1
ATOM 3293 O O . THR A 1 419 ? -37.275 -17.739 12.481 1.00 92.25 419 THR A O 1
ATOM 3296 N N . ARG A 1 420 ? -37.017 -15.752 11.459 1.00 93.62 420 ARG A N 1
ATOM 3297 C CA . ARG A 1 420 ? -37.955 -16.022 10.363 1.00 93.62 420 ARG A CA 1
ATOM 3298 C C . ARG A 1 420 ? -37.425 -15.501 9.041 1.00 93.62 420 ARG A C 1
ATOM 3300 O O . ARG A 1 420 ? -36.806 -14.440 9.001 1.00 93.62 420 ARG A O 1
ATOM 3307 N N . GLN A 1 421 ? -37.675 -16.225 7.962 1.00 95.88 421 GLN A N 1
ATOM 3308 C CA . GLN A 1 421 ? -37.270 -15.799 6.628 1.00 95.88 421 GLN A CA 1
ATOM 3309 C C . GLN A 1 421 ? -38.296 -14.827 6.038 1.00 95.88 421 GLN A C 1
ATOM 3311 O O . GLN A 1 421 ? -39.502 -15.014 6.190 1.00 95.88 421 GLN A O 1
ATOM 3316 N N . CYS A 1 422 ? -37.827 -13.772 5.378 1.00 95.19 422 CYS A N 1
ATOM 3317 C CA . CYS A 1 422 ? -38.682 -12.895 4.587 1.00 95.19 422 CYS A CA 1
ATOM 3318 C C . CYS A 1 422 ? -38.856 -13.457 3.174 1.00 95.19 422 CYS A C 1
ATOM 3320 O O . CYS A 1 422 ? -37.863 -13.717 2.505 1.00 95.19 422 CYS A O 1
ATOM 3322 N N . HIS A 1 423 ? -40.092 -13.596 2.694 1.00 93.81 423 HIS A N 1
ATOM 3323 C CA . HIS A 1 423 ? -40.359 -14.118 1.349 1.00 93.81 423 HIS A CA 1
ATOM 3324 C C . HIS A 1 423 ? -39.967 -13.142 0.218 1.00 93.81 423 HIS A C 1
ATOM 3326 O O . HIS A 1 423 ? -39.634 -13.593 -0.872 1.00 93.81 423 HIS A O 1
ATOM 3332 N N . ASP A 1 424 ? -39.910 -11.830 0.482 1.00 92.50 424 ASP A N 1
ATOM 3333 C CA . ASP A 1 424 ? -39.658 -10.809 -0.556 1.00 92.50 424 ASP A CA 1
ATOM 3334 C C . ASP A 1 424 ? -38.162 -10.567 -0.831 1.00 92.50 424 ASP A C 1
ATOM 3336 O O . ASP A 1 424 ? -37.751 -10.233 -1.950 1.00 92.50 424 ASP A O 1
ATOM 3340 N N . CYS A 1 425 ? -37.327 -10.690 0.206 1.00 92.50 425 CYS A N 1
ATOM 3341 C CA . CYS A 1 425 ? -35.877 -10.493 0.113 1.00 92.50 425 CYS A CA 1
ATOM 3342 C C . CYS A 1 425 ? -35.062 -11.758 0.414 1.00 92.50 425 CYS A C 1
ATOM 3344 O O . CYS A 1 425 ? -33.844 -11.739 0.243 1.00 92.50 425 CYS A O 1
ATOM 3346 N N . LEU A 1 426 ? -35.711 -12.842 0.856 1.00 94.12 426 LEU A N 1
ATOM 3347 C CA . LEU A 1 426 ? -35.121 -14.140 1.221 1.00 94.12 426 LEU A CA 1
ATOM 3348 C C . LEU A 1 426 ? -34.093 -14.096 2.366 1.00 94.12 426 LEU A C 1
ATOM 3350 O O . LEU A 1 426 ? -33.435 -15.098 2.644 1.00 94.12 426 LEU A O 1
ATOM 3354 N N . ARG A 1 427 ? -33.976 -12.961 3.070 1.00 93.56 427 ARG A N 1
ATOM 3355 C CA . ARG A 1 427 ? -33.105 -12.789 4.244 1.00 93.56 427 ARG A CA 1
ATOM 3356 C C . ARG A 1 427 ? -33.794 -13.265 5.526 1.00 93.56 427 ARG A C 1
ATOM 3358 O O . ARG A 1 427 ? -35.016 -13.214 5.643 1.00 93.56 427 ARG A O 1
ATOM 3365 N N . TYR A 1 428 ? -32.999 -13.676 6.513 1.00 93.38 428 TYR A N 1
ATOM 3366 C CA . TYR A 1 428 ? -33.481 -14.125 7.823 1.00 93.38 428 TYR A CA 1
ATOM 3367 C C . TYR A 1 428 ? -33.547 -12.974 8.834 1.00 93.38 428 TYR A C 1
ATOM 3369 O O . TYR A 1 428 ? -32.522 -12.450 9.267 1.00 93.38 428 TYR A O 1
ATOM 3377 N N . CYS A 1 429 ? -34.757 -12.596 9.236 1.00 94.00 429 CYS A N 1
ATOM 3378 C CA . CYS A 1 429 ? -35.031 -11.613 10.281 1.00 94.00 429 CYS A CA 1
ATOM 3379 C C . CYS A 1 429 ? -34.897 -12.248 11.671 1.00 94.00 429 CYS A C 1
ATOM 3381 O O . CYS A 1 429 ? -35.359 -13.366 11.889 1.00 94.00 429 CYS A O 1
ATOM 3383 N N . ARG A 1 430 ? -34.328 -11.514 12.636 1.00 92.12 430 ARG A N 1
ATOM 3384 C CA . ARG A 1 430 ? -34.043 -12.025 13.995 1.00 92.12 430 ARG A CA 1
ATOM 3385 C C . ARG A 1 430 ? -35.289 -12.270 14.848 1.00 92.12 430 ARG A C 1
ATOM 3387 O O . ARG A 1 430 ? -35.260 -13.095 15.747 1.00 92.12 430 ARG A O 1
ATOM 3394 N N . SER A 1 431 ? -36.358 -11.527 14.589 1.00 93.81 431 SER A N 1
ATOM 3395 C CA . SER A 1 431 ? -37.596 -11.555 15.364 1.00 93.81 431 SER A CA 1
ATOM 3396 C C . SER A 1 431 ? -38.754 -10.984 14.549 1.00 93.81 431 SER A C 1
ATOM 3398 O O . SER A 1 431 ? -38.566 -10.473 13.437 1.00 93.81 431 SER A O 1
ATOM 3400 N N . THR A 1 432 ? -39.962 -11.031 15.111 1.00 93.56 432 THR A N 1
ATOM 3401 C CA . THR A 1 432 ? -41.140 -10.406 14.499 1.00 93.56 432 THR A CA 1
ATOM 3402 C C . THR A 1 432 ? -40.993 -8.901 14.344 1.00 93.56 432 THR A C 1
ATOM 3404 O O . THR A 1 432 ? -41.331 -8.364 13.290 1.00 93.56 432 THR A O 1
ATOM 3407 N N . TYR A 1 433 ? -40.395 -8.245 15.337 1.00 94.19 433 TYR A N 1
ATOM 3408 C CA . TYR A 1 433 ? -40.035 -6.836 15.252 1.00 94.19 433 TYR A CA 1
ATOM 3409 C C . TYR A 1 433 ? -39.094 -6.570 14.069 1.00 94.19 433 TYR A C 1
ATOM 3411 O O . TYR A 1 433 ? -39.392 -5.730 13.225 1.00 94.19 433 TYR A O 1
ATOM 3419 N N . CYS A 1 434 ? -38.007 -7.343 13.946 1.00 94.31 434 CYS A N 1
ATOM 3420 C CA . CYS A 1 434 ? -37.043 -7.208 12.848 1.00 94.31 434 CYS A CA 1
ATOM 3421 C C . CYS A 1 434 ? -37.713 -7.344 11.471 1.00 94.31 434 CYS A C 1
ATOM 3423 O O . CYS A 1 434 ? -37.415 -6.576 10.554 1.00 94.31 434 CYS A O 1
ATOM 3425 N N . TYR A 1 435 ? -38.646 -8.289 11.323 1.00 94.50 435 TYR A N 1
ATOM 3426 C CA . TYR A 1 435 ? -39.365 -8.441 10.064 1.00 94.50 435 TYR A CA 1
ATOM 3427 C C . TYR A 1 435 ? -40.264 -7.246 9.758 1.00 94.50 435 TYR A C 1
ATOM 3429 O O . TYR A 1 435 ? -40.295 -6.794 8.621 1.00 94.50 435 TYR A O 1
ATOM 3437 N N . ASN A 1 436 ? -41.000 -6.722 10.730 1.00 93.12 436 ASN A N 1
ATOM 3438 C CA . ASN A 1 436 ? -41.864 -5.577 10.457 1.00 93.12 436 ASN A CA 1
ATOM 3439 C C . ASN A 1 436 ? -41.011 -4.336 10.149 1.00 93.12 436 ASN A C 1
ATOM 3441 O O . ASN A 1 436 ? -41.242 -3.660 9.152 1.00 93.12 436 ASN A O 1
ATOM 3445 N N . ALA A 1 437 ? -39.947 -4.119 10.924 1.00 92.56 437 ALA A N 1
ATOM 3446 C CA . ALA A 1 437 ? -39.046 -2.985 10.765 1.00 92.56 437 ALA A CA 1
ATOM 3447 C C . ALA A 1 437 ? -38.272 -2.995 9.433 1.00 92.56 437 ALA A C 1
ATOM 3449 O O . ALA A 1 437 ? -38.141 -1.947 8.813 1.00 92.56 437 ALA A O 1
ATOM 3450 N N . HIS A 1 438 ? -37.777 -4.144 8.940 1.00 92.81 438 HIS A N 1
ATOM 3451 C CA . HIS A 1 438 ? -37.023 -4.155 7.669 1.00 92.81 438 HIS A CA 1
ATOM 3452 C C . HIS A 1 438 ? -37.887 -3.885 6.426 1.00 92.81 438 HIS A C 1
ATOM 3454 O O . HIS A 1 438 ? -37.332 -3.558 5.374 1.00 92.81 438 HIS A O 1
ATOM 3460 N N . LYS A 1 439 ? -39.216 -4.037 6.544 1.00 93.56 439 LYS A N 1
ATOM 3461 C CA . LYS A 1 439 ? -40.200 -3.691 5.506 1.00 93.56 439 LYS A CA 1
ATOM 3462 C C . LYS A 1 439 ? -40.685 -2.245 5.597 1.00 93.56 439 LYS A C 1
ATOM 3464 O O . LYS A 1 439 ? -41.375 -1.784 4.698 1.00 93.56 439 LYS A O 1
ATOM 3469 N N . GLN A 1 440 ? -40.346 -1.536 6.669 1.00 91.69 440 GLN A N 1
ATOM 3470 C CA . GLN A 1 440 ? -40.688 -0.130 6.831 1.00 91.69 440 GLN A CA 1
ATOM 3471 C C . GLN A 1 440 ? -39.565 0.758 6.296 1.00 91.69 440 GLN A C 1
ATOM 3473 O O . GLN A 1 440 ? -38.378 0.425 6.368 1.00 91.69 440 GLN A O 1
ATOM 3478 N N . MET A 1 441 ? -39.954 1.914 5.766 1.00 86.50 441 MET A N 1
ATOM 3479 C CA . MET A 1 441 ? -39.012 2.966 5.411 1.00 86.50 441 MET A CA 1
ATOM 3480 C C . MET A 1 441 ? -38.462 3.589 6.692 1.00 86.50 441 MET A C 1
ATOM 3482 O O . MET A 1 441 ? -39.218 3.974 7.581 1.00 86.50 441 MET A O 1
ATOM 3486 N N . GLN A 1 442 ? -37.140 3.681 6.790 1.00 77.50 442 GLN A N 1
ATOM 3487 C CA . GLN A 1 442 ? -36.500 4.391 7.892 1.00 77.50 442 GLN A CA 1
ATOM 3488 C C . GLN A 1 442 ? -36.420 5.885 7.586 1.00 77.50 442 GLN A C 1
ATOM 3490 O O . GLN A 1 442 ? -36.314 6.288 6.427 1.00 77.50 442 GLN A O 1
ATOM 3495 N N . THR A 1 443 ? -36.410 6.708 8.632 1.00 77.12 443 THR A N 1
ATOM 3496 C CA . THR A 1 443 ? -36.264 8.162 8.524 1.00 77.12 443 THR A CA 1
ATOM 3497 C C . THR A 1 443 ? -35.033 8.524 7.685 1.00 77.12 443 THR A C 1
ATOM 3499 O O . THR A 1 443 ? -33.913 8.125 8.004 1.00 77.12 443 THR A O 1
ATOM 3502 N N . GLY A 1 444 ? -35.238 9.258 6.587 1.00 74.19 444 GLY A N 1
ATOM 3503 C CA . GLY A 1 444 ? -34.168 9.676 5.672 1.00 74.19 444 GLY A CA 1
ATOM 3504 C C . GLY A 1 444 ? -33.700 8.621 4.657 1.00 74.19 444 GLY A C 1
ATOM 3505 O O . GLY A 1 444 ? -32.735 8.873 3.936 1.00 74.19 444 GLY A O 1
ATOM 3506 N N . GLN A 1 445 ? -34.346 7.452 4.567 1.00 77.31 445 GLN A N 1
ATOM 3507 C CA . GLN A 1 445 ? -34.108 6.463 3.506 1.00 77.31 445 GLN A CA 1
ATOM 3508 C C . GLN A 1 445 ? -35.297 6.438 2.524 1.00 77.31 445 GLN A C 1
ATOM 3510 O O . GLN A 1 445 ? -36.438 6.314 2.965 1.00 77.31 445 GLN A O 1
ATOM 3515 N N . PRO A 1 446 ? -35.058 6.488 1.199 1.00 82.88 446 PRO A N 1
ATOM 3516 C CA . PRO A 1 446 ? -36.132 6.481 0.200 1.00 82.88 446 PRO A CA 1
ATOM 3517 C C . PRO A 1 446 ? -36.773 5.103 -0.025 1.00 82.88 446 PRO A C 1
ATOM 3519 O O . PRO A 1 446 ? -37.801 5.025 -0.684 1.00 82.88 446 PRO A O 1
ATOM 3522 N N . TYR A 1 447 ? -36.194 4.024 0.514 1.00 87.62 447 TYR A N 1
ATOM 3523 C CA . TYR A 1 447 ? -36.684 2.650 0.351 1.00 87.62 447 TYR A CA 1
ATOM 3524 C C . TYR A 1 447 ? -36.479 1.845 1.639 1.00 87.62 447 TYR A C 1
ATOM 3526 O O . TYR A 1 447 ? -35.557 2.132 2.413 1.00 87.62 447 TYR A O 1
ATOM 3534 N N . ALA A 1 448 ? -37.303 0.817 1.863 1.00 90.62 448 ALA A N 1
ATOM 3535 C CA . ALA A 1 448 ? -37.108 -0.107 2.975 1.00 90.62 448 ALA A CA 1
ATOM 3536 C C . ALA A 1 448 ? -35.912 -1.040 2.708 1.00 90.62 448 ALA A C 1
ATOM 3538 O O . ALA A 1 448 ? -35.526 -1.293 1.564 1.00 90.62 448 ALA A O 1
ATOM 3539 N N . GLN A 1 449 ? -35.320 -1.607 3.765 1.00 90.56 449 GLN A N 1
ATOM 3540 C CA . GLN A 1 449 ? -34.175 -2.521 3.613 1.00 90.56 449 GLN A CA 1
ATOM 3541 C C . GLN A 1 449 ? -34.528 -3.782 2.811 1.00 90.56 449 GLN A C 1
ATOM 3543 O O . GLN A 1 449 ? -33.672 -4.322 2.103 1.00 90.56 449 GLN A O 1
ATOM 3548 N N . CYS A 1 450 ? -35.785 -4.224 2.900 1.00 92.38 450 CYS A N 1
ATOM 3549 C CA . CYS A 1 450 ? -36.335 -5.341 2.136 1.00 92.38 450 CYS A CA 1
ATOM 3550 C C . CYS A 1 450 ? -36.268 -5.124 0.612 1.00 92.38 450 CYS A C 1
ATOM 3552 O O . CYS A 1 450 ? -36.053 -6.080 -0.138 1.00 92.38 450 CYS A O 1
ATOM 3554 N N . ASP A 1 451 ? -36.399 -3.877 0.154 1.00 90.25 451 ASP A N 1
ATOM 3555 C CA . ASP A 1 451 ? -36.464 -3.548 -1.274 1.00 90.25 451 ASP A CA 1
ATOM 3556 C C . ASP A 1 451 ? -35.073 -3.506 -1.913 1.00 90.25 451 ASP A C 1
ATOM 3558 O O . ASP A 1 451 ? -34.888 -3.911 -3.061 1.00 90.25 451 ASP A O 1
ATOM 3562 N N . VAL A 1 452 ? -34.076 -3.057 -1.145 1.00 89.31 452 VAL A N 1
ATOM 3563 C CA . VAL A 1 452 ? -32.726 -2.756 -1.648 1.00 89.31 452 VAL A CA 1
ATOM 3564 C C . VAL A 1 452 ? -31.692 -3.841 -1.371 1.00 89.31 452 VAL A C 1
ATOM 3566 O O . VAL A 1 452 ? -30.635 -3.839 -2.000 1.00 89.31 452 VAL A O 1
ATOM 3569 N N . THR A 1 453 ? -31.943 -4.758 -0.435 1.00 91.06 453 THR A N 1
ATOM 3570 C CA . THR A 1 453 ? -30.975 -5.802 -0.065 1.00 91.06 453 THR A CA 1
ATOM 3571 C C . THR A 1 453 ? -31.638 -7.169 -0.051 1.00 91.06 453 THR A C 1
ATOM 3573 O O . THR A 1 453 ? -32.454 -7.465 0.821 1.00 91.06 453 THR A O 1
ATOM 3576 N N . LYS A 1 454 ? -31.238 -8.033 -0.985 1.00 91.19 454 LYS A N 1
ATOM 3577 C CA . LYS A 1 454 ? -31.833 -9.355 -1.211 1.00 91.19 454 LYS A CA 1
ATOM 3578 C C . LYS A 1 454 ? -30.789 -10.466 -1.091 1.00 91.19 454 LYS A C 1
ATOM 3580 O O . LYS A 1 454 ? -29.584 -10.219 -1.140 1.00 91.19 454 LYS A O 1
ATOM 3585 N N . TYR A 1 455 ? -31.254 -11.695 -0.911 1.00 92.44 455 TYR A N 1
ATOM 3586 C CA . TYR A 1 455 ? -30.433 -12.901 -0.871 1.00 92.44 455 TYR A CA 1
ATOM 3587 C C . TYR A 1 455 ? -30.767 -13.800 -2.062 1.00 92.44 455 TYR A C 1
ATOM 3589 O O . TYR A 1 455 ? -31.938 -13.989 -2.390 1.00 92.44 455 TYR A O 1
ATOM 3597 N N . CYS A 1 456 ? -29.749 -14.332 -2.736 1.00 90.75 456 CYS A N 1
ATOM 3598 C CA . CYS A 1 456 ? -29.930 -15.292 -3.817 1.00 90.75 456 CYS A CA 1
ATOM 3599 C C . CYS A 1 456 ? -29.622 -16.704 -3.314 1.00 90.75 456 CYS A C 1
ATOM 3601 O O . CYS A 1 456 ? -28.500 -16.973 -2.903 1.00 90.75 456 CYS A O 1
ATOM 3603 N N . GLN A 1 457 ? -30.594 -17.613 -3.405 1.00 88.94 457 GLN A N 1
ATOM 3604 C CA . GLN A 1 457 ? -30.419 -19.022 -3.027 1.00 88.94 457 GLN A CA 1
ATOM 3605 C C . GLN A 1 457 ? -29.588 -19.832 -4.035 1.00 88.94 457 GLN A C 1
ATOM 3607 O O . GLN A 1 457 ? -29.118 -20.907 -3.695 1.00 88.94 457 GLN A O 1
ATOM 3612 N N . LYS A 1 458 ? -29.399 -19.339 -5.271 1.00 85.12 458 LYS A N 1
ATOM 3613 C CA . LYS A 1 458 ? -28.596 -20.037 -6.291 1.00 85.12 458 LYS A CA 1
ATOM 3614 C C . LYS A 1 458 ? -27.098 -19.860 -6.056 1.00 85.12 458 LYS A C 1
ATOM 3616 O O . LYS A 1 458 ? -26.370 -20.835 -6.010 1.00 85.12 458 LYS A O 1
ATOM 3621 N N . CYS A 1 459 ? -26.646 -18.616 -5.884 1.00 84.19 459 CYS A N 1
ATOM 3622 C CA . CYS A 1 459 ? -25.232 -18.313 -5.637 1.00 84.19 459 CYS A CA 1
ATOM 3623 C C . CYS A 1 459 ? -24.892 -18.150 -4.148 1.00 84.19 459 CYS A C 1
ATOM 3625 O O . CYS A 1 459 ? -23.758 -17.819 -3.820 1.00 84.19 459 CYS A O 1
ATOM 3627 N N . ASN A 1 460 ? -25.873 -18.313 -3.250 1.00 85.81 460 ASN A N 1
ATOM 3628 C CA . ASN A 1 460 ? -25.754 -18.125 -1.799 1.00 85.81 460 ASN A CA 1
ATOM 3629 C C . ASN A 1 460 ? -25.174 -16.764 -1.365 1.00 85.81 460 ASN A C 1
ATOM 3631 O O . ASN A 1 460 ? -24.616 -16.633 -0.272 1.00 85.81 460 ASN A O 1
ATOM 3635 N N . ARG A 1 461 ? -25.332 -15.722 -2.194 1.00 85.12 461 ARG A N 1
ATOM 3636 C CA . ARG A 1 461 ? -24.797 -14.372 -1.943 1.00 85.12 461 ARG A CA 1
ATOM 3637 C C . ARG A 1 461 ? -25.905 -13.349 -1.708 1.00 85.12 461 ARG A C 1
ATOM 3639 O O . ARG A 1 461 ? -26.993 -13.401 -2.289 1.00 85.12 461 ARG A O 1
ATOM 3646 N N . ARG A 1 462 ? -25.590 -12.363 -0.864 1.00 88.81 462 ARG A N 1
ATOM 3647 C CA . ARG A 1 462 ? -26.369 -11.129 -0.715 1.00 88.81 462 ARG A CA 1
ATOM 3648 C C . ARG A 1 462 ? -26.069 -10.203 -1.890 1.00 88.81 462 ARG A C 1
ATOM 3650 O O . ARG A 1 462 ? -24.912 -10.053 -2.270 1.00 88.81 462 ARG A O 1
ATOM 3657 N N . TYR A 1 463 ? -27.096 -9.563 -2.431 1.00 88.25 463 TYR A N 1
ATOM 3658 C CA . TYR A 1 463 ? -26.958 -8.584 -3.503 1.00 88.25 463 TYR A CA 1
ATOM 3659 C C . TYR A 1 463 ? -27.832 -7.359 -3.244 1.00 88.25 463 TYR A C 1
ATOM 3661 O O . TYR A 1 463 ? -28.831 -7.418 -2.520 1.00 88.25 463 TYR A O 1
ATOM 3669 N N . HIS A 1 464 ? -27.436 -6.240 -3.846 1.00 87.81 464 HIS A N 1
ATOM 3670 C CA . HIS A 1 464 ? -28.155 -4.981 -3.743 1.00 87.81 464 HIS A CA 1
ATOM 3671 C C . HIS A 1 464 ? -28.953 -4.693 -5.008 1.00 87.81 464 HIS A C 1
ATOM 3673 O O . HIS A 1 464 ? -28.492 -4.942 -6.121 1.00 87.81 464 HIS A O 1
ATOM 3679 N N . VAL A 1 465 ? -30.148 -4.149 -4.814 1.00 87.44 465 VAL A N 1
ATOM 3680 C CA . VAL A 1 465 ? -31.051 -3.727 -5.879 1.00 87.44 465 VAL A CA 1
ATOM 3681 C C . VAL A 1 465 ? -31.226 -2.219 -5.782 1.00 87.44 465 VAL A C 1
ATOM 3683 O O . VAL A 1 465 ? -31.396 -1.671 -4.693 1.00 87.44 465 VAL A O 1
ATOM 3686 N N . ASN A 1 466 ? -31.162 -1.535 -6.922 1.00 82.75 466 ASN A N 1
ATOM 3687 C CA . ASN A 1 466 ? -31.526 -0.128 -6.980 1.00 82.75 466 ASN A CA 1
ATOM 3688 C C . ASN A 1 466 ? -33.050 -0.020 -6.830 1.00 82.75 466 ASN A C 1
ATOM 3690 O O . ASN A 1 466 ? -33.775 -0.515 -7.690 1.00 82.75 466 ASN A O 1
ATOM 3694 N N . GLY A 1 467 ? -33.517 0.620 -5.754 1.00 76.81 467 GLY A N 1
ATOM 3695 C CA . GLY A 1 467 ? -34.948 0.779 -5.478 1.00 76.81 467 GLY A CA 1
ATOM 3696 C C . GLY A 1 467 ? -35.710 1.533 -6.574 1.00 76.81 467 GLY A C 1
ATOM 3697 O O . GLY A 1 467 ? -36.882 1.253 -6.784 1.00 76.81 467 GLY A O 1
ATOM 3698 N N . ALA A 1 468 ? -35.040 2.420 -7.322 1.00 79.62 468 ALA A N 1
ATOM 3699 C CA . ALA A 1 468 ? -35.655 3.159 -8.428 1.00 79.62 468 ALA A CA 1
ATOM 3700 C C . ALA A 1 468 ? -35.768 2.326 -9.717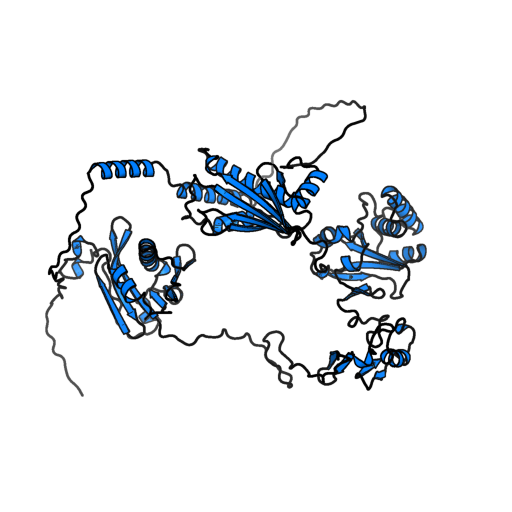 1.00 79.62 468 ALA A C 1
ATOM 3702 O O . ALA A 1 468 ? -36.727 2.469 -10.467 1.00 79.62 468 ALA A O 1
ATOM 3703 N N . VAL A 1 469 ? -34.777 1.466 -9.992 1.00 80.69 469 VAL A N 1
ATOM 3704 C CA . VAL A 1 469 ? -34.720 0.633 -11.207 1.00 80.69 469 VAL A CA 1
ATOM 3705 C C . VAL A 1 469 ? -34.223 -0.767 -10.831 1.00 80.69 469 VAL A C 1
ATOM 3707 O O . VAL A 1 469 ? -33.020 -1.053 -10.924 1.00 80.69 469 VAL A O 1
ATOM 3710 N N . PRO A 1 470 ? -35.119 -1.654 -10.365 1.00 78.25 470 PRO A N 1
ATOM 3711 C CA . PRO A 1 470 ? -34.727 -2.969 -9.892 1.00 78.25 470 PRO A CA 1
ATOM 3712 C C . PRO A 1 470 ? -34.307 -3.869 -11.058 1.00 78.25 470 PRO A C 1
ATOM 3714 O O . PRO A 1 470 ? -35.126 -4.361 -11.831 1.00 78.25 470 PRO A O 1
ATOM 3717 N N . LYS A 1 471 ? -32.999 -4.114 -11.180 1.00 80.06 471 LYS A N 1
ATOM 3718 C CA . LYS A 1 471 ? -32.457 -5.098 -12.124 1.00 80.06 471 LYS A CA 1
ATOM 3719 C C . LYS A 1 471 ? -32.586 -6.510 -11.555 1.00 80.06 471 LYS A C 1
ATOM 3721 O O . LYS A 1 471 ? -32.379 -6.728 -10.360 1.00 80.06 471 LYS A O 1
ATOM 3726 N N . LYS A 1 472 ? -32.879 -7.482 -12.427 1.00 82.75 472 LYS A N 1
ATOM 3727 C CA . LYS A 1 472 ? -32.822 -8.904 -12.064 1.00 82.75 472 LYS A CA 1
ATOM 3728 C C . LYS A 1 472 ? -31.387 -9.271 -11.681 1.00 82.75 472 LYS A C 1
ATOM 3730 O O . LYS A 1 472 ? -30.442 -8.887 -12.366 1.00 82.75 472 LYS A O 1
ATOM 3735 N N . HIS A 1 473 ? -31.238 -10.012 -10.586 1.00 86.06 473 HIS A N 1
ATOM 3736 C CA . HIS A 1 473 ? -29.946 -10.553 -10.186 1.00 86.06 473 HIS A CA 1
ATOM 3737 C C . HIS A 1 473 ? -29.457 -11.565 -11.223 1.00 86.06 473 HIS A C 1
ATOM 3739 O O . HIS A 1 473 ? -30.183 -12.497 -11.568 1.00 86.06 473 HIS A O 1
ATOM 3745 N N . VAL A 1 474 ? -28.217 -11.392 -11.668 1.00 85.06 474 VAL A N 1
ATOM 3746 C CA . VAL A 1 474 ? -27.479 -12.378 -12.454 1.00 85.06 474 VAL A CA 1
ATOM 3747 C C . VAL A 1 474 ? -26.379 -12.910 -11.546 1.00 85.06 474 VAL A C 1
ATOM 3749 O O . VAL A 1 474 ? -25.573 -12.131 -11.033 1.00 85.06 474 VAL A O 1
ATOM 3752 N N . CYS A 1 475 ? -26.386 -14.218 -11.287 1.00 81.69 475 CYS A N 1
ATOM 3753 C CA . CYS A 1 475 ? -25.330 -14.847 -10.506 1.00 81.69 475 CYS A CA 1
ATOM 3754 C C . CYS A 1 475 ? -24.017 -14.724 -11.294 1.00 81.69 475 CYS A C 1
ATOM 3756 O O . CYS A 1 475 ? -24.003 -15.113 -12.462 1.00 81.69 475 CYS A O 1
ATOM 3758 N N . PRO A 1 476 ? -22.939 -14.167 -10.714 1.00 69.25 476 PRO A N 1
ATOM 3759 C CA . PRO A 1 476 ? -21.648 -14.168 -11.388 1.00 69.25 476 PRO A CA 1
ATOM 3760 C C . PRO A 1 476 ? -21.209 -15.617 -11.609 1.00 69.25 476 PRO A C 1
ATOM 3762 O O . PRO A 1 476 ? -21.392 -16.439 -10.708 1.00 69.25 476 PRO A O 1
ATOM 3765 N N . ALA A 1 477 ? -20.632 -15.911 -12.776 1.00 68.69 477 ALA A N 1
ATOM 3766 C CA . ALA A 1 477 ? -19.968 -17.188 -12.989 1.00 68.69 477 ALA A CA 1
ATOM 3767 C C . ALA A 1 477 ? -18.890 -17.366 -11.910 1.00 68.69 477 ALA A C 1
ATOM 3769 O O . ALA A 1 477 ? -18.193 -16.409 -11.539 1.00 68.69 477 ALA A O 1
ATOM 3770 N N . GLU A 1 478 ? -18.810 -18.555 -11.325 1.00 68.25 478 GLU A N 1
ATOM 3771 C CA . GLU A 1 478 ? -17.777 -18.840 -10.340 1.00 68.25 478 GLU A CA 1
ATOM 3772 C C . GLU A 1 478 ? -16.432 -18.873 -11.073 1.00 68.25 478 GLU A C 1
ATOM 3774 O O . GLU A 1 478 ? -16.337 -19.425 -12.158 1.00 68.25 478 GLU A O 1
ATOM 3779 N N . HIS A 1 479 ? -15.402 -18.221 -10.536 1.00 74.19 479 HIS A N 1
ATOM 3780 C CA . HIS A 1 479 ? -14.066 -18.232 -11.131 1.00 74.19 479 HIS A CA 1
ATOM 3781 C C . HIS A 1 479 ? -13.061 -18.675 -10.078 1.00 74.19 479 HIS A C 1
ATOM 3783 O O . HIS A 1 479 ? -13.181 -18.312 -8.904 1.00 74.19 479 HIS A O 1
ATOM 3789 N N . CYS A 1 480 ? -12.042 -19.418 -10.498 1.00 71.12 480 CYS A N 1
ATOM 3790 C CA . CYS A 1 480 ? -10.926 -19.755 -9.630 1.00 71.12 480 CYS A CA 1
ATOM 3791 C C . CYS A 1 480 ? -10.161 -18.478 -9.258 1.00 71.12 480 CYS A C 1
ATOM 3793 O O . CYS A 1 480 ? -9.689 -17.756 -10.133 1.00 71.12 480 CYS A O 1
ATOM 3795 N N . VAL A 1 481 ? -9.983 -18.201 -7.964 1.00 68.06 481 VAL A N 1
ATOM 3796 C CA . VAL A 1 481 ? -9.238 -17.012 -7.499 1.00 68.06 481 VAL A CA 1
ATOM 3797 C C . VAL A 1 481 ? -7.762 -17.022 -7.912 1.00 68.06 481 VAL A C 1
ATOM 3799 O O . VAL A 1 481 ? -7.144 -15.962 -7.979 1.00 68.06 481 VAL A O 1
ATOM 3802 N N . HIS A 1 482 ? -7.209 -18.199 -8.218 1.00 70.00 482 HIS A N 1
ATOM 3803 C CA . HIS A 1 482 ? -5.808 -18.372 -8.596 1.00 70.00 482 HIS A CA 1
ATOM 3804 C C . HIS A 1 482 ? -5.602 -18.308 -10.113 1.00 70.00 482 HIS A C 1
ATOM 3806 O O . HIS A 1 482 ? -4.868 -17.447 -10.592 1.00 70.00 482 HIS A O 1
ATOM 3812 N N . CYS A 1 483 ? -6.262 -19.175 -10.888 1.00 72.50 483 CYS A N 1
ATOM 3813 C CA . CYS A 1 483 ? -6.058 -19.237 -12.342 1.00 72.50 483 CYS A CA 1
ATOM 3814 C C . CYS A 1 483 ? -7.070 -18.414 -13.155 1.00 72.50 483 CYS A C 1
ATOM 3816 O O . CYS A 1 483 ? -6.918 -18.295 -14.367 1.00 72.50 483 CYS A O 1
ATOM 3818 N N . LYS A 1 484 ? -8.098 -17.845 -12.508 1.00 71.81 484 LYS A N 1
ATOM 3819 C CA . LYS A 1 484 ? -9.189 -17.071 -13.129 1.00 71.81 484 LYS A CA 1
ATOM 3820 C C . LYS A 1 484 ? -10.041 -17.839 -14.146 1.00 71.81 484 LYS A C 1
ATOM 3822 O O . LYS A 1 484 ? -10.863 -17.217 -14.809 1.00 71.81 484 LYS A O 1
ATOM 3827 N N . ALA A 1 485 ? -9.885 -19.159 -14.259 1.00 72.12 485 ALA A N 1
ATOM 3828 C CA . ALA A 1 485 ? -10.752 -19.986 -15.091 1.00 72.12 485 ALA A CA 1
ATOM 3829 C C . ALA A 1 485 ? -12.183 -20.002 -14.540 1.00 72.12 485 ALA A C 1
ATOM 3831 O O . ALA A 1 485 ? -12.382 -19.989 -13.321 1.00 72.12 485 ALA A O 1
ATOM 3832 N N . GLU A 1 486 ? -13.159 -20.047 -15.444 1.00 73.62 486 GLU A N 1
ATOM 3833 C CA . GLU A 1 486 ? -14.567 -20.238 -15.110 1.00 73.62 486 GLU A CA 1
ATOM 3834 C C . GLU A 1 486 ? -14.757 -21.640 -14.510 1.00 73.62 486 GLU A C 1
ATOM 3836 O O . GLU A 1 486 ? -14.333 -22.652 -15.073 1.00 73.62 486 GLU A O 1
ATOM 3841 N N . LEU A 1 487 ? -15.331 -21.690 -13.315 1.00 69.75 487 LEU A N 1
ATOM 3842 C CA . LEU A 1 487 ? -15.621 -22.911 -12.587 1.00 69.75 487 LEU A CA 1
ATOM 3843 C C . LEU A 1 487 ? -16.970 -23.432 -13.078 1.00 69.75 487 LEU A C 1
ATOM 3845 O O . LEU A 1 487 ? -18.012 -22.814 -12.859 1.00 69.75 487 LEU A O 1
ATOM 3849 N N . VAL A 1 488 ? -16.939 -24.576 -13.754 1.00 66.00 488 VAL A N 1
ATOM 3850 C CA . VAL A 1 488 ? -18.150 -25.319 -14.113 1.00 66.00 488 VAL A CA 1
ATOM 3851 C C . VAL A 1 488 ? -18.757 -25.914 -12.834 1.00 66.00 488 VAL A C 1
ATOM 3853 O O . VAL A 1 488 ? -18.023 -26.270 -11.912 1.00 66.00 488 VAL A O 1
ATOM 3856 N N . ASN A 1 489 ? -20.088 -26.020 -12.773 1.00 55.22 489 ASN A N 1
ATOM 3857 C CA . ASN A 1 489 ? -20.886 -26.316 -11.568 1.00 55.22 489 ASN A CA 1
ATOM 3858 C C . ASN A 1 489 ? -20.614 -27.670 -10.861 1.00 55.22 489 ASN A C 1
ATOM 3860 O O . ASN A 1 489 ? -21.263 -27.959 -9.858 1.00 55.22 489 ASN A O 1
ATOM 3864 N N . ASP A 1 490 ? -19.645 -28.471 -11.312 1.00 56.59 490 ASP A N 1
ATOM 3865 C CA . ASP A 1 490 ? -19.520 -29.890 -10.946 1.00 56.59 490 ASP A CA 1
ATOM 3866 C C . ASP A 1 490 ? -18.300 -30.194 -10.046 1.00 56.59 490 ASP A C 1
ATOM 3868 O O . ASP A 1 490 ? -17.844 -31.328 -9.919 1.00 56.59 490 ASP A O 1
ATOM 3872 N N . GLY A 1 491 ? -17.794 -29.176 -9.346 1.00 56.25 491 GLY A N 1
ATOM 3873 C CA . GLY A 1 491 ? -17.135 -29.363 -8.047 1.00 56.25 491 GLY A CA 1
ATOM 3874 C C . GLY A 1 491 ? -15.671 -29.812 -8.026 1.00 56.25 491 GLY A C 1
ATOM 3875 O O . GLY A 1 491 ? -15.111 -29.898 -6.935 1.00 56.25 491 GLY A O 1
ATOM 3876 N N . VAL A 1 492 ? -15.000 -30.034 -9.161 1.00 57.97 492 VAL A N 1
ATOM 3877 C CA . VAL A 1 492 ? -13.552 -30.326 -9.157 1.00 57.97 492 VAL A CA 1
ATOM 3878 C C . VAL A 1 492 ? -12.819 -29.468 -10.183 1.00 57.97 492 VAL A C 1
ATOM 3880 O O . VAL A 1 492 ? -12.775 -29.776 -11.370 1.00 57.97 492 VAL A O 1
ATOM 3883 N N . HIS A 1 493 ? -12.209 -28.381 -9.710 1.00 74.00 493 HIS A N 1
ATOM 3884 C CA . HIS A 1 493 ? -11.290 -27.569 -10.502 1.00 74.00 493 HIS A CA 1
ATOM 3885 C C . HIS A 1 493 ? -9.844 -27.883 -10.120 1.00 74.00 493 HIS A C 1
ATOM 3887 O O . HIS A 1 493 ? -9.407 -27.588 -9.008 1.00 74.00 493 HIS A O 1
ATOM 3893 N N . GLN A 1 494 ? -9.089 -28.453 -11.057 1.00 72.19 494 GLN A N 1
ATOM 3894 C CA . GLN A 1 494 ? -7.648 -28.632 -10.910 1.00 72.19 494 GLN A CA 1
ATOM 3895 C C . GLN A 1 494 ? -6.938 -27.348 -11.360 1.00 72.19 494 GLN A C 1
ATOM 3897 O O . GLN A 1 494 ? -6.855 -27.037 -12.548 1.00 72.19 494 GLN A O 1
ATOM 3902 N N . CYS A 1 495 ? -6.477 -26.562 -10.387 1.00 73.06 495 CYS A N 1
ATOM 3903 C CA . CYS A 1 495 ? -5.805 -25.291 -10.630 1.00 73.06 495 CYS A CA 1
ATOM 3904 C C . CYS A 1 495 ? -4.333 -25.520 -10.997 1.00 73.06 495 CYS A C 1
ATOM 3906 O O . CYS A 1 495 ? -3.483 -25.646 -10.117 1.00 73.06 495 CYS A O 1
ATOM 3908 N N . PHE A 1 496 ? -4.026 -25.548 -12.293 1.00 74.31 496 PHE A N 1
ATOM 3909 C CA . PHE A 1 496 ? -2.653 -25.661 -12.793 1.00 74.31 496 PHE A CA 1
ATOM 3910 C C . PHE A 1 496 ? -1.993 -24.287 -13.000 1.00 74.31 496 PHE A C 1
ATOM 3912 O O . PHE A 1 496 ? -2.668 -23.300 -13.322 1.00 74.31 496 PHE A O 1
ATOM 3919 N N . ILE A 1 497 ? -0.659 -24.237 -12.856 1.00 74.31 497 ILE A N 1
ATOM 3920 C CA . ILE A 1 497 ? 0.163 -23.100 -13.303 1.00 74.31 497 ILE A CA 1
ATOM 3921 C C . ILE A 1 497 ? -0.098 -22.901 -14.797 1.00 74.31 497 ILE A C 1
ATOM 3923 O O . ILE A 1 497 ? -0.030 -23.850 -15.576 1.00 74.31 497 ILE A O 1
ATOM 3927 N N . GLN A 1 498 ? -0.435 -21.674 -15.191 1.00 64.44 498 GLN A N 1
ATOM 3928 C CA . GLN A 1 498 ? -0.719 -21.378 -16.590 1.00 64.44 498 GLN A CA 1
ATOM 3929 C C . GLN A 1 498 ? 0.581 -21.442 -17.402 1.00 64.44 498 GLN A C 1
ATOM 3931 O O . GLN A 1 498 ? 1.563 -20.812 -16.999 1.00 64.44 498 GLN A O 1
ATOM 3936 N N . PRO A 1 499 ? 0.611 -22.169 -18.533 1.00 66.06 499 PRO A N 1
ATOM 3937 C CA . PRO A 1 499 ? 1.762 -22.145 -19.419 1.00 66.06 499 PRO A CA 1
ATOM 3938 C C . PRO A 1 499 ? 1.986 -20.722 -19.937 1.00 66.06 499 PRO A C 1
ATOM 3940 O O . PRO A 1 499 ? 1.035 -19.983 -20.218 1.00 66.06 499 PRO A O 1
ATOM 3943 N N . ILE A 1 500 ? 3.258 -20.336 -20.058 1.00 72.44 500 ILE A N 1
ATOM 3944 C CA . ILE A 1 500 ? 3.638 -19.086 -20.716 1.00 72.44 500 ILE A CA 1
ATOM 3945 C C . ILE A 1 500 ? 3.070 -19.146 -22.134 1.00 72.44 500 ILE A C 1
ATOM 3947 O O . ILE A 1 500 ? 3.259 -20.139 -22.838 1.00 72.44 500 ILE A O 1
ATOM 3951 N N . LYS A 1 501 ? 2.344 -18.103 -22.546 1.00 74.75 501 LYS A N 1
ATOM 3952 C CA . LYS A 1 501 ? 1.846 -18.006 -23.920 1.00 74.75 501 LYS A CA 1
ATOM 3953 C C . LYS A 1 501 ? 3.045 -18.031 -24.866 1.00 74.75 501 LYS A C 1
ATOM 3955 O O . LYS A 1 501 ? 3.853 -17.108 -24.841 1.00 74.75 501 LYS A O 1
ATOM 3960 N N . THR A 1 502 ? 3.161 -19.082 -25.668 1.00 64.00 502 THR A N 1
ATOM 3961 C CA . THR A 1 502 ? 4.190 -19.188 -26.699 1.00 64.00 502 THR A CA 1
ATOM 3962 C C . THR A 1 502 ? 3.816 -18.309 -27.887 1.00 64.00 502 THR A C 1
ATOM 3964 O O . THR A 1 502 ? 2.662 -18.284 -28.321 1.00 64.00 502 THR A O 1
ATOM 3967 N N . GLU A 1 503 ? 4.785 -17.561 -28.408 1.00 69.12 503 GLU A N 1
ATOM 3968 C CA . GLU A 1 503 ? 4.628 -16.864 -29.685 1.00 69.12 503 GLU A CA 1
ATOM 3969 C C . GLU A 1 503 ? 4.785 -17.864 -30.846 1.00 69.12 503 GLU A C 1
ATOM 3971 O O . GLU A 1 503 ? 5.513 -18.853 -30.705 1.00 69.12 503 GLU A O 1
ATOM 3976 N N . PRO A 1 504 ? 4.101 -17.658 -31.987 1.00 72.81 504 PRO A N 1
ATOM 3977 C CA . PRO A 1 504 ? 4.302 -18.496 -33.163 1.00 72.81 504 PRO A CA 1
ATOM 3978 C C . PRO A 1 504 ? 5.751 -18.376 -33.679 1.00 72.81 504 PRO A C 1
ATOM 3980 O O . PRO A 1 504 ? 6.342 -17.296 -33.585 1.00 72.81 504 PRO A O 1
ATOM 3983 N N . PRO A 1 505 ? 6.330 -19.455 -34.241 1.00 70.50 505 PRO A N 1
ATOM 3984 C CA . PRO A 1 505 ? 7.672 -19.421 -34.818 1.00 70.50 505 PRO A CA 1
ATOM 3985 C C . PRO A 1 505 ? 7.766 -18.387 -35.954 1.00 70.50 505 PRO A C 1
ATOM 3987 O O . PRO A 1 505 ? 6.798 -18.153 -36.678 1.00 70.50 505 PRO A O 1
ATOM 3990 N N . SER A 1 506 ? 8.933 -17.753 -36.087 1.00 81.00 506 SER A N 1
ATOM 3991 C CA . SER A 1 506 ? 9.203 -16.679 -37.050 1.00 81.00 506 SER A CA 1
ATOM 3992 C C . SER A 1 506 ? 10.392 -17.043 -37.933 1.00 81.00 506 SER A C 1
ATOM 3994 O O . SER A 1 506 ? 11.406 -17.495 -37.421 1.00 81.00 506 SER A O 1
ATOM 3996 N N . ASP A 1 507 ? 10.319 -16.749 -39.229 1.00 87.19 507 ASP A N 1
ATOM 3997 C CA . ASP A 1 507 ? 11.423 -16.979 -40.178 1.00 87.19 507 ASP A CA 1
ATOM 3998 C C . ASP A 1 507 ? 12.330 -15.740 -40.325 1.00 87.19 507 ASP A C 1
ATOM 4000 O O . ASP A 1 507 ? 13.139 -15.629 -41.247 1.00 87.19 507 ASP A O 1
ATOM 4004 N N . LYS A 1 508 ? 12.154 -14.732 -39.465 1.00 93.44 508 LYS A N 1
ATOM 4005 C CA . LYS A 1 508 ? 12.844 -13.439 -39.569 1.00 93.44 508 LYS A CA 1
ATOM 4006 C C . LYS A 1 508 ? 14.179 -13.447 -38.827 1.00 93.44 508 LYS A C 1
ATOM 4008 O O . LYS A 1 508 ? 14.345 -12.715 -37.850 1.00 93.44 508 LYS A O 1
ATOM 4013 N N . TYR A 1 509 ? 15.119 -14.265 -39.296 1.00 93.50 509 TYR A N 1
ATOM 4014 C CA . TYR A 1 509 ? 16.477 -14.337 -38.751 1.00 93.50 509 TYR A CA 1
ATOM 4015 C C . TYR A 1 509 ? 17.542 -14.026 -39.804 1.00 93.50 509 TYR A C 1
ATOM 4017 O O . TYR A 1 509 ? 17.397 -14.399 -40.970 1.00 93.50 509 TYR A O 1
ATOM 4025 N N . ILE A 1 510 ? 18.597 -13.342 -39.366 1.00 95.06 510 ILE A N 1
ATOM 4026 C CA . ILE A 1 510 ? 19.856 -13.135 -40.088 1.00 95.06 510 ILE A CA 1
ATOM 4027 C C . ILE A 1 510 ? 20.955 -13.711 -39.200 1.00 95.06 510 ILE A C 1
ATOM 4029 O O . ILE A 1 510 ? 21.115 -13.275 -38.064 1.00 95.06 510 ILE A O 1
ATOM 4033 N N . TYR A 1 511 ? 21.690 -14.689 -39.697 1.00 93.00 511 TYR A N 1
ATOM 4034 C CA . TYR A 1 511 ? 22.871 -15.231 -39.039 1.00 93.00 511 TYR A CA 1
ATOM 4035 C C . TYR A 1 511 ? 24.099 -14.575 -39.650 1.00 93.00 511 TYR A C 1
ATOM 4037 O O . TYR A 1 511 ? 24.119 -14.393 -40.863 1.00 93.00 511 TYR A O 1
ATOM 4045 N N . TYR A 1 512 ? 25.086 -14.196 -38.847 1.00 93.88 512 TYR A N 1
ATOM 4046 C CA . TYR A 1 512 ? 26.303 -13.551 -39.344 1.00 93.88 512 TYR A CA 1
ATOM 4047 C C . TYR A 1 512 ? 27.528 -13.947 -38.519 1.00 93.88 512 TYR A C 1
ATOM 4049 O O . TYR A 1 512 ? 27.382 -14.399 -37.383 1.00 93.88 512 TYR A O 1
ATOM 4057 N N . ASP A 1 513 ? 28.707 -13.778 -39.110 1.00 89.44 513 ASP A N 1
ATOM 4058 C CA . ASP A 1 513 ? 30.011 -14.039 -38.493 1.00 89.44 513 ASP A CA 1
ATOM 4059 C C . ASP A 1 513 ? 31.051 -13.080 -39.092 1.00 89.44 513 ASP A C 1
ATOM 4061 O O . ASP A 1 513 ? 31.027 -12.820 -40.306 1.00 89.44 513 ASP A O 1
ATOM 4065 N N . PHE A 1 514 ? 31.933 -12.538 -38.253 1.00 88.75 514 PHE A N 1
ATOM 4066 C CA . PHE A 1 514 ? 33.045 -11.691 -38.686 1.00 88.75 514 PHE A CA 1
ATOM 4067 C C . PHE A 1 514 ? 34.374 -12.428 -38.593 1.00 88.75 514 PHE A C 1
ATOM 4069 O O . PHE A 1 514 ? 34.673 -13.064 -37.587 1.00 88.75 514 PHE A O 1
ATOM 4076 N N . GLU A 1 515 ? 35.231 -12.196 -39.581 1.00 87.44 515 GLU A N 1
ATOM 4077 C CA . GLU A 1 515 ? 36.663 -12.418 -39.422 1.00 87.44 515 GLU A CA 1
ATOM 4078 C C . GLU A 1 515 ? 37.359 -11.079 -39.187 1.00 87.44 515 GLU A C 1
ATOM 4080 O O . GLU A 1 515 ? 37.019 -10.049 -39.785 1.00 87.44 515 GLU A O 1
ATOM 4085 N N . THR A 1 516 ? 38.338 -11.096 -38.285 1.00 85.69 516 THR A N 1
ATOM 4086 C CA . THR A 1 516 ? 39.059 -9.891 -37.867 1.00 85.69 516 THR A CA 1
ATOM 4087 C C . THR A 1 516 ? 40.558 -10.068 -37.978 1.00 85.69 516 THR A C 1
ATOM 4089 O O . THR A 1 516 ? 41.082 -11.135 -37.644 1.00 85.69 516 THR A O 1
ATOM 4092 N N . GLN A 1 517 ? 41.242 -8.990 -38.336 1.00 83.31 517 GLN A N 1
ATOM 4093 C CA . GLN A 1 517 ? 42.677 -8.831 -38.136 1.00 83.31 517 GLN A CA 1
ATOM 4094 C C . GLN A 1 517 ? 42.920 -8.206 -36.761 1.00 83.31 517 GLN A C 1
ATOM 4096 O O . GLN A 1 517 ? 42.128 -7.381 -36.297 1.00 83.31 517 GLN A O 1
ATOM 4101 N N . HIS A 1 518 ? 44.007 -8.604 -36.103 1.00 77.88 518 HIS A N 1
ATOM 4102 C CA . HIS A 1 518 ? 44.416 -8.037 -34.820 1.00 77.88 518 HIS A CA 1
ATOM 4103 C C . HIS A 1 518 ? 45.675 -7.186 -35.005 1.00 77.88 518 HIS A C 1
ATOM 4105 O O . HIS A 1 518 ? 46.777 -7.720 -35.151 1.00 77.88 518 HIS A O 1
ATOM 4111 N N . THR A 1 519 ? 45.500 -5.865 -34.970 1.00 69.88 519 THR A N 1
ATOM 4112 C CA . THR A 1 519 ? 46.563 -4.873 -35.185 1.00 69.88 519 THR A CA 1
ATOM 4113 C C . THR A 1 519 ? 46.562 -3.889 -34.017 1.00 69.88 519 THR A C 1
ATOM 4115 O O . THR A 1 519 ? 45.503 -3.413 -33.615 1.00 69.88 519 THR A O 1
ATOM 4118 N N . ASP A 1 520 ? 47.732 -3.620 -33.430 1.00 69.50 520 ASP A N 1
ATOM 4119 C CA . ASP A 1 520 ? 47.925 -2.661 -32.326 1.00 69.50 520 ASP A CA 1
ATOM 4120 C C . ASP A 1 520 ? 46.984 -2.849 -31.117 1.00 69.50 520 ASP A C 1
ATOM 4122 O O . ASP A 1 520 ? 46.503 -1.890 -30.516 1.00 69.50 520 ASP A O 1
ATOM 4126 N N . GLY A 1 521 ? 46.702 -4.103 -30.748 1.00 71.69 521 GLY A N 1
ATOM 4127 C CA . GLY A 1 521 ? 45.818 -4.421 -29.619 1.00 71.69 521 GLY A CA 1
ATOM 4128 C C . GLY A 1 521 ? 44.324 -4.273 -29.926 1.00 71.69 521 GLY A C 1
ATOM 4129 O O . GLY A 1 521 ? 43.508 -4.303 -29.004 1.00 71.69 521 GLY A O 1
ATOM 4130 N N . LYS A 1 522 ? 43.950 -4.100 -31.202 1.00 76.81 522 LYS A N 1
ATOM 4131 C CA . LYS A 1 522 ? 42.568 -3.909 -31.649 1.00 76.81 522 LYS A CA 1
ATOM 4132 C C . LYS A 1 522 ? 42.165 -4.918 -32.723 1.00 76.81 522 LYS A C 1
ATOM 4134 O O . LYS A 1 522 ? 42.905 -5.176 -33.668 1.00 76.81 522 LYS A O 1
ATOM 4139 N N . HIS A 1 523 ? 40.950 -5.449 -32.597 1.00 81.00 523 HIS A N 1
ATOM 4140 C CA . HIS A 1 523 ? 40.309 -6.248 -33.639 1.00 81.00 523 HIS A CA 1
ATOM 4141 C C . HIS A 1 523 ? 39.626 -5.341 -34.668 1.00 81.00 523 HIS A C 1
ATOM 4143 O O . HIS A 1 523 ? 38.800 -4.500 -34.310 1.00 81.00 523 HIS A O 1
ATOM 4149 N N . VAL A 1 524 ? 39.953 -5.526 -35.945 1.00 84.44 524 VAL A N 1
ATOM 4150 C CA . VAL A 1 524 ? 39.329 -4.827 -37.076 1.00 84.44 524 VAL A CA 1
ATOM 4151 C C . VAL A 1 524 ? 38.745 -5.870 -38.018 1.00 84.44 524 VAL A C 1
ATOM 4153 O O . VAL A 1 524 ? 39.469 -6.741 -38.493 1.00 84.44 524 VAL A O 1
ATOM 4156 N N . ALA A 1 525 ? 37.436 -5.807 -38.275 1.00 87.69 525 ALA A N 1
ATOM 4157 C CA . ALA A 1 525 ? 36.793 -6.730 -39.205 1.00 87.69 525 ALA A CA 1
ATOM 4158 C C . ALA A 1 525 ? 37.278 -6.474 -40.636 1.00 87.69 525 ALA A C 1
ATOM 4160 O O . ALA A 1 525 ? 37.234 -5.341 -41.119 1.00 87.69 525 ALA A O 1
ATOM 4161 N N . ASN A 1 526 ? 37.727 -7.536 -41.299 1.00 87.81 526 ASN A N 1
ATOM 4162 C CA . ASN A 1 526 ? 38.184 -7.502 -42.687 1.00 87.81 526 ASN A CA 1
ATOM 4163 C C . ASN A 1 526 ? 37.378 -8.437 -43.597 1.00 87.81 526 ASN A C 1
ATOM 4165 O O . ASN A 1 526 ? 37.525 -8.385 -44.818 1.00 87.81 526 ASN A O 1
ATOM 4169 N N . PHE A 1 527 ? 36.513 -9.271 -43.022 1.00 90.06 527 PHE A N 1
ATOM 4170 C CA . PHE A 1 527 ? 35.559 -10.074 -43.769 1.00 90.06 527 PHE A CA 1
ATOM 4171 C C . PHE A 1 527 ? 34.296 -10.320 -42.943 1.00 90.06 527 PHE A C 1
ATOM 4173 O O . PHE A 1 527 ? 34.344 -10.449 -41.720 1.00 90.06 527 PHE A O 1
ATOM 4180 N N . VAL A 1 528 ? 33.155 -10.397 -43.622 1.00 92.31 528 VAL A N 1
ATOM 4181 C CA . VAL A 1 528 ? 31.873 -10.770 -43.023 1.00 92.31 528 VAL A CA 1
ATOM 4182 C C . VAL A 1 528 ? 31.139 -11.749 -43.919 1.00 92.31 528 VAL A C 1
ATOM 4184 O O . VAL A 1 528 ? 31.108 -11.582 -45.142 1.00 92.31 528 VAL A O 1
ATOM 4187 N N . CYS A 1 529 ? 30.481 -12.723 -43.300 1.00 91.81 529 CYS A N 1
ATOM 4188 C CA . CYS A 1 529 ? 29.478 -13.551 -43.951 1.00 91.81 529 CYS A CA 1
ATOM 4189 C C . CYS A 1 529 ? 28.145 -13.461 -43.202 1.00 91.81 529 CYS A C 1
ATOM 4191 O O . CYS A 1 529 ? 28.106 -13.300 -41.982 1.00 91.81 529 CYS A O 1
ATOM 4193 N N . ALA A 1 530 ? 27.041 -13.532 -43.939 1.00 93.62 530 ALA A N 1
ATOM 4194 C CA . ALA A 1 530 ? 25.703 -13.573 -43.379 1.00 93.62 530 ALA A CA 1
ATOM 4195 C C . ALA A 1 530 ? 24.768 -14.441 -44.223 1.00 93.62 530 ALA A C 1
ATOM 4197 O O . ALA A 1 530 ? 24.893 -14.504 -45.444 1.00 93.62 530 ALA A O 1
ATOM 4198 N N . ILE A 1 531 ? 23.803 -15.086 -43.574 1.00 92.38 531 ILE A N 1
ATOM 4199 C CA . ILE A 1 531 ? 22.759 -15.880 -44.219 1.00 92.38 531 ILE A CA 1
ATOM 4200 C C . ILE A 1 531 ? 21.417 -15.636 -43.529 1.00 92.38 531 ILE A C 1
ATOM 4202 O O . ILE A 1 531 ? 21.316 -15.629 -42.302 1.00 92.38 531 ILE A O 1
ATOM 4206 N N . THR A 1 532 ? 20.352 -15.420 -44.294 1.00 93.56 532 THR A N 1
ATOM 4207 C CA . THR A 1 532 ? 19.000 -15.342 -43.719 1.00 93.56 532 THR A CA 1
ATOM 4208 C C . THR A 1 532 ? 18.436 -16.737 -43.462 1.00 93.56 532 THR A C 1
ATOM 4210 O O . THR A 1 532 ? 18.844 -17.709 -44.091 1.00 93.56 532 THR A O 1
ATOM 4213 N N . PHE A 1 533 ? 17.415 -16.857 -42.610 1.00 87.94 533 PHE A N 1
ATOM 4214 C CA . PHE A 1 533 ? 16.708 -18.135 -42.402 1.00 87.94 533 PHE A CA 1
ATOM 4215 C C . PHE A 1 533 ? 16.190 -18.771 -43.708 1.00 87.94 533 PHE A C 1
ATOM 4217 O O . PHE A 1 533 ? 16.031 -19.984 -43.800 1.00 87.94 533 PHE A O 1
ATOM 4224 N N . LYS A 1 534 ? 15.930 -17.950 -44.733 1.00 88.25 534 LYS A N 1
ATOM 4225 C CA . LYS A 1 534 ? 15.444 -18.389 -46.048 1.00 88.25 534 LYS A CA 1
ATOM 4226 C C . LYS A 1 534 ? 16.563 -18.783 -47.021 1.00 88.25 534 LYS A C 1
ATOM 4228 O O . LYS A 1 534 ? 16.253 -19.135 -48.155 1.00 88.25 534 LYS A O 1
ATOM 4233 N N . GLY A 1 535 ? 17.826 -18.714 -46.600 1.00 88.00 535 GLY A N 1
ATOM 4234 C CA . GLY A 1 535 ? 18.986 -19.072 -47.416 1.00 88.00 535 GLY A CA 1
ATOM 4235 C C . GLY A 1 535 ? 19.514 -17.953 -48.318 1.00 88.00 535 GLY A C 1
ATOM 4236 O O . GLY A 1 535 ? 20.222 -18.239 -49.274 1.00 88.00 535 GLY A O 1
ATOM 4237 N N . GLU A 1 536 ? 19.171 -16.684 -48.061 1.00 91.50 536 GLU A N 1
ATOM 4238 C CA . GLU A 1 536 ? 19.824 -15.559 -48.756 1.00 91.50 536 GLU A CA 1
ATOM 4239 C C . GLU A 1 536 ? 21.201 -15.311 -48.134 1.00 91.50 536 GLU A C 1
ATOM 4241 O O . GLU A 1 536 ? 21.271 -14.869 -46.988 1.00 91.50 536 GLU A O 1
ATOM 4246 N N . GLU A 1 537 ? 22.261 -15.600 -48.888 1.00 93.19 537 GLU A N 1
ATOM 4247 C CA . GLU A 1 537 ? 23.659 -15.430 -48.481 1.00 93.19 537 GLU A CA 1
ATOM 4248 C C . GLU A 1 537 ? 24.213 -14.047 -48.863 1.00 93.19 537 GLU A C 1
ATOM 4250 O O . GLU A 1 537 ? 23.829 -13.445 -49.870 1.00 93.19 537 GLU A O 1
ATOM 4255 N N . PHE A 1 538 ? 25.136 -13.541 -48.050 1.00 94.19 538 PHE A N 1
ATOM 4256 C CA . PHE A 1 538 ? 25.849 -12.285 -48.251 1.00 94.19 538 PHE A CA 1
ATOM 4257 C C . PHE A 1 538 ? 27.280 -12.401 -47.724 1.00 94.19 538 PHE A C 1
ATOM 4259 O O . PHE A 1 538 ? 27.500 -12.900 -46.623 1.00 94.19 538 PHE A O 1
ATOM 4266 N N . THR A 1 539 ? 28.245 -11.881 -48.478 1.00 93.81 539 THR A N 1
ATOM 4267 C CA . THR A 1 539 ? 29.648 -11.793 -48.060 1.00 93.81 539 THR A CA 1
ATOM 4268 C C . THR A 1 539 ? 30.246 -10.465 -48.495 1.00 93.81 539 THR A C 1
ATOM 4270 O O . THR A 1 539 ? 29.969 -10.018 -49.610 1.00 93.81 539 THR A O 1
ATOM 4273 N N . ALA A 1 540 ? 31.102 -9.873 -47.667 1.00 92.00 540 ALA A N 1
ATOM 4274 C CA . ALA A 1 540 ? 31.897 -8.702 -48.034 1.00 92.00 540 ALA A CA 1
ATOM 4275 C C . ALA A 1 540 ? 33.308 -8.807 -47.442 1.00 92.00 540 ALA A C 1
ATOM 4277 O O . ALA A 1 540 ? 33.472 -9.243 -46.303 1.00 92.00 540 ALA A O 1
ATOM 4278 N N . ALA A 1 541 ? 34.311 -8.402 -48.221 1.00 88.56 541 ALA A N 1
ATOM 4279 C CA . ALA A 1 541 ? 35.719 -8.357 -47.832 1.00 88.56 541 ALA A CA 1
ATOM 4280 C C . ALA A 1 541 ? 36.213 -6.904 -47.814 1.00 88.56 541 ALA A C 1
ATOM 4282 O O . ALA A 1 541 ? 35.687 -6.077 -48.556 1.00 88.56 541 ALA A O 1
ATOM 4283 N N . GLY A 1 542 ? 37.230 -6.619 -47.003 1.00 85.81 542 GLY A N 1
ATOM 4284 C CA . GLY A 1 542 ? 37.801 -5.285 -46.824 1.00 85.81 542 GLY A CA 1
ATOM 4285 C C . GLY A 1 542 ? 37.401 -4.625 -45.502 1.00 85.81 542 GLY A C 1
ATOM 4286 O O . GLY A 1 542 ? 36.553 -5.116 -44.755 1.00 85.81 542 GLY A O 1
ATOM 4287 N N . THR A 1 543 ? 38.027 -3.488 -45.199 1.00 81.12 543 THR A N 1
ATOM 4288 C CA . THR A 1 543 ? 37.804 -2.729 -43.953 1.00 81.12 543 THR A CA 1
ATOM 4289 C C . THR A 1 543 ? 36.434 -2.043 -43.892 1.00 81.12 543 THR A C 1
ATOM 4291 O O . THR A 1 543 ? 35.995 -1.621 -42.822 1.00 81.12 543 THR A O 1
ATOM 4294 N N . ASP A 1 544 ? 35.725 -1.963 -45.018 1.00 88.50 544 ASP A N 1
ATOM 4295 C CA . ASP A 1 544 ? 34.359 -1.455 -45.148 1.00 88.50 544 ASP A CA 1
ATOM 4296 C C . ASP A 1 544 ? 33.293 -2.570 -45.112 1.00 88.50 544 ASP A C 1
ATOM 4298 O O . ASP A 1 544 ? 32.103 -2.292 -45.267 1.00 88.50 544 ASP A O 1
ATOM 4302 N N . CYS A 1 545 ? 33.675 -3.828 -44.854 1.00 91.31 545 CYS A N 1
ATOM 4303 C CA . CYS A 1 545 ? 32.752 -4.968 -44.852 1.00 91.31 545 CYS A CA 1
ATOM 4304 C C . CYS A 1 545 ? 31.540 -4.776 -43.915 1.00 91.31 545 CYS A C 1
ATOM 4306 O O . CYS A 1 545 ? 30.414 -5.142 -44.267 1.00 91.31 545 CYS A O 1
ATOM 4308 N N . ILE A 1 546 ? 31.736 -4.135 -42.755 1.00 91.31 546 ILE A N 1
ATOM 4309 C CA . ILE A 1 546 ? 30.662 -3.829 -41.795 1.00 91.31 546 ILE A CA 1
ATOM 4310 C C . ILE A 1 546 ? 29.652 -2.841 -42.397 1.00 91.31 546 ILE A C 1
ATOM 4312 O O . ILE A 1 546 ? 28.442 -3.012 -42.242 1.00 91.31 546 ILE A O 1
ATOM 4316 N N . ASP A 1 547 ? 30.137 -1.823 -43.113 1.00 92.00 547 ASP A N 1
ATOM 4317 C CA . ASP A 1 547 ? 29.295 -0.811 -43.754 1.00 92.00 547 ASP A CA 1
ATOM 4318 C C . ASP A 1 547 ? 28.404 -1.443 -44.826 1.00 92.00 547 ASP A C 1
ATOM 4320 O O . ASP A 1 547 ? 27.191 -1.209 -44.862 1.00 92.00 547 ASP A O 1
ATOM 4324 N N . GLN A 1 548 ? 28.988 -2.321 -45.644 1.00 94.06 548 GLN A N 1
ATOM 4325 C CA . GLN A 1 548 ? 28.268 -3.055 -46.680 1.00 94.06 548 GLN A CA 1
ATOM 4326 C C . GLN A 1 548 ? 27.197 -3.983 -46.075 1.00 94.06 548 GLN A C 1
ATOM 4328 O O . GLN A 1 548 ? 26.060 -4.010 -46.559 1.00 94.06 548 GLN A O 1
ATOM 4333 N N . LEU A 1 549 ? 27.514 -4.685 -44.978 1.00 95.31 549 LEU A N 1
ATOM 4334 C CA . LEU A 1 549 ? 26.569 -5.540 -44.249 1.00 95.31 549 LEU A CA 1
ATOM 4335 C C . LEU A 1 549 ? 25.374 -4.741 -43.715 1.00 95.31 549 LEU A C 1
ATOM 4337 O O . LEU A 1 549 ? 24.214 -5.109 -43.936 1.00 95.31 549 LEU A O 1
ATOM 4341 N N . VAL A 1 550 ? 25.643 -3.635 -43.016 1.00 93.56 550 VAL A N 1
ATOM 4342 C CA . VAL A 1 550 ? 24.589 -2.799 -42.432 1.00 93.56 550 VAL A CA 1
ATOM 4343 C C . VAL A 1 550 ? 23.731 -2.181 -43.535 1.00 93.56 550 VAL A C 1
ATOM 4345 O O . VAL A 1 550 ? 22.505 -2.230 -43.433 1.00 93.56 550 VAL A O 1
ATOM 4348 N N . LYS A 1 551 ? 24.322 -1.688 -44.630 1.00 92.88 551 LYS A N 1
ATOM 4349 C CA . LYS A 1 551 ? 23.571 -1.177 -45.792 1.00 92.88 551 LYS A CA 1
ATOM 4350 C C . LYS A 1 551 ? 22.669 -2.240 -46.426 1.00 92.88 551 LYS A C 1
ATOM 4352 O O . LYS A 1 551 ? 21.545 -1.924 -46.819 1.00 92.88 551 LYS A O 1
ATOM 4357 N N . LYS A 1 552 ? 23.116 -3.499 -46.497 1.00 94.44 552 LYS A N 1
ATOM 4358 C CA . LYS A 1 552 ? 22.333 -4.611 -47.060 1.00 94.44 552 LYS A CA 1
ATOM 4359 C C . LYS A 1 552 ? 21.118 -4.969 -46.200 1.00 94.44 552 LYS A C 1
ATOM 4361 O O . LYS A 1 552 ? 20.034 -5.173 -46.750 1.00 94.44 552 LYS A O 1
ATOM 4366 N N . PHE A 1 553 ? 21.268 -5.061 -44.879 1.00 94.38 553 PHE A N 1
ATOM 4367 C CA . PHE A 1 553 ? 20.246 -5.663 -44.008 1.00 94.38 553 PHE A CA 1
ATOM 4368 C C . PHE A 1 553 ? 19.517 -4.681 -43.078 1.00 94.38 553 PHE A C 1
ATOM 4370 O O . PHE A 1 553 ? 18.423 -4.988 -42.599 1.00 94.38 553 PHE A O 1
ATOM 4377 N N . ARG A 1 554 ? 20.034 -3.471 -42.845 1.00 92.19 554 ARG A N 1
ATOM 4378 C CA . ARG A 1 554 ? 19.367 -2.436 -42.034 1.00 92.19 554 ARG A CA 1
ATOM 4379 C C . ARG A 1 554 ? 18.474 -1.534 -42.898 1.00 92.19 554 ARG A C 1
ATOM 4381 O O . ARG A 1 554 ? 18.715 -0.340 -43.054 1.00 92.19 554 ARG A O 1
ATOM 4388 N N . GLN A 1 555 ? 17.429 -2.121 -43.477 1.00 92.81 555 GLN A N 1
ATOM 4389 C CA . GLN A 1 555 ? 16.480 -1.440 -44.369 1.00 92.81 555 GLN A CA 1
ATOM 4390 C C . GLN A 1 555 ? 15.037 -1.952 -44.174 1.00 92.81 555 GLN A C 1
ATOM 4392 O O . GLN A 1 555 ? 14.854 -3.024 -43.588 1.00 92.81 555 GLN A O 1
ATOM 4397 N N . PRO A 1 556 ? 13.990 -1.247 -44.669 1.00 92.12 556 PRO A N 1
ATOM 4398 C CA . PRO A 1 556 ? 12.587 -1.597 -44.406 1.00 92.12 556 PRO A CA 1
ATOM 4399 C C . PRO A 1 556 ? 12.201 -3.041 -44.749 1.00 92.12 556 PRO A C 1
ATOM 4401 O O . PRO A 1 556 ? 11.350 -3.621 -44.080 1.00 92.12 556 PRO A O 1
ATOM 4404 N N . HIS A 1 557 ? 12.844 -3.639 -45.758 1.00 93.88 557 HIS A N 1
ATOM 4405 C CA . HIS A 1 557 ? 12.611 -5.030 -46.153 1.00 93.88 557 HIS A CA 1
ATOM 4406 C C . HIS A 1 557 ? 12.843 -6.027 -45.001 1.00 93.88 557 HIS A C 1
ATOM 4408 O O . HIS A 1 557 ? 12.103 -6.998 -44.860 1.00 93.88 557 HIS A O 1
ATOM 4414 N N . TYR A 1 558 ? 13.808 -5.740 -44.125 1.00 93.62 558 TYR A N 1
ATOM 4415 C CA . TYR A 1 558 ? 14.196 -6.590 -42.999 1.00 93.62 558 TYR A CA 1
ATOM 4416 C C . TYR A 1 558 ? 13.621 -6.098 -41.663 1.00 93.62 558 TYR A C 1
ATOM 4418 O O . TYR A 1 558 ? 14.205 -6.301 -40.595 1.00 93.62 558 TYR A O 1
ATOM 4426 N N . GLN A 1 559 ? 12.468 -5.427 -41.677 1.00 92.88 559 GLN A N 1
ATOM 4427 C CA . GLN A 1 559 ? 11.848 -4.945 -40.445 1.00 92.88 559 GLN A CA 1
ATOM 4428 C C . GLN A 1 559 ? 11.414 -6.108 -39.528 1.00 92.88 559 GLN A C 1
ATOM 4430 O O . GLN A 1 559 ? 10.717 -7.043 -39.949 1.00 92.88 559 GLN A O 1
ATOM 4435 N N . ASN A 1 560 ? 11.723 -5.993 -38.234 1.00 93.00 560 ASN A N 1
ATOM 4436 C CA . ASN A 1 560 ? 11.502 -7.007 -37.190 1.00 93.00 560 ASN A CA 1
ATOM 4437 C C . ASN A 1 560 ? 12.370 -8.273 -37.318 1.00 93.00 560 ASN A C 1
ATOM 4439 O O . ASN A 1 560 ? 11.999 -9.317 -36.779 1.00 93.00 560 ASN A O 1
ATOM 4443 N N . TYR A 1 561 ? 13.486 -8.208 -38.046 1.00 94.75 561 TYR A N 1
ATOM 4444 C CA . TYR A 1 561 ? 14.440 -9.315 -38.101 1.00 94.75 561 TYR A CA 1
ATOM 4445 C C . TYR A 1 561 ? 15.323 -9.379 -36.854 1.00 94.75 561 TYR A C 1
ATOM 4447 O O . TYR A 1 561 ? 15.641 -8.363 -36.231 1.00 94.75 561 TYR A O 1
ATOM 4455 N N . THR A 1 562 ? 15.725 -10.596 -36.505 1.00 93.75 562 THR A N 1
ATOM 4456 C CA . THR A 1 562 ? 16.667 -10.878 -35.426 1.00 93.75 562 THR A CA 1
ATOM 4457 C C . THR A 1 562 ? 18.000 -11.325 -36.017 1.00 93.75 562 THR A C 1
ATOM 4459 O O . THR A 1 562 ? 18.075 -12.349 -36.689 1.00 93.75 562 THR A O 1
ATOM 4462 N N . TRP A 1 563 ? 19.043 -10.560 -35.747 1.00 95.00 563 TRP A N 1
ATOM 4463 C CA . TRP A 1 563 ? 20.429 -10.859 -36.045 1.00 95.00 563 TRP A CA 1
ATOM 4464 C C . TRP A 1 563 ? 21.013 -11.764 -34.963 1.00 95.00 563 TRP A C 1
ATOM 4466 O O . TRP A 1 563 ? 20.814 -11.514 -33.770 1.00 95.00 563 TRP A O 1
ATOM 4476 N N . VAL A 1 564 ? 21.717 -12.812 -35.375 1.00 88.75 564 VAL A N 1
ATOM 4477 C CA . VAL A 1 564 ? 22.263 -13.839 -34.489 1.00 88.75 564 VAL A CA 1
ATOM 4478 C C . VAL A 1 564 ? 23.694 -14.164 -34.905 1.00 88.75 564 VAL A C 1
ATOM 4480 O O . VAL A 1 564 ? 23.922 -14.611 -36.024 1.00 88.75 564 VAL A O 1
ATOM 4483 N N . ALA A 1 565 ? 24.633 -14.009 -33.980 1.00 87.31 565 ALA A N 1
ATOM 4484 C CA . ALA A 1 565 ? 25.994 -14.530 -34.102 1.00 87.31 565 ALA A CA 1
ATOM 4485 C C . ALA A 1 565 ? 26.309 -15.442 -32.903 1.00 87.31 565 ALA A C 1
ATOM 4487 O O . ALA A 1 565 ? 25.534 -15.524 -31.937 1.00 87.31 565 ALA A O 1
ATOM 4488 N N . HIS A 1 566 ? 27.400 -16.200 -32.972 1.00 81.44 566 HIS A N 1
ATOM 4489 C CA . HIS A 1 566 ? 27.783 -17.141 -31.920 1.00 81.44 566 HIS A CA 1
ATOM 4490 C C . HIS A 1 566 ? 28.910 -16.579 -31.058 1.00 81.44 566 HIS A C 1
ATOM 4492 O O . HIS A 1 566 ? 29.996 -16.337 -31.559 1.00 81.44 566 HIS A O 1
ATOM 4498 N N . ASN A 1 567 ? 28.653 -16.408 -29.755 1.00 81.44 567 ASN A N 1
ATOM 4499 C CA . ASN A 1 567 ? 29.487 -15.635 -28.824 1.00 81.44 567 ASN A CA 1
ATOM 4500 C C . ASN A 1 567 ? 29.526 -14.127 -29.158 1.00 81.44 567 ASN A C 1
ATOM 4502 O O . ASN A 1 567 ? 30.445 -13.402 -28.770 1.00 81.44 567 ASN A O 1
ATOM 4506 N N . ALA A 1 568 ? 28.460 -13.636 -29.799 1.00 77.75 568 ALA A N 1
ATOM 4507 C CA . ALA A 1 568 ? 28.312 -12.243 -30.210 1.00 77.75 568 ALA A CA 1
ATOM 4508 C C . ALA A 1 568 ? 28.440 -11.270 -29.030 1.00 77.75 568 ALA A C 1
ATOM 4510 O O . ALA A 1 568 ? 28.992 -10.180 -29.171 1.00 77.75 568 ALA A O 1
ATOM 4511 N N . SER A 1 569 ? 27.957 -11.669 -27.846 1.00 69.69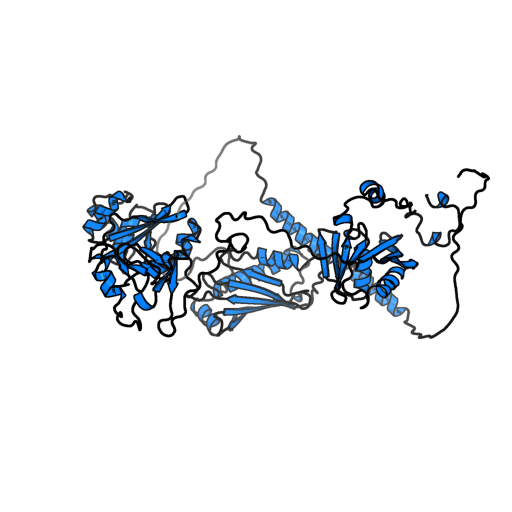 569 SER A N 1
ATOM 4512 C CA . SER A 1 569 ? 27.919 -10.810 -26.661 1.00 69.69 569 SER A CA 1
ATOM 4513 C C . SER A 1 569 ? 29.295 -10.447 -26.115 1.00 69.69 569 SER A C 1
ATOM 4515 O O . SER A 1 569 ? 29.415 -9.449 -25.406 1.00 69.69 569 SER A O 1
ATOM 4517 N N . GLY A 1 570 ? 30.317 -11.245 -26.430 1.00 67.19 570 GLY A N 1
ATOM 4518 C CA . GLY A 1 570 ? 31.703 -10.999 -26.047 1.00 67.19 570 GLY A CA 1
ATOM 4519 C C . GLY A 1 570 ? 32.588 -10.479 -27.178 1.00 67.19 570 GLY A C 1
ATOM 4520 O O . GLY A 1 570 ? 33.737 -10.158 -26.898 1.00 67.19 570 GLY A O 1
ATOM 4521 N N . PHE A 1 571 ? 32.100 -10.424 -28.423 1.00 77.94 571 PHE A N 1
ATOM 4522 C CA . PHE A 1 571 ? 32.940 -10.121 -29.584 1.00 77.94 571 PHE A CA 1
ATOM 4523 C C . PHE A 1 571 ? 32.192 -9.339 -30.677 1.00 77.94 571 PHE A C 1
ATOM 4525 O O . PHE A 1 571 ? 32.266 -8.111 -30.705 1.00 77.94 571 PHE A O 1
ATOM 4532 N N . ASP A 1 572 ? 31.419 -10.009 -31.535 1.00 82.38 572 ASP A N 1
ATOM 4533 C CA . ASP A 1 572 ? 30.833 -9.429 -32.755 1.00 82.38 572 ASP A CA 1
ATOM 4534 C C . ASP A 1 572 ? 29.926 -8.218 -32.500 1.00 82.38 572 ASP A C 1
ATOM 4536 O O . ASP A 1 572 ? 29.904 -7.262 -33.280 1.00 82.38 572 ASP A O 1
ATOM 4540 N N . ASN A 1 573 ? 29.180 -8.224 -31.388 1.00 81.62 573 ASN A N 1
ATOM 4541 C CA . ASN A 1 573 ? 28.300 -7.111 -31.034 1.00 81.62 573 ASN A CA 1
ATOM 4542 C C . ASN A 1 573 ? 29.085 -5.828 -30.737 1.00 81.62 573 ASN A C 1
ATOM 4544 O O . ASN A 1 573 ? 28.570 -4.746 -31.009 1.00 81.62 573 ASN A O 1
ATOM 4548 N N . PHE A 1 574 ? 30.317 -5.918 -30.224 1.00 79.81 574 PHE A N 1
ATOM 4549 C CA . PHE A 1 574 ? 31.157 -4.741 -29.977 1.00 79.81 574 PHE A CA 1
ATOM 4550 C C . PHE A 1 574 ? 31.643 -4.105 -31.281 1.00 79.81 574 PHE A C 1
ATOM 4552 O O . PHE A 1 574 ? 31.639 -2.881 -31.398 1.00 79.81 574 PHE A O 1
ATOM 4559 N N . ILE A 1 575 ? 31.982 -4.925 -32.279 1.00 85.06 575 ILE A N 1
ATOM 4560 C CA . ILE A 1 575 ? 32.401 -4.467 -33.611 1.00 85.06 575 ILE A CA 1
ATOM 4561 C C . ILE A 1 575 ? 31.252 -3.717 -34.303 1.00 85.06 575 ILE A C 1
ATOM 4563 O O . ILE A 1 575 ? 31.433 -2.608 -34.812 1.00 85.06 575 ILE A O 1
ATOM 4567 N N . LEU A 1 576 ? 30.040 -4.281 -34.265 1.00 86.44 576 LEU A N 1
ATOM 4568 C CA . LEU A 1 576 ? 28.841 -3.617 -34.786 1.00 86.44 576 LEU A CA 1
ATOM 4569 C C . LEU A 1 576 ? 28.497 -2.346 -34.006 1.00 86.44 576 LEU A C 1
ATOM 4571 O O . LEU A 1 576 ? 28.148 -1.334 -34.612 1.00 86.44 576 LEU A O 1
ATOM 4575 N N . LEU A 1 577 ? 28.602 -2.378 -32.675 1.00 83.81 577 LEU A N 1
ATOM 4576 C CA . LEU A 1 577 ? 28.342 -1.215 -31.833 1.00 83.81 577 LEU A CA 1
ATOM 4577 C C . LEU A 1 577 ? 29.298 -0.058 -32.151 1.00 83.81 577 LEU A C 1
ATOM 4579 O O . LEU A 1 577 ? 28.844 1.081 -32.255 1.00 83.81 577 LEU A O 1
ATOM 4583 N N . GLU A 1 578 ? 30.587 -0.340 -32.364 1.00 81.44 578 GLU A N 1
ATOM 4584 C CA . GLU A 1 578 ? 31.572 0.665 -32.781 1.00 81.44 578 GLU A CA 1
ATOM 4585 C C . GLU A 1 578 ? 31.176 1.309 -34.119 1.00 81.44 578 GLU A C 1
ATOM 4587 O O . GLU A 1 578 ? 31.215 2.535 -34.254 1.00 81.44 578 GLU A O 1
ATOM 4592 N N . TYR A 1 579 ? 30.743 0.504 -35.095 1.00 86.12 579 TYR A N 1
ATOM 4593 C CA . TYR A 1 579 ? 30.259 1.013 -36.378 1.00 86.12 579 TYR A CA 1
ATOM 4594 C C . TYR A 1 579 ? 29.016 1.900 -36.212 1.00 86.12 579 TYR A C 1
ATOM 4596 O O . TYR A 1 579 ? 28.985 3.020 -36.726 1.00 86.12 579 TYR A O 1
ATOM 4604 N N . PHE A 1 580 ? 28.005 1.445 -35.464 1.00 82.69 580 PHE A N 1
ATOM 4605 C CA . PHE A 1 580 ? 26.787 2.227 -35.235 1.00 82.69 580 PHE A CA 1
ATOM 4606 C C . PHE A 1 580 ? 27.078 3.545 -34.512 1.00 82.69 580 PHE A C 1
ATOM 4608 O O . PHE A 1 580 ? 26.529 4.578 -34.898 1.00 82.69 580 PHE A O 1
ATOM 4615 N N . ALA A 1 581 ? 27.986 3.537 -33.533 1.00 75.69 581 ALA A N 1
ATOM 4616 C CA . ALA A 1 581 ? 28.427 4.739 -32.835 1.00 75.69 581 ALA A CA 1
ATOM 4617 C C . ALA A 1 581 ? 29.113 5.735 -33.786 1.00 75.69 581 ALA A C 1
ATOM 4619 O O . ALA A 1 581 ? 28.747 6.910 -33.807 1.00 75.69 581 ALA A O 1
ATOM 4620 N N . LYS A 1 582 ? 30.038 5.265 -34.636 1.00 76.81 582 LYS A N 1
ATOM 4621 C CA . LYS A 1 582 ? 30.704 6.091 -35.663 1.00 76.81 582 LYS A CA 1
ATOM 4622 C C . LYS A 1 582 ? 29.730 6.653 -36.700 1.00 76.81 582 LYS A C 1
ATOM 4624 O O . LYS A 1 582 ? 29.904 7.779 -37.154 1.00 76.81 582 LYS A O 1
ATOM 4629 N N . ALA A 1 583 ? 28.693 5.894 -37.048 1.00 75.44 583 ALA A N 1
ATOM 4630 C CA . ALA A 1 583 ? 27.637 6.317 -37.965 1.00 75.44 583 ALA A CA 1
ATOM 4631 C C . ALA A 1 583 ? 26.589 7.251 -37.319 1.00 75.44 583 ALA A C 1
ATOM 4633 O O . ALA A 1 583 ? 25.649 7.670 -37.996 1.00 75.44 583 ALA A O 1
ATOM 4634 N N . GLY A 1 584 ? 26.705 7.564 -36.021 1.00 73.44 584 GLY A N 1
ATOM 4635 C CA . GLY A 1 584 ? 25.742 8.397 -35.292 1.00 73.44 584 GLY A CA 1
ATOM 4636 C C . GLY A 1 584 ? 24.386 7.720 -35.051 1.00 73.44 584 GLY A C 1
ATOM 4637 O O . GLY A 1 584 ? 23.376 8.399 -34.861 1.00 73.44 584 GLY A O 1
ATOM 4638 N N . LEU A 1 585 ? 24.332 6.385 -35.085 1.00 72.50 585 LEU A N 1
ATOM 4639 C CA . LEU A 1 585 ? 23.118 5.592 -34.899 1.00 72.50 585 LEU A CA 1
ATOM 4640 C C . LEU A 1 585 ? 23.007 5.096 -33.452 1.00 72.50 585 LEU A C 1
ATOM 4642 O O . LEU A 1 585 ? 23.816 4.302 -32.980 1.00 72.50 585 LEU A O 1
ATOM 4646 N N . THR A 1 586 ? 21.957 5.524 -32.749 1.00 75.56 586 THR A N 1
ATOM 4647 C CA . THR A 1 586 ? 21.719 5.128 -31.353 1.00 75.56 586 THR A CA 1
ATOM 4648 C C . THR A 1 586 ? 20.849 3.873 -31.261 1.00 75.56 586 THR A C 1
ATOM 4650 O O . THR A 1 586 ? 19.643 3.914 -31.524 1.00 75.56 586 THR A O 1
ATOM 4653 N N . LEU A 1 587 ? 21.446 2.758 -30.836 1.00 73.12 587 LEU A N 1
ATOM 4654 C CA . LEU A 1 587 ? 20.735 1.519 -30.503 1.00 73.12 587 LEU A CA 1
ATOM 4655 C C . LEU A 1 587 ? 20.364 1.471 -29.014 1.00 73.12 587 LEU A C 1
ATOM 4657 O O . LEU A 1 587 ? 21.041 2.058 -28.175 1.00 73.12 587 LEU A O 1
ATOM 4661 N N . GLN A 1 588 ? 19.296 0.748 -28.663 1.00 77.25 588 GLN A N 1
ATOM 4662 C CA . GLN A 1 588 ? 19.050 0.366 -27.268 1.00 77.25 588 GLN A CA 1
ATOM 4663 C C . GLN A 1 588 ? 19.885 -0.861 -26.936 1.00 77.25 588 GLN A C 1
ATOM 4665 O O . GLN A 1 588 ? 19.810 -1.856 -27.648 1.00 77.25 588 GLN A O 1
ATOM 4670 N N . ILE A 1 589 ? 20.646 -0.815 -25.852 1.00 70.00 589 ILE A N 1
ATOM 4671 C CA . ILE A 1 589 ? 21.580 -1.881 -25.491 1.00 70.00 589 ILE A CA 1
ATOM 4672 C C . ILE A 1 589 ? 21.172 -2.447 -24.134 1.00 70.00 589 ILE A C 1
ATOM 4674 O O . ILE A 1 589 ? 20.780 -1.708 -23.234 1.00 70.00 589 ILE A O 1
ATOM 4678 N N . THR A 1 590 ? 21.232 -3.766 -23.989 1.00 65.62 590 THR A N 1
ATOM 4679 C CA . THR A 1 590 ? 21.117 -4.465 -22.707 1.00 65.62 590 THR A CA 1
ATOM 4680 C C . THR A 1 590 ? 22.384 -5.276 -22.487 1.00 65.62 590 THR A C 1
ATOM 4682 O O . THR A 1 590 ? 22.795 -6.052 -23.352 1.00 65.62 590 THR A O 1
ATOM 4685 N N . MET A 1 591 ? 22.994 -5.083 -21.323 1.00 61.22 591 MET A N 1
ATOM 4686 C CA . MET A 1 591 ? 24.273 -5.673 -20.938 1.00 61.22 591 MET A CA 1
ATOM 4687 C C . MET A 1 591 ? 24.082 -6.664 -19.788 1.00 61.22 591 MET A C 1
ATOM 4689 O O . MET A 1 591 ? 23.176 -6.508 -18.969 1.00 61.22 591 MET A O 1
ATOM 4693 N N . GLN A 1 592 ? 24.976 -7.645 -19.691 1.00 51.16 592 GLN A N 1
ATOM 4694 C CA . GLN A 1 592 ? 25.163 -8.475 -18.503 1.00 51.16 592 GLN A CA 1
ATOM 4695 C C . GLN A 1 592 ? 26.653 -8.485 -18.149 1.00 51.16 592 GLN A C 1
ATOM 4697 O O . GLN A 1 592 ? 27.452 -9.163 -18.796 1.00 51.16 592 GLN A O 1
ATOM 4702 N N . GLY A 1 593 ? 27.038 -7.695 -17.144 1.00 60.31 593 GLY A N 1
ATOM 4703 C CA . GLY A 1 593 ? 28.449 -7.379 -16.908 1.00 60.31 593 GLY A CA 1
ATOM 4704 C C . GLY A 1 593 ? 29.066 -6.712 -18.143 1.00 60.31 593 GLY A C 1
ATOM 4705 O O . GLY A 1 593 ? 28.458 -5.821 -18.729 1.00 60.31 593 GLY A O 1
ATOM 4706 N N . CYS A 1 594 ? 30.233 -7.188 -18.580 1.00 56.50 594 CYS A N 1
ATOM 4707 C CA . CYS A 1 594 ? 30.933 -6.694 -19.774 1.00 56.50 594 CYS A CA 1
ATOM 4708 C C . CYS A 1 594 ? 30.440 -7.313 -21.097 1.00 56.50 594 CYS A C 1
ATOM 4710 O O . CYS A 1 594 ? 31.160 -7.257 -22.087 1.00 56.50 594 CYS A O 1
ATOM 4712 N N . ARG A 1 595 ? 29.265 -7.956 -21.133 1.00 54.53 595 ARG A N 1
ATOM 4713 C CA . ARG A 1 595 ? 28.741 -8.633 -22.332 1.00 54.53 595 ARG A CA 1
ATOM 4714 C C . ARG A 1 595 ? 27.475 -7.969 -22.866 1.00 54.53 595 ARG A C 1
ATOM 4716 O O . ARG A 1 595 ? 26.537 -7.746 -22.102 1.00 54.53 595 ARG A O 1
ATOM 4723 N N . ILE A 1 596 ? 27.415 -7.733 -24.179 1.00 71.88 596 ILE A N 1
ATOM 4724 C CA . ILE A 1 596 ? 26.242 -7.177 -24.875 1.00 71.88 596 ILE A CA 1
ATOM 4725 C C . ILE A 1 596 ? 25.254 -8.304 -25.197 1.00 71.88 596 ILE A C 1
ATOM 4727 O O . ILE A 1 596 ? 25.376 -8.973 -26.224 1.00 71.88 596 ILE A O 1
ATOM 4731 N N . ILE A 1 597 ? 24.262 -8.522 -24.334 1.00 73.00 597 ILE A N 1
ATOM 4732 C CA . ILE A 1 597 ? 23.283 -9.610 -24.512 1.00 73.00 597 ILE A CA 1
ATOM 4733 C C . ILE A 1 597 ? 22.162 -9.261 -25.502 1.00 73.00 597 ILE A C 1
ATOM 4735 O O . ILE A 1 597 ? 21.563 -10.160 -26.091 1.00 73.00 597 ILE A O 1
ATOM 4739 N N . LEU A 1 598 ? 21.881 -7.970 -25.702 1.00 77.69 598 LEU A N 1
ATOM 4740 C CA . LEU A 1 598 ? 20.917 -7.491 -26.691 1.00 77.69 598 LEU A CA 1
ATOM 4741 C C . LEU A 1 598 ? 21.310 -6.101 -27.195 1.00 77.69 598 LEU A C 1
ATOM 4743 O O . LEU A 1 598 ? 21.503 -5.187 -26.396 1.00 77.69 598 LEU A O 1
ATOM 4747 N N . MET A 1 599 ? 21.312 -5.914 -28.514 1.00 85.38 599 MET A N 1
ATOM 4748 C CA . MET A 1 599 ? 21.159 -4.589 -29.125 1.00 85.38 599 MET A CA 1
ATOM 4749 C C . MET A 1 599 ? 19.823 -4.522 -29.861 1.00 85.38 599 MET A C 1
ATOM 4751 O O . MET A 1 599 ? 19.396 -5.493 -30.483 1.00 85.38 599 MET A O 1
ATOM 4755 N N . TYR A 1 600 ? 19.142 -3.386 -29.792 1.00 88.06 600 TYR A N 1
ATOM 4756 C CA . TYR A 1 600 ? 17.840 -3.186 -30.406 1.00 88.06 600 TYR A CA 1
ATOM 4757 C C . TYR A 1 600 ? 17.784 -1.875 -31.183 1.00 88.06 600 TYR A C 1
ATOM 4759 O O . TYR A 1 600 ? 17.923 -0.778 -30.638 1.00 88.06 600 TYR A O 1
ATOM 4767 N N . ASP A 1 601 ? 17.534 -2.009 -32.479 1.00 88.38 601 ASP A N 1
ATOM 4768 C CA . ASP A 1 601 ? 17.337 -0.907 -33.403 1.00 88.38 601 ASP A CA 1
ATOM 4769 C C . ASP A 1 601 ? 15.860 -0.525 -33.458 1.00 88.38 601 ASP A C 1
ATOM 4771 O O . ASP A 1 601 ? 15.035 -1.237 -34.037 1.00 88.38 601 ASP A O 1
ATOM 4775 N N . LYS A 1 602 ? 15.515 0.636 -32.895 1.00 86.69 602 LYS A N 1
ATOM 4776 C CA . LYS A 1 602 ? 14.135 1.140 -32.906 1.00 86.69 602 LYS A CA 1
ATOM 4777 C C . LYS A 1 602 ? 13.621 1.431 -34.313 1.00 86.69 602 LYS A C 1
ATOM 4779 O O . LYS A 1 602 ? 12.421 1.278 -34.544 1.00 86.69 602 LYS A O 1
ATOM 4784 N N . THR A 1 603 ? 14.490 1.857 -35.232 1.00 87.06 603 THR A N 1
ATOM 4785 C CA . THR A 1 603 ? 14.091 2.304 -36.574 1.00 87.06 603 THR A CA 1
ATOM 4786 C C . THR A 1 603 ? 13.478 1.151 -37.362 1.00 87.06 603 THR A C 1
ATOM 4788 O O . THR A 1 603 ? 12.367 1.271 -37.879 1.00 87.06 603 THR A O 1
ATOM 4791 N N . PHE A 1 604 ? 14.158 0.003 -37.389 1.00 91.25 604 PHE A N 1
ATOM 4792 C CA . PHE A 1 604 ? 13.699 -1.187 -38.112 1.00 91.25 604 PHE A CA 1
ATOM 4793 C C . PHE A 1 604 ? 13.163 -2.294 -37.198 1.00 91.25 604 PHE A C 1
ATOM 4795 O O . PHE A 1 604 ? 12.799 -3.369 -37.678 1.00 91.25 604 PHE A O 1
ATOM 4802 N N . LYS A 1 605 ? 13.060 -2.034 -35.889 1.00 93.00 605 LYS A N 1
ATOM 4803 C CA . LYS A 1 605 ? 12.656 -3.008 -34.860 1.00 93.00 605 LYS A CA 1
ATOM 4804 C C . LYS A 1 605 ? 13.519 -4.275 -34.887 1.00 93.00 605 LYS A C 1
ATOM 4806 O O . LYS A 1 605 ? 13.013 -5.372 -34.659 1.00 93.00 605 LYS A O 1
ATOM 4811 N N . GLN A 1 606 ? 14.798 -4.137 -35.231 1.00 93.62 606 GLN A N 1
ATOM 4812 C CA . GLN A 1 606 ? 15.720 -5.264 -35.349 1.00 93.62 606 GLN A CA 1
ATOM 4813 C C . GLN A 1 606 ? 16.390 -5.555 -34.007 1.00 93.62 606 GLN A C 1
ATOM 4815 O O . GLN A 1 606 ? 16.679 -4.637 -33.241 1.00 93.62 606 GLN A O 1
ATOM 4820 N N . ARG A 1 607 ? 16.622 -6.835 -33.718 1.00 93.56 607 ARG A N 1
ATOM 4821 C CA . ARG A 1 607 ? 17.290 -7.309 -32.494 1.00 93.56 607 ARG A CA 1
ATOM 4822 C C . ARG A 1 607 ? 18.610 -7.962 -32.866 1.00 93.56 607 ARG A C 1
ATOM 4824 O O . ARG A 1 607 ? 18.612 -8.731 -33.811 1.00 93.56 607 ARG A O 1
ATOM 4831 N N . PHE A 1 608 ? 19.667 -7.732 -32.106 1.00 91.56 608 PHE A N 1
ATOM 4832 C CA . PHE A 1 608 ? 20.954 -8.415 -32.230 1.00 91.56 608 PHE A CA 1
ATOM 4833 C C . PHE A 1 608 ? 21.176 -9.205 -30.947 1.00 91.56 608 PHE A C 1
ATOM 4835 O O . PHE A 1 608 ? 21.175 -8.612 -29.866 1.00 91.56 608 PHE A O 1
ATOM 4842 N N . ILE A 1 609 ? 21.279 -10.527 -31.056 1.00 84.31 609 ILE A N 1
ATOM 4843 C CA . ILE A 1 609 ? 21.340 -11.442 -29.913 1.00 84.31 609 ILE A CA 1
ATOM 4844 C C . ILE A 1 609 ? 22.453 -12.474 -30.090 1.00 84.31 609 ILE A C 1
ATOM 4846 O O . ILE A 1 609 ? 22.875 -12.778 -31.204 1.00 84.31 609 ILE A O 1
ATOM 4850 N N . ASP A 1 610 ? 22.896 -13.040 -28.974 1.00 81.56 610 ASP A N 1
ATOM 4851 C CA . ASP A 1 610 ? 23.931 -14.067 -28.942 1.00 81.56 610 ASP A CA 1
ATOM 4852 C C . ASP A 1 610 ? 23.317 -15.471 -28.861 1.00 81.56 610 ASP A C 1
ATOM 4854 O O . ASP A 1 610 ? 22.557 -15.785 -27.941 1.00 81.56 610 ASP A O 1
ATOM 4858 N N . SER A 1 611 ? 23.669 -16.345 -29.805 1.00 78.31 611 SER A N 1
ATOM 4859 C CA . SER A 1 611 ? 23.253 -17.752 -29.754 1.00 78.31 611 SER A CA 1
ATOM 4860 C C . SER A 1 611 ? 23.898 -18.533 -28.601 1.00 78.31 611 SER A C 1
ATOM 4862 O O . SER A 1 611 ? 23.315 -19.519 -28.147 1.00 78.31 611 SER A O 1
ATOM 4864 N N . TYR A 1 612 ? 25.041 -18.087 -28.066 1.00 74.12 612 TYR A N 1
ATOM 4865 C CA . TYR A 1 612 ? 25.730 -18.730 -26.939 1.00 74.12 612 TYR A CA 1
ATOM 4866 C C . TYR A 1 612 ? 24.882 -18.731 -25.656 1.00 74.12 612 TYR A C 1
ATOM 4868 O O . TYR A 1 612 ? 24.985 -19.648 -24.843 1.00 74.12 612 TYR A O 1
ATOM 4876 N N . SER A 1 613 ? 23.976 -17.758 -25.494 1.00 70.81 613 SER A N 1
ATOM 4877 C CA . SER A 1 613 ? 23.005 -17.728 -24.388 1.00 70.81 613 SER A CA 1
ATOM 4878 C C . SER A 1 613 ? 22.022 -18.906 -24.408 1.00 70.81 613 SER A C 1
ATOM 4880 O O . SER A 1 613 ? 21.430 -19.224 -23.380 1.00 70.81 613 SER A O 1
ATOM 4882 N N . PHE A 1 614 ? 21.851 -19.554 -25.563 1.00 73.50 614 PHE A N 1
ATOM 4883 C CA . PHE A 1 614 ? 20.953 -20.695 -25.757 1.00 73.50 614 PHE A CA 1
ATOM 4884 C C . PHE A 1 614 ? 21.720 -22.001 -25.992 1.00 73.50 614 PHE A C 1
ATOM 4886 O O . PHE A 1 614 ? 21.245 -23.072 -25.620 1.00 73.50 614 PHE A O 1
ATOM 4893 N N . ILE A 1 615 ? 22.908 -21.910 -26.595 1.00 72.44 615 ILE A N 1
ATOM 4894 C CA . ILE A 1 615 ? 23.783 -23.032 -26.935 1.00 72.44 615 ILE A CA 1
ATOM 4895 C C . ILE A 1 615 ? 25.168 -22.755 -26.316 1.00 72.44 615 ILE A C 1
ATOM 4897 O O . ILE A 1 615 ? 26.068 -22.291 -27.018 1.00 72.44 615 ILE A O 1
ATOM 4901 N N . PRO A 1 616 ? 25.359 -22.999 -25.002 1.00 73.31 616 PRO A N 1
ATOM 4902 C CA . PRO A 1 616 ? 26.564 -22.602 -24.267 1.00 73.31 616 PRO A CA 1
ATOM 4903 C C . PRO A 1 616 ? 27.728 -23.585 -24.492 1.00 73.31 616 PRO A C 1
ATOM 4905 O O . PRO A 1 616 ? 28.248 -24.198 -23.561 1.00 73.31 616 PRO A O 1
ATOM 4908 N N . MET A 1 617 ? 28.117 -23.783 -25.749 1.00 71.62 617 MET A N 1
ATOM 4909 C CA . MET A 1 617 ? 29.239 -24.628 -26.168 1.00 71.62 617 MET A CA 1
ATOM 4910 C C . MET A 1 617 ? 29.890 -24.040 -27.420 1.00 71.62 617 MET A C 1
ATOM 4912 O O . MET A 1 617 ? 29.288 -23.214 -28.092 1.00 71.62 617 MET A O 1
ATOM 4916 N N . ARG A 1 618 ? 31.104 -24.486 -27.761 1.00 69.25 618 ARG A N 1
ATOM 4917 C CA . ARG A 1 618 ? 31.782 -24.070 -29.000 1.00 69.25 618 ARG A CA 1
ATOM 4918 C C . ARG A 1 618 ? 30.990 -24.515 -30.230 1.00 69.25 618 ARG A C 1
ATOM 4920 O O . ARG A 1 618 ? 30.552 -25.663 -30.278 1.00 69.25 618 ARG A O 1
ATOM 4927 N N . LEU A 1 619 ? 30.939 -23.665 -31.256 1.00 75.50 619 LEU A N 1
ATOM 4928 C CA . LEU A 1 619 ? 30.248 -23.956 -32.518 1.00 75.50 619 LEU A CA 1
ATOM 4929 C C . LEU A 1 619 ? 30.694 -25.275 -33.181 1.00 75.50 619 LEU A C 1
ATOM 4931 O O . LEU A 1 619 ? 29.873 -25.994 -33.739 1.00 75.50 619 LEU A O 1
ATOM 4935 N N . SER A 1 620 ? 31.979 -25.640 -33.073 1.00 75.19 620 SER A N 1
ATOM 4936 C CA . SER A 1 620 ? 32.509 -26.906 -33.608 1.00 75.19 620 SER A CA 1
ATOM 4937 C C . SER A 1 620 ? 31.945 -28.158 -32.925 1.00 75.19 620 SER A C 1
ATOM 4939 O O . SER A 1 620 ? 31.950 -29.229 -33.521 1.00 75.19 620 SER A O 1
ATOM 4941 N N . MET A 1 621 ? 31.440 -28.037 -31.694 1.00 71.44 621 MET A N 1
ATOM 4942 C CA . MET A 1 621 ? 30.841 -29.143 -30.937 1.00 71.44 621 MET A CA 1
ATOM 4943 C C . MET A 1 621 ? 29.328 -29.258 -31.165 1.00 71.44 621 MET A C 1
ATOM 4945 O O . MET A 1 621 ? 28.721 -30.260 -30.786 1.00 71.44 621 MET A O 1
ATOM 4949 N N . THR A 1 622 ? 28.704 -28.241 -31.768 1.00 69.06 622 THR A N 1
ATOM 4950 C CA . THR A 1 622 ? 27.247 -28.148 -31.912 1.00 69.06 622 THR A CA 1
ATOM 4951 C C . THR A 1 622 ? 26.680 -29.223 -32.842 1.00 69.06 622 THR A C 1
ATOM 4953 O O . THR A 1 622 ? 25.621 -29.773 -32.546 1.00 69.06 622 THR A O 1
ATOM 4956 N N . SER A 1 623 ? 27.383 -29.575 -33.924 1.00 71.88 623 SER A N 1
ATOM 4957 C CA . SER A 1 623 ? 26.949 -30.616 -34.869 1.00 71.88 623 SER A CA 1
ATOM 4958 C C . SER A 1 623 ? 26.834 -31.987 -34.200 1.00 71.88 623 SER A C 1
ATOM 4960 O O . SER A 1 623 ? 25.800 -32.644 -34.319 1.00 71.88 623 SER A O 1
ATOM 4962 N N . ALA A 1 624 ? 27.849 -32.374 -33.422 1.00 71.25 624 ALA A N 1
ATOM 4963 C CA . ALA A 1 624 ? 27.863 -33.617 -32.656 1.00 71.25 624 ALA A CA 1
ATOM 4964 C C . ALA A 1 624 ? 26.813 -33.617 -31.534 1.00 71.25 624 ALA A C 1
ATOM 4966 O O . ALA A 1 624 ? 26.094 -34.597 -31.363 1.00 71.25 624 ALA A O 1
ATOM 4967 N N . ALA A 1 625 ? 26.681 -32.513 -30.789 1.00 69.56 625 ALA A N 1
ATOM 4968 C CA . ALA A 1 625 ? 25.726 -32.412 -29.683 1.00 69.56 625 ALA A CA 1
ATOM 4969 C C . ALA A 1 625 ? 24.255 -32.458 -30.140 1.00 69.56 625 ALA A C 1
ATOM 4971 O O . ALA A 1 625 ? 23.398 -32.939 -29.400 1.00 69.56 625 ALA A O 1
ATOM 4972 N N . LEU A 1 626 ? 23.961 -31.963 -31.349 1.00 73.50 626 LEU A N 1
ATOM 4973 C CA . LEU A 1 626 ? 22.610 -31.898 -31.918 1.00 73.50 626 LEU A CA 1
ATOM 4974 C C . LEU A 1 626 ? 22.340 -32.967 -32.994 1.00 73.50 626 LEU A C 1
ATOM 4976 O O . LEU A 1 626 ? 21.276 -32.940 -33.610 1.00 73.50 626 LEU A O 1
ATOM 4980 N N . ASN A 1 627 ? 23.269 -33.908 -33.216 1.00 74.81 627 ASN A N 1
ATOM 4981 C CA . ASN A 1 627 ? 23.192 -34.942 -34.260 1.00 74.81 627 ASN A CA 1
ATOM 4982 C C . ASN A 1 627 ? 22.877 -34.376 -35.663 1.00 74.81 627 ASN A C 1
ATOM 4984 O O . ASN A 1 627 ? 22.057 -34.927 -36.401 1.00 74.81 627 ASN A O 1
ATOM 4988 N N . LEU A 1 628 ? 23.513 -33.261 -36.031 1.00 74.94 628 LEU A N 1
ATOM 4989 C CA . LEU A 1 628 ? 23.338 -32.620 -37.337 1.00 74.94 628 LEU A CA 1
ATOM 4990 C C . LEU A 1 628 ? 24.287 -33.234 -38.375 1.00 74.94 628 LEU A C 1
ATOM 4992 O O . LEU A 1 628 ? 25.469 -33.427 -38.111 1.00 74.94 628 LEU A O 1
ATOM 4996 N N . THR A 1 629 ? 23.791 -33.482 -39.588 1.00 68.69 629 THR A N 1
ATOM 4997 C CA . THR A 1 629 ? 24.563 -34.035 -40.719 1.00 68.69 629 THR A CA 1
ATOM 4998 C C . THR A 1 629 ? 25.270 -32.948 -41.545 1.00 68.69 629 THR A C 1
ATOM 5000 O O . THR A 1 629 ? 25.258 -33.000 -42.775 1.00 68.69 629 THR A O 1
ATOM 5003 N N . CYS A 1 630 ? 25.810 -31.914 -40.896 1.00 63.06 630 CYS A N 1
ATOM 5004 C CA . CYS A 1 630 ? 26.489 -30.792 -41.556 1.00 63.06 630 CYS A CA 1
ATOM 5005 C C . CYS A 1 630 ? 28.011 -31.006 -41.675 1.00 63.06 630 CYS A C 1
ATOM 5007 O O . CYS A 1 630 ? 28.580 -31.854 -40.991 1.00 63.06 630 CYS A O 1
ATOM 5009 N N . ALA A 1 631 ? 28.659 -30.243 -42.565 1.00 60.84 631 ALA A N 1
ATOM 5010 C CA . ALA A 1 631 ? 30.114 -30.249 -42.735 1.00 60.84 631 ALA A CA 1
ATOM 5011 C C . ALA A 1 631 ? 30.832 -29.813 -41.442 1.00 60.84 631 ALA A C 1
ATOM 5013 O O . ALA A 1 631 ? 30.335 -28.951 -40.714 1.00 60.84 631 ALA A O 1
ATOM 5014 N N . GLU A 1 632 ? 31.994 -30.407 -41.155 1.00 59.56 632 GLU A N 1
ATOM 5015 C CA . GLU A 1 632 ? 32.817 -30.030 -40.001 1.00 59.56 632 GLU A CA 1
ATOM 5016 C C . GLU A 1 632 ? 33.266 -28.564 -40.112 1.00 59.56 632 GLU A C 1
ATOM 5018 O O . GLU A 1 632 ? 33.623 -28.091 -41.193 1.00 59.56 632 GLU A O 1
ATOM 5023 N N . LYS A 1 633 ? 33.243 -27.826 -38.990 1.00 62.88 633 LYS A N 1
ATOM 5024 C CA . LYS A 1 633 ? 33.763 -26.452 -38.948 1.00 62.88 633 LYS A CA 1
ATOM 5025 C C . LYS A 1 633 ? 35.267 -26.490 -39.251 1.00 62.88 633 LYS A C 1
ATOM 5027 O O . LYS A 1 633 ? 36.016 -27.105 -38.496 1.00 62.88 633 LYS A O 1
ATOM 5032 N N . GLY A 1 634 ? 35.693 -25.819 -40.322 1.00 62.75 634 GLY A N 1
ATOM 5033 C CA . GLY A 1 634 ? 37.108 -25.668 -40.674 1.00 62.75 634 GLY A CA 1
ATOM 5034 C C . GLY A 1 634 ? 37.890 -24.808 -39.671 1.00 62.75 634 GLY A C 1
ATOM 5035 O O . GLY A 1 634 ? 37.305 -24.061 -38.884 1.00 62.75 634 GLY A O 1
ATOM 5036 N N . HIS A 1 635 ? 39.221 -24.918 -39.694 1.00 65.31 635 HIS A N 1
ATOM 5037 C CA . HIS A 1 635 ? 40.119 -24.057 -38.922 1.00 65.31 635 HIS A CA 1
ATOM 5038 C C . HIS A 1 635 ? 40.467 -22.801 -39.733 1.00 65.31 635 HIS A C 1
ATOM 5040 O O . HIS A 1 635 ? 40.855 -22.919 -40.893 1.00 65.31 635 HIS A O 1
ATOM 5046 N N . PHE A 1 636 ? 40.326 -21.616 -39.132 1.00 69.44 636 PHE A N 1
ATOM 5047 C CA . PHE A 1 636 ? 40.752 -20.355 -39.738 1.00 69.44 636 PHE A CA 1
ATOM 5048 C C . PHE A 1 636 ? 42.038 -19.859 -39.052 1.00 69.44 636 PHE A C 1
ATOM 5050 O O . PHE A 1 636 ? 42.059 -19.753 -37.820 1.00 69.44 636 PHE A O 1
ATOM 5057 N N . PRO A 1 637 ? 43.115 -19.556 -39.802 1.00 72.38 637 PRO A N 1
ATOM 5058 C CA . PRO A 1 637 ? 44.398 -19.165 -39.227 1.00 72.38 637 PRO A CA 1
ATOM 5059 C C . PRO A 1 637 ? 44.378 -17.690 -38.796 1.00 72.38 637 PRO A C 1
ATOM 5061 O O . PRO A 1 637 ? 44.899 -16.802 -39.470 1.00 72.38 637 PRO A O 1
ATOM 5064 N N . HIS A 1 638 ? 43.772 -17.412 -37.640 1.00 69.50 638 HIS A N 1
ATOM 5065 C CA . HIS A 1 638 ? 43.578 -16.044 -37.138 1.00 69.50 638 HIS A CA 1
ATOM 5066 C C . HIS A 1 638 ? 44.887 -15.244 -36.981 1.00 69.50 638 HIS A C 1
ATOM 5068 O O . HIS A 1 638 ? 44.877 -14.029 -37.145 1.00 69.50 638 HIS A O 1
ATOM 5074 N N . LEU A 1 639 ? 46.018 -15.902 -36.687 1.00 74.12 639 LEU A N 1
ATOM 5075 C CA . LEU A 1 639 ? 47.330 -15.245 -36.549 1.00 74.12 639 LEU A CA 1
ATOM 5076 C C . LEU A 1 639 ? 47.964 -14.858 -37.892 1.00 74.12 639 LEU A C 1
ATOM 5078 O O . LEU A 1 639 ? 48.787 -13.937 -37.939 1.00 74.12 639 LEU A O 1
ATOM 5082 N N . PHE A 1 640 ? 47.555 -15.543 -38.961 1.00 79.25 640 PHE A N 1
ATOM 5083 C CA . PHE A 1 640 ? 47.998 -15.304 -40.329 1.00 79.25 640 PHE A CA 1
ATOM 5084 C C . PHE A 1 640 ? 47.156 -14.240 -41.036 1.00 79.25 640 PHE A C 1
ATOM 5086 O O . PHE A 1 640 ? 47.625 -13.642 -42.002 1.00 79.25 640 PHE A O 1
ATOM 5093 N N . ASN A 1 641 ? 45.945 -13.969 -40.534 1.00 79.19 641 ASN A N 1
ATOM 5094 C CA . ASN A 1 641 ? 45.073 -12.898 -41.008 1.00 79.19 641 ASN A CA 1
ATOM 5095 C C . ASN A 1 641 ? 45.663 -11.524 -40.645 1.00 79.19 641 ASN A C 1
ATOM 5097 O O . ASN A 1 641 ? 45.334 -10.935 -39.612 1.00 79.19 641 ASN A O 1
ATOM 5101 N N . ARG A 1 642 ? 46.573 -11.039 -41.492 1.00 78.88 642 ARG A N 1
ATOM 5102 C CA . ARG A 1 642 ? 47.254 -9.746 -41.385 1.00 78.88 642 ARG A CA 1
ATOM 5103 C C . ARG A 1 642 ? 47.361 -9.100 -42.759 1.00 78.88 642 ARG A C 1
ATOM 5105 O O . ARG A 1 642 ? 47.402 -9.809 -43.763 1.00 78.88 642 ARG A O 1
ATOM 5112 N N . THR A 1 643 ? 47.479 -7.775 -42.790 1.00 76.50 643 THR A N 1
ATOM 5113 C CA . THR A 1 643 ? 47.571 -6.996 -44.031 1.00 76.50 643 THR A CA 1
ATOM 5114 C C . THR A 1 643 ? 48.732 -7.442 -44.923 1.00 76.50 643 THR A C 1
ATOM 5116 O O . THR A 1 643 ? 48.600 -7.460 -46.142 1.00 76.50 643 THR A O 1
ATOM 5119 N N . GLU A 1 644 ? 49.855 -7.878 -44.343 1.00 79.06 644 GLU A N 1
ATOM 5120 C CA . GLU A 1 644 ? 51.019 -8.340 -45.111 1.00 79.06 644 GLU A CA 1
ATOM 5121 C C . GLU A 1 644 ? 50.763 -9.653 -45.871 1.00 79.06 644 GLU A C 1
ATOM 5123 O O . GLU A 1 644 ? 51.473 -9.957 -46.830 1.00 79.06 644 GLU A O 1
ATOM 5128 N N . ASN A 1 645 ? 49.747 -10.416 -45.458 1.00 80.38 645 ASN A N 1
ATOM 5129 C CA . ASN A 1 645 ? 49.411 -11.731 -45.998 1.00 80.38 645 ASN A CA 1
ATOM 5130 C C . ASN A 1 645 ? 48.125 -11.724 -46.846 1.00 80.38 645 ASN A C 1
ATOM 5132 O O . ASN A 1 645 ? 47.693 -12.788 -47.287 1.00 80.38 645 ASN A O 1
ATOM 5136 N N . GLU A 1 646 ? 47.501 -10.566 -47.093 1.00 72.75 646 GLU A N 1
ATOM 5137 C CA . GLU A 1 646 ? 46.238 -10.473 -47.852 1.00 72.75 646 GLU A CA 1
ATOM 5138 C C . GLU A 1 646 ? 46.369 -10.975 -49.299 1.00 72.75 646 GLU A C 1
ATOM 5140 O O . GLU A 1 646 ? 45.447 -11.595 -49.828 1.00 72.75 646 GLU A O 1
ATOM 5145 N N . ASP A 1 647 ? 47.543 -10.787 -49.907 1.00 75.19 647 ASP A N 1
ATOM 5146 C CA . ASP A 1 647 ? 47.868 -11.263 -51.256 1.00 75.19 647 ASP A CA 1
ATOM 5147 C C . ASP A 1 647 ? 48.563 -12.645 -51.258 1.00 75.19 647 ASP A C 1
ATOM 5149 O O . ASP A 1 647 ? 49.107 -13.072 -52.283 1.00 75.19 647 ASP A O 1
ATOM 5153 N N . TYR A 1 648 ? 48.593 -13.359 -50.122 1.00 76.00 648 TYR A N 1
ATOM 5154 C CA . TYR A 1 648 ? 49.269 -14.654 -50.019 1.00 76.00 648 TYR A CA 1
ATOM 5155 C C . TYR A 1 648 ? 48.586 -15.720 -50.887 1.00 76.00 648 TYR A C 1
ATOM 5157 O O . TYR A 1 648 ? 47.422 -16.073 -50.695 1.00 76.00 648 TYR A O 1
ATOM 5165 N N . VAL A 1 649 ? 49.355 -16.294 -51.816 1.00 71.94 649 VAL A N 1
ATOM 5166 C CA . VAL A 1 649 ? 48.937 -17.422 -52.656 1.00 71.94 649 VAL A CA 1
ATOM 5167 C C . VAL A 1 649 ? 49.929 -18.571 -52.471 1.00 71.94 649 VAL A C 1
ATOM 5169 O O . VAL A 1 649 ? 50.981 -18.606 -53.110 1.00 71.94 649 VAL A O 1
ATOM 5172 N N . GLY A 1 650 ? 49.597 -19.525 -51.601 1.00 70.56 650 GLY A N 1
ATOM 5173 C CA . GLY A 1 650 ? 50.442 -20.681 -51.292 1.00 70.56 650 GLY A CA 1
ATOM 5174 C C . GLY A 1 650 ? 49.709 -21.784 -50.510 1.00 70.56 650 GLY A C 1
ATOM 5175 O O . GLY A 1 650 ? 48.497 -21.684 -50.317 1.00 70.56 650 GLY A O 1
ATOM 5176 N N . PRO A 1 651 ? 50.403 -22.873 -50.121 1.00 68.44 651 PRO A N 1
ATOM 5177 C CA . PRO A 1 651 ? 49.814 -23.995 -49.382 1.00 68.44 651 PRO A CA 1
ATOM 5178 C C . PRO A 1 651 ? 49.283 -23.567 -48.004 1.00 68.44 651 PRO A C 1
ATOM 5180 O O . PRO A 1 651 ? 49.955 -22.829 -47.287 1.00 68.44 651 PRO A O 1
ATOM 5183 N N . SER A 1 652 ? 48.106 -24.063 -47.608 1.00 58.56 652 SER A N 1
ATOM 5184 C CA . SER A 1 652 ? 47.444 -23.726 -46.331 1.00 58.56 652 SER A CA 1
ATOM 5185 C C . SER A 1 652 ? 48.298 -24.021 -45.093 1.00 58.56 652 SER A C 1
ATOM 5187 O O . SER A 1 652 ? 48.214 -23.324 -44.092 1.00 58.56 652 SER A O 1
ATOM 5189 N N . ASP A 1 653 ? 49.158 -25.023 -45.189 1.00 61.12 653 ASP A N 1
ATOM 5190 C CA . ASP A 1 653 ? 50.066 -25.525 -44.159 1.00 61.12 653 ASP A CA 1
ATOM 5191 C C . ASP A 1 653 ? 51.202 -24.539 -43.815 1.00 61.12 653 ASP A C 1
ATOM 5193 O O . ASP A 1 653 ? 51.804 -24.630 -42.748 1.00 61.12 653 ASP A O 1
ATOM 5197 N N . GLN A 1 654 ? 51.470 -23.548 -44.671 1.00 55.03 654 GLN A N 1
ATOM 5198 C CA . GLN A 1 654 ? 52.396 -22.447 -44.368 1.00 55.03 654 GLN A CA 1
ATOM 5199 C C . GLN A 1 654 ? 51.711 -21.243 -43.703 1.00 55.03 654 GLN A C 1
ATOM 5201 O O . GLN A 1 654 ? 52.403 -20.346 -43.226 1.00 55.03 654 GLN A O 1
ATOM 5206 N N . ALA A 1 655 ? 50.375 -21.230 -43.653 1.00 55.09 655 ALA A N 1
ATOM 5207 C CA . ALA A 1 655 ? 49.588 -20.215 -42.958 1.00 55.09 655 ALA A CA 1
ATOM 5208 C C . ALA A 1 655 ? 49.349 -20.549 -41.468 1.00 55.09 655 ALA A C 1
ATOM 5210 O O . ALA A 1 655 ? 48.742 -19.758 -40.755 1.00 55.09 655 ALA A O 1
ATOM 5211 N N . GLU A 1 656 ? 49.813 -21.707 -40.981 1.00 49.66 656 GLU A N 1
ATOM 5212 C CA . GLU A 1 656 ? 49.594 -22.188 -39.603 1.00 49.66 656 GLU A CA 1
ATOM 5213 C C . GLU A 1 656 ? 50.710 -21.816 -38.593 1.00 49.66 656 GLU A C 1
ATOM 5215 O O . GLU A 1 656 ? 50.686 -22.319 -37.468 1.00 49.66 656 GLU A O 1
ATOM 5220 N N . ILE A 1 657 ? 51.684 -20.960 -38.952 1.00 40.78 657 ILE A N 1
ATOM 5221 C CA . ILE A 1 657 ? 52.793 -20.542 -38.055 1.00 40.78 657 ILE A CA 1
ATOM 5222 C C . ILE A 1 657 ? 52.436 -19.306 -37.226 1.00 40.78 657 ILE A C 1
ATOM 5224 O O . ILE A 1 657 ? 52.013 -18.290 -37.826 1.00 40.78 657 ILE A O 1
#

Foldseek 3Di:
DDDDDDDDDDDDDDWDFDDDDDDDDDDDDDDDDDPVVVVVVVVVVVVVVVPDDVLVVVVVVVVVVVVVVVVPDDDDDPDDDDDDDDDDDDDDDDDDDDDDDDDDDDDDPDDDPLPDDPVRLVCCQVPWDDRVQWTWAHPVVQQKIKIKHKAFLLVPPDPDSVVVVVVVVCVLVHVLRVLPSNQDPWKKKKKWKDWPLFPDIQIDIATVVNPRDCVRSVVSVPVRPDSPRDDPSRTMIMIMMMIRHDDPDDAQDALLVDDQVCLCVVCVVQKAFQDDPPFQQLVLLLVLCLVPVPDDNVVSLVRSQVLCVVLVHHRRDHDDLVSVVSSCVVVVEWEKEWEADPVRDIDIDGPDQDQDPHYWYWYAGPSGIITGNDLCSSRRAPDADSRRRDHDHDPLPDDDLQADSQLRDHRLNVAAAPWDADPQQRDIARHPVRVVRQQDADVPRPGRVSQFWHADPVQRDIDGADNVHGDDDDRDFDADPQQRDGDDPPPDDDDDDDDDDDDDDDQQEKEKDFAFAQDPNDTQTQKMWIAGSVGDIDIDGGSCRLVVVCVVQVDQVSAQHEYEYAQCFVPVVVNNVVVCVVVVHDWDFDHDVSTTQWTARPVRRYIYHHCCVVVVDDPQCVCVVVVNPDDGDDDDLNNLPDPVCPSPTDHPVVSND

Organism: Ictalurus punctatus (NCBI:txid7998)

InterPro domains:
  IPR004868 DNA-directed DNA polymerase, family B, mitochondria/virus [PF03175] (558-646)
  IPR012337 Ribonuclease H-like superfamily [SSF53098] (508-646)
  IPR036397 Ribonuclease H superfamily [G3DSA:3.30.420.10] (505-655)

Secondary structure (DSSP, 8-state):
--------------PPPP----------------HHHHHHHHHHHHHHTTS--HHHHHHHHHHHHHHHHGGG--PPP-------------------------------SS----S--HHHHHHHHHH-EEETTEEEEEETTTTEEEEEEEEEGGG---S-HHHHHHHHHHHHHHHHHHHHHHH-TT-EEEEEEE-TTSSS-EEEEE-GGGTT-HHHHHHHHHHH--TT----TTPEEEEEEEEEPPPS------GGGS-TTHHHHHTTTTEE----TTSS-HHHHHHHHHH-TT--HHHHHHHHHHHHHHTT--TTS---TTTHHHHHHHHT-EEEEEEE-TT--EEEE-S-----SSEEEEEEETTEEEEES-HHHHHT-SEE-TTT--EES-TTT---SS--TTT--TTGGGS----EE-TTT--EESSHHHHHHHTSPPTT-SS-HHHHEEE-TTT--EEE--SSS-PPP-PPPPB-TTT--B--TTS----PPPPP-PPPP---EEEEEEEEEEETTEEEEEEEEEEETT--EEEEESTTHHHHHHHHHSSGGGTT-EEEESSGGGTHHHHHHHHHHHTT---EEEEETTEEEEEEETTTTEEEEEGGGTS-S-HHHHHHHTT--PPPPPP--TTT-SGGGTT--S-GGGS--

Sequence (657 aa):
MSKRCGENSCNLGAAIKFRRCDDDDLCTFEQRCTTETLQGLIRTMEDLNRQQSTTDTLLDLLNIVRSMAEVQTEPLPNSLLDIGSNSLLVSDSNSQQVGCGSDSQSFNPSEPNFGLSEAAIESIVREGGSVGDYTVVPRRRFNGLEIRRRINMRVITAPDLAAYAIFLHDIMSEIVSFSRLLAGDGGLINITLRGPSLPSDVNAVLSPDNDYDLHIFTQQLENIMQSNSDVRADECLDLYVSIARGKHGGAYRKIRDLAHNEVIARNRMNLFCPNNISNNLCFAICLSHFLQPHASCGELESLAASLQKTAGYSVQQKIGFDDITRFERLLHVKIVVFHRTCSGLLEHFTNNDEPHNKTVFLYLHNEHYFLIKNLKAFIGTPYVCEYCYRGFTSRRDHRCKYVCDVCNAPDCHKYAGKTRQCHDCLRYCRSTYCYNAHKQMQTGQPYAQCDVTKYCQKCNRRYHVNGAVPKKHVCPAEHCVHCKAELVNDGVHQCFIQPIKTEPPSDKYIYYDFETQHTDGKHVANFVCAITFKGEEFTAAGTDCIDQLVKKFRQPHYQNYTWVAHNASGFDNFILLEYFAKAGLTLQITMQGCRIILMYDKTFKQRFIDSYSFIPMRLSMTSAALNLTCAEKGHFPHLFNRTENEDYVGPSDQAEI

pLDDT: mean 71.39, std 22.98, range [20.03, 98.0]